Protein AF-A0A3A0CRH3-F1 (afdb_monomer_lite)

Secondary structure (DSSP, 8-state):
--SSSHHHHHHHHHHHHHHHHHHHHHHHHHHHHHHHHHHHHHHHHHHHHTTS-HHHHHHHHHHTT-HHHHHHHHTS-TT-HHHHHHHTTTS-HHHHHHHHHHHT-HHHHHHHHH-HHHHHHHHHHHHHHHHHHHHHHHHHHHHHHHHHHHHHHHHHHHHHH-HHHHHHHHHHHHHHHHHHHHHHHHTTS-SS---TTSPPPHHHHHHHHHTTTTSHHHHHHHHHHHHHS---HHHHHHHHHHHHHHTTTS-SS--S-HHHHHHHHHHHHHHHHHHHHH-SSTT----HHHHHHHTTTT-HHHHHHHHHHHHHHHHHHHHHHTS--------------------------------------------------------------------------------------------------------------------

Radius of gyration: 33.75 Å; chains: 1; bounding box: 95×107×78 Å

Sequence (439 aa):
MVKNFLLPAVIGLAVSARLCAQESTFLQNQLEYQASEADRSAGDLLVALLRQPKEARDAAMIVAQHPELFVRLRFADSGATPVVASIASEYPEDVRDAAVTLSRHSEALRLMSDNLIGAGLLGRVYAENKATVLVAMDRMSQQVIETAAATSNAWRTRLARTAAAGSQLPAAKQAFTSQVGPDGVRIMTPTQGGGAADLPSGPLVYFVLRNADQYPQLAAEIVDQWEHERNPDDFRRAVDVWYASGRDVLPWEFGDDPGERARLLAEYALFEKAVAQAAPEPGIGVDRLGFLLDHATAYPSLIDVRYEKQTAIANSQKTVISGAPYTSGGGGSSRSSGARSSGRSTGTRTRSSTSRTSRSATTGELGGRDSRNSRNSESDQGGFGGSSGFGGSGGFGGASGFGGGSGFGSGSSGFGSSGSSGSSRGTSRINSSNSSTNR

pLDDT: mean 74.11, std 25.05, range [28.22, 98.38]

Structure (mmCIF, N/CA/C/O backbone):
data_AF-A0A3A0CRH3-F1
#
_entry.id   AF-A0A3A0CRH3-F1
#
loop_
_atom_site.group_PDB
_atom_site.id
_atom_site.type_symbol
_atom_site.label_atom_id
_atom_site.label_alt_id
_atom_site.label_comp_id
_atom_site.label_asym_id
_atom_site.label_entity_id
_atom_site.label_seq_id
_atom_site.pdbx_PDB_ins_code
_atom_site.Cartn_x
_atom_site.Cartn_y
_atom_site.Cartn_z
_atom_site.occupancy
_atom_site.B_iso_or_equiv
_atom_site.auth_seq_id
_atom_site.auth_comp_id
_atom_site.auth_asym_id
_atom_site.auth_atom_id
_atom_site.pdbx_PDB_model_num
ATOM 1 N N . MET A 1 1 ? -15.115 -66.297 -38.910 1.00 44.59 1 MET A N 1
ATOM 2 C CA . MET A 1 1 ? -15.003 -65.760 -37.533 1.00 44.59 1 MET A CA 1
ATOM 3 C C . MET A 1 1 ? -14.304 -64.389 -37.543 1.00 44.59 1 MET A C 1
ATOM 5 O O . MET A 1 1 ? -13.188 -64.283 -37.063 1.00 44.59 1 MET A O 1
ATOM 9 N N . VAL A 1 2 ? -14.904 -63.335 -38.123 1.00 47.78 2 VAL A N 1
ATOM 10 C CA . VAL A 1 2 ? -14.208 -62.033 -38.317 1.00 47.78 2 VAL A CA 1
ATOM 11 C C . VAL A 1 2 ? -15.169 -60.843 -38.129 1.00 47.78 2 VAL A C 1
ATOM 13 O O . VAL A 1 2 ? -15.495 -60.151 -39.086 1.00 47.78 2 VAL A O 1
ATOM 16 N N . LYS A 1 3 ? -15.704 -60.635 -36.913 1.00 49.28 3 LYS A N 1
ATOM 17 C CA . LYS A 1 3 ? -16.624 -59.503 -36.627 1.00 49.28 3 LYS A CA 1
ATOM 18 C C . LYS A 1 3 ? -16.386 -58.713 -35.327 1.00 49.28 3 LYS A C 1
ATOM 20 O O . LYS A 1 3 ? -16.970 -57.646 -35.191 1.00 49.28 3 LYS A O 1
ATOM 25 N N . ASN A 1 4 ? -15.500 -59.145 -34.422 1.00 51.19 4 ASN A N 1
ATOM 26 C CA . ASN A 1 4 ? -15.366 -58.514 -33.092 1.00 51.19 4 ASN A CA 1
ATOM 27 C C . ASN A 1 4 ? -14.155 -57.564 -32.929 1.00 51.19 4 ASN A C 1
ATOM 29 O O . ASN A 1 4 ? -14.019 -56.945 -31.880 1.00 51.19 4 ASN A O 1
ATOM 33 N N . PHE A 1 5 ? -13.291 -57.409 -33.940 1.00 50.62 5 PHE A N 1
ATOM 34 C CA . PHE A 1 5 ? -12.042 -56.631 -33.816 1.00 50.62 5 PHE A CA 1
ATOM 35 C C . PHE A 1 5 ? -12.161 -55.119 -34.085 1.00 50.62 5 PHE A C 1
ATOM 37 O O . PHE A 1 5 ? -11.237 -54.380 -33.763 1.00 50.62 5 PHE A O 1
ATOM 44 N N . LEU A 1 6 ? -13.276 -54.630 -34.643 1.00 52.31 6 LEU A N 1
ATOM 45 C CA . LEU A 1 6 ? -13.434 -53.201 -34.967 1.00 52.31 6 LEU A CA 1
ATOM 46 C C . LEU A 1 6 ? -13.850 -52.337 -33.765 1.00 52.31 6 LEU A C 1
ATOM 48 O O . LEU A 1 6 ? -13.456 -51.175 -33.684 1.00 52.31 6 LEU A O 1
ATOM 52 N N . LEU A 1 7 ? -14.616 -52.890 -32.818 1.00 53.81 7 LEU A N 1
ATOM 53 C CA . LEU A 1 7 ? -15.153 -52.122 -31.689 1.00 53.81 7 LEU A CA 1
ATOM 54 C C . LEU A 1 7 ? -14.058 -51.548 -30.757 1.00 53.81 7 LEU A C 1
ATOM 56 O O . LEU A 1 7 ? -14.145 -50.363 -30.433 1.00 53.81 7 LEU A O 1
ATOM 60 N N . PRO A 1 8 ? -13.001 -52.301 -30.371 1.00 56.50 8 PRO A N 1
ATOM 61 C CA . PRO A 1 8 ? -11.945 -51.772 -29.502 1.00 56.50 8 PRO A CA 1
ATOM 62 C C . PRO A 1 8 ? -11.159 -50.617 -30.138 1.00 56.50 8 PRO A C 1
ATOM 64 O O . PRO A 1 8 ? -10.812 -49.662 -29.449 1.00 56.50 8 PRO A O 1
ATOM 67 N N . ALA A 1 9 ? -10.916 -50.671 -31.453 1.00 53.50 9 ALA A N 1
ATOM 68 C CA . ALA A 1 9 ? -10.163 -49.643 -32.171 1.00 53.50 9 ALA A CA 1
ATOM 69 C C . ALA A 1 9 ? -10.909 -48.297 -32.213 1.00 53.50 9 ALA A C 1
ATOM 71 O O . ALA A 1 9 ? -10.312 -47.248 -31.976 1.00 53.50 9 ALA A O 1
ATOM 72 N N . VAL A 1 10 ? -12.227 -48.325 -32.449 1.00 56.12 10 VAL A N 1
ATOM 73 C CA . VAL A 1 10 ? -13.070 -47.116 -32.444 1.00 56.12 10 VAL A CA 1
ATOM 74 C C . VAL A 1 10 ? -13.164 -46.510 -31.039 1.00 56.12 10 VAL A C 1
ATOM 76 O O . VAL A 1 10 ? -13.078 -45.292 -30.895 1.00 56.12 10 VAL A O 1
ATOM 79 N N . ILE A 1 11 ? -13.277 -47.344 -29.997 1.00 58.38 11 ILE A N 1
ATOM 80 C CA . ILE A 1 11 ? -13.275 -46.880 -28.600 1.00 58.38 11 ILE A CA 1
ATOM 81 C C . ILE A 1 11 ? -11.923 -46.241 -28.244 1.00 58.38 11 ILE A C 1
ATOM 83 O O . ILE A 1 11 ? -11.908 -45.153 -27.673 1.00 58.38 11 ILE A O 1
ATOM 87 N N . GLY A 1 12 ? -10.802 -46.859 -28.631 1.00 47.53 12 GLY A N 1
ATOM 88 C CA . GLY A 1 12 ? -9.461 -46.307 -28.415 1.00 47.53 12 GLY A CA 1
ATOM 89 C C . GLY A 1 12 ? -9.288 -44.918 -29.034 1.00 47.53 12 GLY A C 1
ATOM 90 O O . GLY A 1 12 ? -8.940 -43.973 -28.330 1.00 47.53 12 GLY A O 1
ATOM 91 N N . LEU A 1 13 ? -9.627 -44.763 -30.320 1.00 46.12 13 LEU A N 1
ATOM 92 C CA . LEU A 1 13 ? -9.555 -43.472 -31.019 1.00 46.12 13 LEU A CA 1
ATOM 93 C C . LEU A 1 13 ? -10.449 -42.398 -30.373 1.00 46.12 13 LEU A C 1
ATOM 95 O O . LEU A 1 13 ? -10.027 -41.250 -30.236 1.00 46.12 13 LEU A O 1
ATOM 99 N N . ALA A 1 14 ? -11.657 -42.762 -29.931 1.00 47.34 14 ALA A N 1
ATOM 100 C CA . ALA A 1 14 ? -12.569 -41.840 -29.252 1.00 47.34 14 ALA A CA 1
ATOM 101 C C . ALA A 1 14 ? -12.064 -41.398 -27.863 1.00 47.34 14 ALA A C 1
ATOM 103 O O . ALA A 1 14 ? -12.336 -40.270 -27.446 1.00 47.34 14 ALA A O 1
ATOM 104 N N . VAL A 1 15 ? -11.321 -42.254 -27.152 1.00 54.44 15 VAL A N 1
ATOM 105 C CA . VAL A 1 15 ? -10.671 -41.906 -25.878 1.00 54.44 15 VAL A CA 1
ATOM 106 C C . VAL A 1 15 ? -9.453 -41.012 -26.116 1.00 54.44 15 VAL A C 1
ATOM 108 O O . VAL A 1 15 ? -9.359 -39.961 -25.485 1.00 54.44 15 VAL A O 1
ATOM 111 N N . SER A 1 16 ? -8.574 -41.346 -27.069 1.00 56.47 16 SER A N 1
ATOM 112 C CA . SER A 1 16 ? -7.418 -40.506 -27.420 1.00 56.47 16 SER A CA 1
ATOM 113 C C . SER A 1 16 ? -7.832 -39.097 -27.854 1.00 56.47 16 SER A C 1
ATOM 115 O O . SER A 1 16 ? -7.267 -38.121 -27.369 1.00 56.47 16 SER A O 1
ATOM 117 N N . ALA A 1 17 ? -8.870 -38.966 -28.688 1.00 57.62 17 ALA A N 1
ATOM 118 C CA . ALA A 1 17 ? -9.380 -37.660 -29.110 1.00 57.62 17 ALA A CA 1
ATOM 119 C C . ALA A 1 17 ? -9.905 -36.809 -27.934 1.00 57.62 17 ALA A C 1
ATOM 121 O O . ALA A 1 17 ? -9.738 -35.591 -27.934 1.00 57.62 17 ALA A O 1
ATOM 122 N N . ARG A 1 18 ? -10.511 -37.437 -26.914 1.00 59.03 18 ARG A N 1
ATOM 123 C CA . ARG A 1 18 ? -10.966 -36.742 -25.697 1.00 59.03 18 ARG A CA 1
ATOM 124 C C . ARG A 1 18 ? -9.812 -36.325 -24.789 1.00 59.03 18 ARG A C 1
ATOM 126 O O . ARG A 1 18 ? -9.877 -35.234 -24.233 1.00 59.03 18 ARG A O 1
ATOM 133 N N . LEU A 1 19 ? -8.772 -37.151 -24.668 1.00 62.62 19 LEU A N 1
ATOM 134 C CA . LEU A 1 19 ? -7.574 -36.818 -23.891 1.00 62.62 19 LEU A CA 1
ATOM 135 C C . LEU A 1 19 ? -6.843 -35.615 -24.497 1.00 62.62 19 LEU A C 1
ATOM 137 O O . LEU A 1 19 ? -6.661 -34.622 -23.801 1.00 62.62 19 LEU A O 1
ATOM 141 N N . CYS A 1 20 ? -6.556 -35.628 -25.803 1.00 63.56 20 CYS A N 1
ATOM 142 C CA . CYS A 1 20 ? -5.910 -34.490 -26.467 1.00 63.56 20 CYS A CA 1
ATOM 143 C C . CYS A 1 20 ? -6.758 -33.205 -26.401 1.00 63.56 20 CYS A C 1
ATOM 145 O O . CYS A 1 20 ? -6.212 -32.114 -26.247 1.00 63.56 20 CYS A O 1
ATOM 147 N N . ALA A 1 21 ? -8.092 -33.314 -26.468 1.00 69.69 21 ALA A N 1
ATOM 148 C CA . ALA A 1 21 ? -8.976 -32.169 -26.252 1.00 69.69 21 ALA A CA 1
ATOM 149 C C . ALA A 1 21 ? -8.838 -31.613 -24.821 1.00 69.69 21 ALA A C 1
ATOM 151 O O . ALA A 1 21 ? -8.611 -30.416 -24.651 1.00 69.69 21 ALA A O 1
ATOM 152 N N . GLN A 1 22 ? -8.901 -32.475 -23.801 1.00 75.50 22 GLN A N 1
ATOM 153 C CA . GLN A 1 22 ? -8.771 -32.085 -22.394 1.00 75.50 22 GLN A CA 1
ATOM 154 C C . GLN A 1 22 ? -7.396 -31.469 -22.076 1.00 75.50 22 GLN A C 1
ATOM 156 O O . GLN A 1 22 ? -7.331 -30.454 -21.383 1.00 75.50 22 GLN A O 1
ATOM 161 N N . GLU A 1 23 ? -6.314 -32.030 -22.619 1.00 79.31 23 GLU A N 1
ATOM 162 C CA . GLU A 1 23 ? -4.956 -31.477 -22.526 1.00 79.31 23 GLU A CA 1
ATOM 163 C C . GLU A 1 23 ? -4.863 -30.097 -23.194 1.00 79.31 23 GLU A C 1
ATOM 165 O O . GLU A 1 23 ? -4.316 -29.167 -22.602 1.00 79.31 23 GLU A O 1
ATOM 170 N N . SER A 1 24 ? -5.458 -29.922 -24.381 1.00 78.25 24 SER A N 1
ATOM 171 C CA . SER A 1 24 ? -5.456 -28.628 -25.080 1.00 78.25 24 SER A CA 1
ATOM 172 C C . SER A 1 24 ? -6.193 -27.532 -24.301 1.00 78.25 24 SER A C 1
ATOM 174 O O . SER A 1 24 ? -5.676 -26.425 -24.172 1.00 78.25 24 SER A O 1
ATOM 176 N N . THR A 1 25 ? -7.347 -27.845 -23.698 1.00 80.88 25 THR A N 1
ATOM 177 C CA . THR A 1 25 ? -8.090 -26.899 -22.850 1.00 80.88 25 THR A CA 1
ATOM 178 C C . THR A 1 25 ? -7.337 -26.586 -21.557 1.00 80.88 25 THR A C 1
ATOM 180 O O . THR A 1 25 ? -7.332 -25.442 -21.115 1.00 80.88 25 THR A O 1
ATOM 183 N N . PHE A 1 26 ? -6.660 -27.570 -20.956 1.00 84.88 26 PHE A N 1
ATOM 184 C CA . PHE A 1 26 ? -5.831 -27.342 -19.771 1.00 84.88 26 PHE A CA 1
ATOM 185 C C . PHE A 1 26 ? -4.656 -26.396 -20.068 1.00 84.88 26 PHE A C 1
ATOM 187 O O . PHE A 1 26 ? -4.458 -25.425 -19.339 1.00 84.88 26 PHE A O 1
ATOM 194 N N . LEU A 1 27 ? -3.927 -26.630 -21.165 1.00 81.50 27 LEU A N 1
ATOM 195 C CA . LEU A 1 27 ? -2.822 -25.768 -21.593 1.00 81.50 27 LEU A CA 1
ATOM 196 C C . LEU A 1 27 ? -3.301 -24.361 -21.976 1.00 81.50 27 LEU A C 1
ATOM 198 O O . LEU A 1 27 ? -2.661 -23.384 -21.594 1.00 81.50 27 LEU A O 1
ATOM 202 N N . GLN A 1 28 ? -4.442 -24.234 -22.663 1.00 79.06 28 GLN A N 1
ATOM 203 C CA . GLN A 1 28 ? -5.036 -22.928 -22.962 1.00 79.06 28 GLN A CA 1
ATOM 204 C C . GLN A 1 28 ? -5.394 -22.169 -21.675 1.00 79.06 28 GLN A C 1
ATOM 206 O O . GLN A 1 28 ? -4.985 -21.022 -21.520 1.00 79.06 28 GLN A O 1
ATOM 211 N N . ASN A 1 29 ? -6.060 -22.817 -20.713 1.00 84.56 29 ASN A N 1
ATOM 212 C CA . ASN A 1 29 ? -6.394 -22.200 -19.426 1.00 84.56 29 ASN A CA 1
ATOM 213 C C . ASN A 1 29 ? -5.139 -21.768 -18.640 1.00 84.56 29 ASN A C 1
ATOM 215 O O . ASN A 1 29 ? -5.159 -20.731 -17.979 1.00 84.56 29 ASN A O 1
ATOM 219 N N . GLN A 1 30 ? -4.039 -22.530 -18.713 1.00 84.62 30 GLN A N 1
ATOM 220 C CA . GLN A 1 30 ? -2.760 -22.133 -18.109 1.00 84.62 30 GLN A CA 1
ATOM 221 C C . GLN A 1 30 ? -2.131 -20.919 -18.806 1.00 84.62 30 GLN A C 1
ATOM 223 O O . GLN A 1 30 ? -1.634 -20.027 -18.121 1.00 84.62 30 GLN A O 1
ATOM 228 N N . LEU A 1 31 ? -2.175 -20.853 -20.141 1.00 79.12 31 LEU A N 1
ATOM 229 C CA . LEU A 1 31 ? -1.664 -19.714 -20.911 1.00 79.12 31 LEU A CA 1
ATOM 230 C C . LEU A 1 31 ? -2.494 -18.443 -20.679 1.00 79.12 31 LEU A C 1
ATOM 232 O O . LEU A 1 31 ? -1.922 -17.374 -20.483 1.00 79.12 31 LEU A O 1
ATOM 236 N N . GLU A 1 32 ? -3.824 -18.550 -20.638 1.00 83.81 32 GLU A N 1
ATOM 237 C CA . GLU A 1 32 ? -4.722 -17.430 -20.319 1.00 83.81 32 GLU A CA 1
ATOM 238 C C . GLU A 1 32 ? -4.520 -16.935 -18.878 1.00 83.81 32 GLU A C 1
ATOM 240 O O . GLU A 1 32 ? -4.451 -15.725 -18.644 1.00 83.81 32 GLU A O 1
ATOM 245 N N . TYR A 1 33 ? -4.334 -17.849 -17.917 1.00 85.94 33 TYR A N 1
ATOM 246 C CA . TYR A 1 33 ? -3.970 -17.491 -16.545 1.00 85.94 33 TYR A CA 1
ATOM 247 C C . TYR A 1 33 ? -2.634 -16.730 -16.500 1.00 85.94 33 TYR A C 1
ATOM 249 O O . TYR A 1 33 ? -2.597 -15.617 -15.972 1.00 85.94 33 TYR A O 1
ATOM 257 N N . GLN A 1 34 ? -1.572 -17.280 -17.104 1.00 81.75 34 GLN A N 1
ATOM 258 C CA . GLN A 1 34 ? -0.234 -16.670 -17.132 1.00 81.75 34 GLN A CA 1
ATOM 259 C C . GLN A 1 34 ? -0.218 -15.310 -17.839 1.00 81.75 34 GLN A C 1
ATOM 261 O O . GLN A 1 34 ? 0.450 -14.394 -17.365 1.00 81.75 34 GLN A O 1
ATOM 266 N N . ALA A 1 35 ? -0.978 -15.140 -18.925 1.00 81.62 35 ALA A N 1
ATOM 267 C CA . ALA A 1 35 ? -1.151 -13.841 -19.571 1.00 81.62 35 ALA A CA 1
ATOM 268 C C . ALA A 1 35 ? -1.819 -12.832 -18.620 1.00 81.62 35 ALA A C 1
ATOM 270 O O . ALA A 1 35 ? -1.304 -11.734 -18.424 1.00 81.62 35 ALA A O 1
ATOM 271 N N . SER A 1 36 ? -2.900 -13.231 -17.938 1.00 84.38 36 SER A N 1
ATOM 272 C CA . SER A 1 36 ? -3.593 -12.356 -16.981 1.00 84.38 36 SER A CA 1
ATOM 273 C C . SER A 1 36 ? -2.756 -12.003 -15.740 1.00 84.38 36 SER A C 1
ATOM 275 O O . SER A 1 36 ? -2.990 -10.970 -15.114 1.00 84.38 36 SER A O 1
ATOM 277 N N . GLU A 1 37 ? -1.791 -12.849 -15.371 1.00 82.75 37 GLU A N 1
ATOM 278 C CA . GLU A 1 37 ? -0.824 -12.609 -14.295 1.00 82.75 37 GLU A CA 1
ATOM 279 C C . GLU A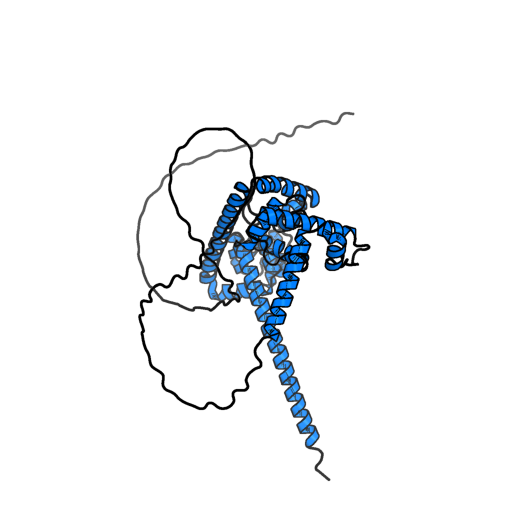 1 37 ? 0.317 -11.688 -14.762 1.00 82.75 37 GLU A C 1
ATOM 281 O O . GLU A 1 37 ? 0.686 -10.754 -14.048 1.00 82.75 37 GLU A O 1
ATOM 286 N N . ALA A 1 38 ? 0.804 -11.875 -15.995 1.00 83.25 38 ALA A N 1
ATOM 287 C CA . ALA A 1 38 ? 1.777 -10.997 -16.641 1.00 83.25 38 ALA A CA 1
ATOM 288 C C . ALA A 1 38 ? 1.249 -9.562 -16.807 1.00 83.25 38 ALA A C 1
ATOM 290 O O . ALA A 1 38 ? 1.956 -8.616 -16.459 1.00 83.25 38 ALA A O 1
ATOM 291 N N . ASP A 1 39 ? 0.003 -9.398 -17.263 1.00 82.56 39 ASP A N 1
ATOM 292 C CA . ASP A 1 39 ? -0.646 -8.090 -17.424 1.00 82.56 39 ASP A CA 1
ATOM 293 C C . ASP A 1 39 ? -0.786 -7.351 -16.082 1.00 82.56 39 ASP A C 1
ATOM 295 O O . ASP A 1 39 ? -0.519 -6.149 -15.998 1.00 82.56 39 ASP A O 1
ATOM 299 N N . ARG A 1 40 ? -1.146 -8.066 -15.003 1.00 84.69 40 ARG A N 1
ATOM 300 C CA . ARG A 1 40 ? -1.200 -7.496 -13.643 1.00 84.69 40 ARG A CA 1
ATOM 301 C C . ARG A 1 40 ? 0.186 -7.093 -13.149 1.00 84.69 40 ARG A C 1
ATOM 303 O O . ARG A 1 40 ? 0.355 -5.961 -12.711 1.00 84.69 40 ARG A O 1
ATOM 310 N N . SER A 1 41 ? 1.180 -7.975 -13.277 1.00 86.44 41 SER A N 1
ATOM 311 C CA . SER A 1 41 ? 2.564 -7.685 -12.877 1.00 86.44 41 SER A CA 1
ATOM 312 C C . SER A 1 41 ? 3.145 -6.494 -13.650 1.00 86.44 41 SER A C 1
ATOM 314 O O . SER A 1 41 ? 3.811 -5.652 -13.054 1.00 86.44 41 SER A O 1
ATOM 316 N N . ALA A 1 42 ? 2.849 -6.362 -14.948 1.00 89.88 42 ALA A N 1
ATOM 317 C CA . ALA A 1 42 ? 3.234 -5.200 -15.748 1.00 89.88 42 ALA A CA 1
ATOM 318 C C . ALA A 1 42 ? 2.526 -3.912 -15.294 1.00 89.88 42 ALA A C 1
ATOM 320 O O . ALA A 1 42 ? 3.166 -2.862 -15.226 1.00 89.88 42 ALA A O 1
ATOM 321 N N . GLY A 1 43 ? 1.234 -3.984 -14.956 1.00 88.06 43 GLY A N 1
ATOM 322 C CA . GLY A 1 43 ? 0.465 -2.857 -14.422 1.00 88.06 43 GLY A CA 1
ATOM 323 C C . GLY A 1 43 ? 0.987 -2.364 -13.070 1.00 88.06 43 GLY A C 1
ATOM 324 O O . GLY A 1 43 ? 1.280 -1.176 -12.922 1.00 88.06 43 GLY A O 1
ATOM 325 N N . ASP A 1 44 ? 1.172 -3.273 -12.112 1.00 85.81 44 ASP A N 1
ATOM 326 C CA . ASP A 1 44 ? 1.697 -2.968 -10.775 1.00 85.81 44 ASP A CA 1
ATOM 327 C C . ASP A 1 44 ? 3.133 -2.419 -10.847 1.00 85.81 44 ASP A C 1
ATOM 329 O O . ASP A 1 44 ? 3.463 -1.419 -10.199 1.00 85.81 44 ASP A O 1
ATOM 333 N N . LEU A 1 45 ? 3.983 -3.024 -11.687 1.00 92.81 45 LEU A N 1
ATOM 334 C CA . LEU A 1 45 ? 5.345 -2.554 -11.939 1.00 92.81 45 LEU A CA 1
ATOM 335 C C . LEU A 1 45 ? 5.357 -1.156 -12.567 1.00 92.81 45 LEU A C 1
ATOM 337 O O . LEU A 1 45 ? 6.129 -0.303 -12.129 1.00 92.81 45 LEU A O 1
ATOM 341 N N . LEU A 1 46 ? 4.491 -0.891 -13.549 1.00 93.56 46 LEU A N 1
ATOM 342 C CA . LEU A 1 46 ? 4.358 0.432 -14.154 1.00 93.56 46 LEU A CA 1
ATOM 343 C C . LEU A 1 46 ? 3.955 1.474 -13.102 1.00 93.56 46 LEU A C 1
ATOM 345 O O . LEU A 1 46 ? 4.618 2.502 -12.993 1.00 93.56 46 LEU A O 1
ATOM 349 N N . VAL A 1 47 ? 2.935 1.205 -12.279 1.00 89.00 47 VAL A N 1
ATOM 350 C CA . VAL A 1 47 ? 2.506 2.116 -11.198 1.00 89.00 47 VAL A CA 1
ATOM 351 C C . VAL A 1 47 ? 3.643 2.399 -10.208 1.00 89.00 47 VAL A C 1
ATOM 353 O O . VAL A 1 47 ? 3.827 3.550 -9.803 1.00 89.00 47 VAL A O 1
ATOM 356 N N . ALA A 1 48 ? 4.454 1.393 -9.867 1.00 90.00 48 ALA A N 1
ATOM 357 C CA . ALA A 1 48 ? 5.626 1.576 -9.016 1.00 90.00 48 ALA A CA 1
ATOM 358 C C . ALA A 1 48 ? 6.731 2.414 -9.696 1.00 90.00 48 ALA A C 1
ATOM 360 O O . ALA A 1 48 ? 7.278 3.331 -9.076 1.00 90.00 48 ALA A O 1
ATOM 361 N N . LEU A 1 49 ? 7.024 2.166 -10.980 1.00 93.38 49 LEU A N 1
ATOM 362 C CA . LEU A 1 49 ? 7.991 2.944 -11.765 1.00 93.38 49 LEU A CA 1
ATOM 363 C C . LEU A 1 49 ? 7.576 4.412 -11.919 1.00 93.38 49 LEU A C 1
ATOM 365 O O . LEU A 1 49 ? 8.433 5.288 -11.861 1.00 93.38 49 LEU A O 1
ATOM 369 N N . LEU A 1 50 ? 6.284 4.721 -12.064 1.00 93.31 50 LEU A N 1
ATOM 370 C CA . LEU A 1 50 ? 5.799 6.102 -12.213 1.00 93.31 50 LEU A CA 1
ATOM 371 C C . LEU A 1 50 ? 6.129 7.011 -11.013 1.00 93.31 50 LEU A C 1
ATOM 373 O O . LEU A 1 50 ? 6.105 8.235 -11.164 1.00 93.31 50 LEU A O 1
ATOM 377 N N . ARG A 1 51 ? 6.469 6.436 -9.849 1.00 90.50 51 ARG A N 1
ATOM 378 C CA . ARG A 1 51 ? 6.936 7.164 -8.655 1.00 90.50 51 ARG A CA 1
ATOM 379 C C . ARG A 1 51 ? 8.447 7.429 -8.636 1.00 90.50 51 ARG A C 1
ATOM 381 O O . ARG A 1 51 ? 8.882 8.267 -7.852 1.00 90.50 51 ARG A O 1
ATOM 388 N N . GLN A 1 52 ? 9.228 6.739 -9.468 1.00 93.38 52 GLN A N 1
ATOM 389 C CA . GLN A 1 52 ? 10.689 6.855 -9.529 1.00 93.38 52 GLN A CA 1
ATOM 390 C C . GLN A 1 52 ? 11.139 8.102 -10.323 1.00 93.38 52 GLN A C 1
ATOM 392 O O . GLN A 1 52 ? 10.388 8.577 -11.188 1.00 93.38 52 GLN A O 1
ATOM 397 N N . PRO A 1 53 ? 12.368 8.620 -10.086 1.00 94.25 53 PRO A N 1
ATOM 398 C CA . PRO A 1 53 ? 12.974 9.686 -10.892 1.00 94.25 53 PRO A CA 1
ATOM 399 C C . PRO A 1 53 ? 12.968 9.355 -12.386 1.00 94.25 53 PRO A C 1
ATOM 401 O O . PRO A 1 53 ? 13.059 8.183 -12.759 1.00 94.25 53 PRO A O 1
ATOM 404 N N . LYS A 1 54 ? 12.874 10.366 -13.257 1.00 96.06 54 LYS A N 1
ATOM 405 C CA . LYS A 1 54 ? 12.728 10.134 -14.702 1.00 96.06 54 LYS A CA 1
ATOM 406 C C . LYS A 1 54 ? 13.901 9.337 -15.275 1.00 96.06 54 LYS A C 1
ATOM 408 O O . LYS A 1 54 ? 13.695 8.406 -16.041 1.00 96.06 54 LYS A O 1
ATOM 413 N N . GLU A 1 55 ? 15.110 9.649 -14.835 1.00 97.00 55 GLU A N 1
ATOM 414 C CA . GLU A 1 55 ? 16.354 8.989 -15.223 1.00 97.00 55 GLU A CA 1
ATOM 415 C C . GLU A 1 55 ? 16.307 7.489 -14.889 1.00 97.00 55 GLU A C 1
ATOM 417 O O . GLU A 1 55 ? 16.733 6.655 -15.685 1.00 97.00 55 GLU A O 1
ATOM 422 N N . ALA A 1 56 ? 15.718 7.141 -13.740 1.00 96.38 56 ALA A N 1
ATOM 423 C CA . ALA A 1 56 ? 15.511 5.764 -13.307 1.00 96.38 56 ALA A CA 1
ATOM 424 C C . ALA A 1 56 ? 14.430 5.050 -14.133 1.00 96.38 56 ALA A C 1
ATOM 426 O O . ALA A 1 56 ? 14.606 3.879 -14.468 1.00 96.38 56 ALA A O 1
ATOM 427 N N . ARG A 1 57 ? 13.333 5.740 -14.486 1.00 96.12 57 ARG A N 1
ATOM 428 C CA . ARG A 1 57 ? 12.266 5.197 -15.348 1.00 96.12 57 ARG A CA 1
ATOM 429 C C . ARG A 1 57 ? 12.773 4.913 -16.753 1.00 96.12 57 ARG A C 1
ATOM 431 O O . ARG A 1 57 ? 12.629 3.796 -17.239 1.00 96.12 57 ARG A O 1
ATOM 438 N N . ASP A 1 58 ? 13.381 5.909 -17.387 1.00 97.19 58 ASP A N 1
ATOM 439 C CA . ASP A 1 58 ? 13.847 5.825 -18.768 1.00 97.19 58 ASP A CA 1
ATOM 440 C C . ASP A 1 58 ? 14.930 4.737 -18.892 1.00 97.19 58 ASP A C 1
ATOM 442 O O . ASP A 1 58 ? 14.878 3.915 -19.808 1.00 97.19 58 ASP A O 1
ATOM 446 N N . ALA A 1 59 ? 15.838 4.648 -17.911 1.00 97.31 59 ALA A N 1
ATOM 447 C CA . ALA A 1 59 ? 16.808 3.561 -17.806 1.00 97.31 59 ALA A CA 1
ATOM 448 C C . ALA A 1 59 ? 16.149 2.187 -17.579 1.00 97.31 59 ALA A C 1
ATOM 450 O O . ALA A 1 59 ? 16.508 1.222 -18.255 1.00 97.31 59 ALA A O 1
ATOM 451 N N . ALA A 1 60 ? 15.166 2.083 -16.675 1.00 96.69 60 ALA A N 1
ATOM 452 C CA . ALA A 1 60 ? 14.436 0.836 -16.440 1.00 96.69 60 ALA A CA 1
ATOM 453 C C . ALA A 1 60 ? 13.755 0.326 -17.719 1.00 96.69 60 ALA A C 1
ATOM 455 O O . ALA A 1 60 ? 13.854 -0.861 -18.011 1.00 96.69 60 ALA A O 1
ATOM 456 N N . MET A 1 61 ? 13.142 1.207 -18.516 1.00 96.88 61 MET A N 1
ATOM 457 C CA . MET A 1 61 ? 12.492 0.833 -19.779 1.00 96.88 61 MET A CA 1
ATOM 458 C C . MET A 1 61 ? 13.481 0.418 -20.880 1.00 96.88 61 MET A C 1
ATOM 460 O O . MET A 1 61 ? 13.153 -0.444 -21.693 1.00 96.88 61 MET A O 1
ATOM 464 N N . ILE A 1 62 ? 14.702 0.965 -20.900 1.00 97.31 62 ILE A N 1
ATOM 465 C CA . ILE A 1 62 ? 15.759 0.497 -21.814 1.00 97.31 62 ILE A CA 1
ATOM 466 C C . ILE A 1 62 ? 16.227 -0.909 -21.412 1.00 97.31 62 ILE A C 1
ATOM 468 O O . ILE A 1 62 ? 16.256 -1.804 -22.259 1.00 97.31 62 ILE A O 1
ATOM 472 N N . VAL A 1 63 ? 16.534 -1.130 -20.126 1.00 96.75 63 VAL A N 1
ATOM 473 C CA . VAL A 1 63 ? 16.958 -2.447 -19.607 1.00 96.75 63 VAL A CA 1
ATOM 474 C C . VAL A 1 63 ? 15.810 -3.471 -19.657 1.00 96.75 63 VAL A C 1
ATOM 476 O O . VAL A 1 63 ? 16.067 -4.663 -19.772 1.00 96.75 63 VAL A O 1
ATOM 479 N N . ALA A 1 64 ? 14.544 -3.035 -19.676 1.00 96.50 64 ALA A N 1
ATOM 480 C CA . ALA A 1 64 ? 13.366 -3.904 -19.793 1.00 96.50 64 ALA A CA 1
ATOM 481 C C . ALA A 1 64 ? 13.367 -4.794 -21.047 1.00 96.50 64 ALA A C 1
ATOM 483 O O . ALA A 1 64 ? 12.783 -5.876 -21.040 1.00 96.50 64 ALA A O 1
ATOM 484 N N . GLN A 1 65 ? 14.053 -4.361 -22.107 1.00 96.62 65 GLN A N 1
ATOM 485 C CA . GLN A 1 65 ? 14.243 -5.122 -23.347 1.00 96.62 65 GLN A CA 1
ATOM 486 C C . GLN A 1 65 ? 15.205 -6.320 -23.177 1.00 96.62 65 GLN A C 1
ATOM 488 O O . GLN A 1 65 ? 15.248 -7.192 -24.041 1.00 96.62 65 GLN A O 1
ATOM 493 N N . HIS A 1 66 ? 15.947 -6.365 -22.064 1.00 96.56 66 HIS A N 1
ATOM 494 C CA . HIS A 1 66 ? 17.007 -7.320 -21.733 1.00 96.56 66 HIS A CA 1
ATOM 495 C C . HIS A 1 66 ? 16.751 -7.966 -20.356 1.00 96.56 66 HIS A C 1
ATOM 497 O O . HIS A 1 66 ? 17.464 -7.681 -19.388 1.00 96.56 66 HIS A O 1
ATOM 503 N N . PRO A 1 67 ? 15.708 -8.806 -20.201 1.00 91.31 67 PRO A N 1
ATOM 504 C CA . PRO A 1 67 ? 15.315 -9.357 -18.900 1.00 91.31 67 PRO A CA 1
ATOM 505 C C . PRO A 1 67 ? 16.425 -10.174 -18.211 1.00 91.31 67 PRO A C 1
ATOM 507 O O . PRO A 1 67 ? 16.526 -10.175 -16.982 1.00 91.31 67 PRO A O 1
ATOM 510 N N . GLU A 1 68 ? 17.304 -10.813 -18.984 1.00 92.25 68 GLU A N 1
ATOM 511 C CA . GLU A 1 68 ? 18.513 -11.495 -18.514 1.00 92.25 68 GLU A CA 1
ATOM 512 C C . GLU A 1 68 ? 19.495 -10.561 -17.784 1.00 92.25 68 GLU A C 1
ATOM 514 O O . GLU A 1 68 ? 20.184 -10.984 -16.848 1.00 92.25 68 GLU A O 1
ATOM 519 N N . LEU A 1 69 ? 19.528 -9.278 -18.157 1.00 93.62 69 LEU A N 1
ATOM 520 C CA . LEU A 1 69 ? 20.406 -8.282 -17.555 1.00 93.62 69 LEU A CA 1
ATOM 521 C C . LEU A 1 69 ? 19.933 -7.907 -16.143 1.00 93.62 69 LEU A C 1
ATOM 523 O O . LEU A 1 69 ? 20.777 -7.783 -15.259 1.00 93.62 69 LEU A O 1
ATOM 527 N N . PHE A 1 70 ? 18.622 -7.843 -15.860 1.00 88.50 70 PHE A N 1
ATOM 528 C CA . PHE A 1 70 ? 18.135 -7.643 -14.480 1.00 88.50 70 PHE A CA 1
ATOM 529 C C . PHE A 1 70 ? 18.590 -8.749 -13.533 1.00 88.50 70 PHE A C 1
ATOM 531 O O . PHE A 1 70 ? 18.962 -8.460 -12.398 1.00 88.50 70 PHE A O 1
ATOM 538 N N . VAL A 1 71 ? 18.575 -10.007 -13.988 1.00 87.00 71 VAL A N 1
ATOM 539 C CA . VAL A 1 71 ? 19.002 -11.147 -13.164 1.00 87.00 71 VAL A CA 1
ATOM 540 C C . VAL A 1 71 ? 20.477 -11.000 -12.797 1.00 87.00 71 VAL A C 1
ATOM 542 O O . VAL A 1 71 ? 20.827 -11.151 -11.631 1.00 87.00 71 VAL A O 1
ATOM 545 N N . ARG A 1 72 ? 21.337 -10.623 -13.754 1.00 91.88 72 ARG A N 1
ATOM 546 C CA . ARG A 1 72 ? 22.757 -10.343 -13.482 1.00 91.88 72 ARG A CA 1
ATOM 547 C C . ARG A 1 72 ? 22.943 -9.123 -12.566 1.00 91.88 72 ARG A C 1
ATOM 549 O O . ARG A 1 72 ? 23.714 -9.193 -11.614 1.00 91.88 72 ARG A O 1
ATOM 556 N N . LEU A 1 73 ? 22.225 -8.025 -12.821 1.00 90.31 73 LEU A N 1
ATOM 557 C CA . LEU A 1 73 ? 22.318 -6.782 -12.045 1.00 90.31 73 LEU A CA 1
ATOM 558 C C . LEU A 1 73 ? 21.815 -6.933 -10.600 1.00 90.31 73 LEU A C 1
ATOM 560 O O . LEU A 1 73 ? 22.376 -6.301 -9.712 1.00 90.31 73 LEU A O 1
ATOM 564 N N . ARG A 1 74 ? 20.821 -7.794 -10.335 1.00 86.00 74 ARG A N 1
ATOM 565 C CA . ARG A 1 74 ? 20.324 -8.106 -8.977 1.00 86.00 74 ARG A CA 1
ATOM 566 C C . ARG A 1 74 ? 21.410 -8.697 -8.067 1.00 86.00 74 ARG A C 1
ATOM 568 O O . ARG A 1 74 ? 21.335 -8.527 -6.854 1.00 86.00 74 ARG A O 1
ATOM 575 N N . PHE A 1 75 ? 22.396 -9.389 -8.641 1.00 84.44 75 PHE A N 1
ATOM 576 C CA . PHE A 1 75 ? 23.527 -9.977 -7.913 1.00 84.44 75 PHE A CA 1
ATOM 577 C C . PHE A 1 75 ? 24.809 -9.129 -7.977 1.00 84.44 75 PHE A C 1
ATOM 579 O O . PHE A 1 75 ? 25.818 -9.510 -7.385 1.00 84.44 75 PHE A O 1
ATOM 586 N N . ALA A 1 76 ? 24.788 -7.983 -8.664 1.00 85.31 76 ALA A N 1
ATOM 587 C CA . ALA A 1 76 ? 25.851 -6.993 -8.550 1.00 85.31 76 ALA A CA 1
ATOM 588 C C . ALA A 1 76 ? 25.707 -6.249 -7.214 1.00 85.31 76 ALA A C 1
ATOM 590 O O . ALA A 1 76 ? 24.617 -5.793 -6.872 1.00 85.31 76 ALA A O 1
ATOM 591 N N . ASP A 1 77 ? 26.806 -6.102 -6.469 1.00 69.88 77 ASP A N 1
ATOM 592 C CA . ASP A 1 77 ? 26.805 -5.344 -5.214 1.00 69.88 77 ASP A CA 1
ATOM 593 C C . ASP A 1 77 ? 26.328 -3.900 -5.462 1.00 69.88 77 ASP A C 1
ATOM 595 O O . ASP A 1 77 ? 26.825 -3.210 -6.363 1.00 69.88 77 ASP A O 1
ATOM 599 N N . SER A 1 78 ? 25.318 -3.459 -4.706 1.00 63.88 78 SER A N 1
ATOM 600 C CA . SER A 1 78 ? 24.480 -2.300 -5.033 1.00 63.88 78 SER A CA 1
ATOM 601 C C . SER A 1 78 ? 25.194 -0.977 -4.734 1.00 63.88 78 SER A C 1
ATOM 603 O O . SER A 1 78 ? 24.937 -0.308 -3.733 1.00 63.88 78 SER A O 1
ATOM 605 N N . GLY A 1 79 ? 26.121 -0.628 -5.623 1.00 62.19 79 GLY A N 1
ATOM 606 C CA . GLY A 1 79 ? 27.034 0.513 -5.533 1.00 62.19 79 GLY A CA 1
ATOM 607 C C . GLY A 1 79 ? 28.337 0.291 -6.315 1.00 62.19 79 GLY A C 1
ATOM 608 O O . GLY A 1 79 ? 28.982 1.255 -6.736 1.00 62.19 79 GLY A O 1
ATOM 609 N N . ALA A 1 80 ? 28.698 -0.968 -6.591 1.00 79.56 80 ALA A N 1
ATOM 610 C CA . ALA A 1 80 ? 29.899 -1.363 -7.320 1.00 79.56 80 ALA A CA 1
ATOM 611 C C . ALA A 1 80 ? 29.781 -1.092 -8.836 1.00 79.56 80 ALA A C 1
ATOM 613 O O . ALA A 1 80 ? 29.725 -2.004 -9.661 1.00 79.56 80 ALA A O 1
ATOM 614 N N . THR A 1 81 ? 29.793 0.190 -9.217 1.00 81.00 81 THR A N 1
ATOM 615 C CA . THR A 1 81 ? 29.699 0.657 -10.617 1.00 81.00 81 THR A CA 1
ATOM 616 C C . THR A 1 81 ? 30.636 -0.090 -11.594 1.00 81.00 81 THR A C 1
ATOM 618 O O . THR A 1 81 ? 30.174 -0.415 -12.688 1.00 81.00 81 THR A O 1
ATOM 621 N N . PRO A 1 82 ? 31.898 -0.444 -11.253 1.00 87.31 82 PRO A N 1
ATOM 622 C CA . PRO A 1 82 ? 32.755 -1.236 -12.146 1.00 87.31 82 PRO A CA 1
ATOM 623 C C . PRO A 1 82 ? 32.232 -2.654 -12.432 1.00 87.31 82 PRO A C 1
ATOM 625 O O . PRO A 1 82 ? 32.413 -3.157 -13.539 1.00 87.31 82 PRO A O 1
ATOM 628 N N . VAL A 1 83 ? 31.558 -3.291 -11.467 1.00 89.12 83 VAL A N 1
ATOM 629 C CA . VAL A 1 83 ? 30.953 -4.626 -11.632 1.00 89.12 83 VAL A CA 1
ATOM 630 C C . VAL A 1 83 ? 29.753 -4.538 -12.573 1.00 89.12 83 VAL A C 1
ATOM 632 O O . VAL A 1 83 ? 29.645 -5.328 -13.506 1.00 89.12 83 VAL A O 1
ATOM 635 N N . VAL A 1 84 ? 28.906 -3.521 -12.397 1.00 90.56 84 VAL A N 1
ATOM 636 C CA . VAL A 1 84 ? 27.770 -3.228 -13.290 1.00 90.56 84 VAL A CA 1
ATOM 637 C C . VAL A 1 84 ? 28.239 -2.948 -14.721 1.00 90.56 84 VAL A C 1
ATOM 639 O O . VAL A 1 84 ? 27.715 -3.537 -15.664 1.00 90.56 84 VAL A O 1
ATOM 642 N N . ALA A 1 85 ? 29.265 -2.109 -14.890 1.00 89.94 85 ALA A N 1
ATOM 643 C CA . ALA A 1 85 ? 29.840 -1.803 -16.200 1.00 89.94 85 ALA A CA 1
ATOM 644 C C . ALA A 1 85 ? 30.469 -3.037 -16.876 1.00 89.94 85 ALA A C 1
ATOM 646 O O . ALA A 1 85 ? 30.375 -3.180 -18.092 1.00 89.94 85 ALA A O 1
ATOM 647 N N . SER A 1 86 ? 31.066 -3.951 -16.100 1.00 92.50 86 SER A N 1
ATOM 648 C CA . SER A 1 86 ? 31.572 -5.233 -16.605 1.00 92.50 86 SER A CA 1
ATOM 649 C C . SER A 1 86 ? 30.433 -6.163 -17.042 1.00 92.50 86 SER A C 1
ATOM 651 O O . SER A 1 86 ? 30.455 -6.657 -18.168 1.00 92.50 86 SER A O 1
ATOM 653 N N . ILE A 1 87 ? 29.394 -6.329 -16.215 1.00 93.00 87 ILE A N 1
ATOM 654 C CA . ILE A 1 87 ? 28.198 -7.139 -16.517 1.00 93.00 87 ILE A CA 1
ATOM 655 C C . ILE A 1 87 ? 27.481 -6.660 -17.788 1.00 93.00 87 ILE A C 1
ATOM 657 O O . ILE A 1 87 ? 26.997 -7.485 -18.566 1.00 93.00 87 ILE A O 1
ATOM 661 N N . ALA A 1 88 ? 27.423 -5.343 -17.999 1.00 93.69 88 ALA A N 1
ATOM 662 C CA . ALA A 1 88 ? 26.778 -4.716 -19.148 1.00 93.69 88 ALA A CA 1
ATOM 663 C C . ALA A 1 88 ? 27.724 -4.470 -20.346 1.00 93.69 88 ALA A C 1
ATOM 665 O O . ALA A 1 88 ? 27.313 -3.869 -21.335 1.00 93.69 88 ALA A O 1
ATOM 666 N N . SER A 1 89 ? 28.981 -4.932 -20.296 1.00 95.69 89 SER A N 1
ATOM 667 C CA . SER A 1 89 ? 29.959 -4.716 -21.381 1.00 95.69 89 SER A CA 1
ATOM 668 C C . SER A 1 89 ? 29.645 -5.483 -22.673 1.00 95.69 89 SER A C 1
ATOM 670 O O . SER A 1 89 ? 30.089 -5.073 -23.742 1.00 95.69 89 SER A O 1
ATOM 672 N N . GLU A 1 90 ? 28.844 -6.550 -22.585 1.00 95.94 90 GLU A N 1
ATOM 673 C CA . GLU A 1 90 ? 28.367 -7.359 -23.720 1.00 95.94 90 GLU A CA 1
ATOM 674 C C . GLU A 1 90 ? 27.229 -6.686 -24.522 1.00 95.94 90 GLU A C 1
ATOM 676 O O . GLU A 1 90 ? 26.844 -7.187 -25.577 1.00 95.94 90 GLU A O 1
ATOM 681 N N . TYR A 1 91 ? 26.675 -5.572 -24.027 1.00 96.75 91 TYR A N 1
ATOM 682 C CA . TYR A 1 91 ? 25.446 -4.946 -24.531 1.00 96.75 91 TYR A CA 1
ATOM 683 C C . TYR A 1 91 ? 25.733 -3.630 -25.285 1.00 96.75 91 TYR A C 1
ATOM 685 O O . TYR A 1 91 ? 26.806 -3.036 -25.114 1.00 96.75 91 TYR A O 1
ATOM 693 N N . PRO A 1 92 ? 24.777 -3.135 -26.101 1.00 97.50 92 PRO A N 1
ATOM 694 C CA . PRO A 1 92 ? 24.843 -1.804 -26.701 1.00 97.50 92 PRO A CA 1
ATOM 695 C C . PRO A 1 92 ? 25.084 -0.681 -25.680 1.00 97.50 92 PRO A C 1
ATOM 697 O O . PRO A 1 92 ? 24.760 -0.798 -24.498 1.00 97.50 92 PRO A O 1
ATOM 700 N N . GLU A 1 93 ? 25.650 0.429 -26.152 1.00 96.56 93 GLU A N 1
ATOM 701 C CA . GLU A 1 93 ? 26.068 1.557 -25.311 1.00 96.56 93 GLU A CA 1
ATOM 702 C C . GLU A 1 93 ? 24.915 2.188 -24.516 1.00 96.56 93 GLU A C 1
ATOM 704 O O . GLU A 1 93 ? 25.073 2.446 -23.325 1.00 96.56 93 GLU A O 1
ATOM 709 N N . ASP A 1 94 ? 23.734 2.340 -25.118 1.00 96.69 94 ASP A N 1
ATOM 710 C CA . ASP A 1 94 ? 22.549 2.871 -24.437 1.00 96.69 94 ASP A CA 1
ATOM 711 C C . ASP A 1 94 ? 22.007 1.915 -23.362 1.00 96.69 94 ASP A C 1
ATOM 713 O O . ASP A 1 94 ? 21.605 2.359 -22.286 1.00 96.69 94 ASP A O 1
ATOM 717 N N . VAL A 1 95 ? 22.062 0.601 -23.601 1.00 97.25 95 VAL A N 1
ATOM 718 C CA . VAL A 1 95 ? 21.711 -0.433 -22.611 1.00 97.25 95 VAL A CA 1
ATOM 719 C C . VAL A 1 95 ? 22.708 -0.452 -21.449 1.00 97.25 95 VAL A C 1
ATOM 721 O O . VAL A 1 95 ? 22.308 -0.582 -20.290 1.00 97.25 95 VAL A O 1
ATOM 724 N N . ARG A 1 96 ? 24.002 -0.272 -21.731 1.00 96.06 96 ARG A N 1
ATOM 725 C CA . ARG A 1 96 ? 25.068 -0.191 -20.724 1.00 96.06 96 ARG A CA 1
ATOM 726 C C . ARG A 1 96 ? 24.940 1.054 -19.847 1.00 96.06 96 ARG A C 1
ATOM 728 O O . ARG A 1 96 ? 25.011 0.944 -18.621 1.00 96.06 96 ARG A O 1
ATOM 735 N N . ASP A 1 97 ? 24.696 2.212 -20.446 1.00 96.19 97 ASP A N 1
ATOM 736 C CA . ASP A 1 97 ? 24.519 3.471 -19.719 1.00 96.19 97 ASP A CA 1
ATOM 737 C C . ASP A 1 97 ? 23.207 3.477 -18.916 1.00 96.19 97 ASP A C 1
ATOM 739 O O . ASP A 1 97 ? 23.171 3.957 -17.776 1.00 96.19 97 ASP A O 1
ATOM 743 N N . ALA A 1 98 ? 22.149 2.851 -19.444 1.00 96.69 98 ALA A N 1
ATOM 744 C CA . ALA A 1 98 ? 20.922 2.582 -18.703 1.00 96.69 98 ALA A CA 1
ATOM 745 C C . ALA A 1 98 ? 21.159 1.633 -17.514 1.00 96.69 98 ALA A C 1
ATOM 747 O O . ALA A 1 98 ? 20.706 1.928 -16.412 1.00 96.69 98 ALA A O 1
ATOM 748 N N . ALA A 1 99 ? 21.923 0.547 -17.673 1.00 95.69 99 ALA A N 1
ATOM 749 C CA . ALA A 1 99 ? 22.259 -0.366 -16.576 1.00 95.69 99 ALA A CA 1
ATOM 750 C C . ALA A 1 99 ? 23.064 0.326 -15.457 1.00 95.69 99 ALA A C 1
ATOM 752 O O . ALA A 1 99 ? 22.749 0.175 -14.272 1.00 95.69 99 ALA A O 1
ATOM 753 N N . VAL A 1 100 ? 24.059 1.144 -15.819 1.00 94.00 100 VAL A N 1
ATOM 754 C CA . VAL A 1 100 ? 24.833 1.960 -14.868 1.00 94.00 100 VAL A CA 1
ATOM 755 C C . VAL A 1 100 ? 23.939 2.982 -14.163 1.00 94.00 100 VAL A C 1
ATOM 757 O O . VAL A 1 100 ? 24.044 3.139 -12.946 1.00 94.00 100 VAL A O 1
ATOM 760 N N . THR A 1 101 ? 23.018 3.627 -14.881 1.00 94.81 101 THR A N 1
ATOM 761 C CA . THR A 1 101 ? 22.043 4.562 -14.297 1.00 94.81 101 THR A CA 1
ATOM 762 C C . THR A 1 101 ? 21.113 3.840 -13.323 1.00 94.81 101 THR A C 1
ATOM 764 O O . THR A 1 101 ? 21.026 4.223 -12.158 1.00 94.81 101 THR A O 1
ATOM 767 N N . LEU A 1 102 ? 20.497 2.735 -13.746 1.00 93.81 102 LEU A N 1
ATOM 768 C CA . LEU A 1 102 ? 19.564 1.947 -12.943 1.00 93.81 102 LEU A CA 1
ATOM 769 C C . LEU A 1 102 ? 20.215 1.372 -11.673 1.00 93.81 102 LEU A C 1
ATOM 771 O O . LEU A 1 102 ? 19.573 1.345 -10.628 1.00 93.81 102 LEU A O 1
ATOM 775 N N . SER A 1 103 ? 21.502 1.006 -11.703 1.00 93.12 103 SER A N 1
ATOM 776 C CA . SER A 1 103 ? 22.219 0.554 -10.496 1.00 93.12 103 SER A CA 1
ATOM 777 C C . SER A 1 103 ? 22.361 1.618 -9.397 1.00 93.12 103 SER A C 1
ATOM 779 O O . SER A 1 103 ? 22.537 1.272 -8.230 1.00 93.12 103 SER A O 1
ATOM 781 N N . ARG A 1 104 ? 22.243 2.910 -9.742 1.00 92.31 104 ARG A N 1
ATOM 782 C CA . ARG A 1 104 ? 22.209 4.027 -8.777 1.00 92.31 104 ARG A CA 1
ATOM 783 C C . ARG A 1 104 ? 20.818 4.210 -8.160 1.00 92.31 104 ARG A C 1
ATOM 785 O O . ARG A 1 104 ? 20.686 4.872 -7.136 1.00 92.31 104 ARG A O 1
ATOM 792 N N . HIS A 1 105 ? 19.797 3.597 -8.758 1.00 92.38 105 HIS A N 1
ATOM 793 C CA . HIS A 1 105 ? 18.405 3.604 -8.321 1.00 92.38 105 HIS A CA 1
ATOM 794 C C . HIS A 1 105 ? 17.996 2.188 -7.894 1.00 92.38 105 HIS A C 1
ATOM 796 O O . HIS A 1 105 ? 17.174 1.530 -8.531 1.00 92.38 105 HIS A O 1
ATOM 802 N N . SER A 1 106 ? 18.598 1.707 -6.803 1.00 89.75 106 SER A N 1
ATOM 803 C CA . SER A 1 106 ? 18.455 0.324 -6.326 1.00 89.75 106 SER A CA 1
ATOM 804 C C . SER A 1 106 ? 17.007 -0.102 -6.051 1.00 89.75 106 SER A C 1
ATOM 806 O O . SER A 1 106 ? 16.690 -1.277 -6.220 1.00 89.75 106 SER A O 1
ATOM 808 N N . GLU A 1 107 ? 16.105 0.823 -5.704 1.00 88.81 107 GLU A N 1
ATOM 809 C CA . GLU A 1 107 ? 14.670 0.526 -5.610 1.00 88.81 107 GLU A CA 1
ATOM 810 C C . GLU A 1 107 ? 14.053 0.209 -6.979 1.00 88.81 107 GLU A C 1
ATOM 812 O O . GLU A 1 107 ? 13.388 -0.816 -7.112 1.00 88.81 107 GLU A O 1
ATOM 817 N N . ALA A 1 108 ? 14.306 1.028 -8.006 1.00 92.81 108 ALA A N 1
ATOM 818 C CA . ALA A 1 108 ? 13.840 0.765 -9.367 1.00 92.81 108 ALA A CA 1
ATOM 819 C C . ALA A 1 108 ? 14.413 -0.557 -9.905 1.00 92.81 108 ALA A C 1
ATOM 821 O O . ALA A 1 108 ? 13.665 -1.377 -10.435 1.00 92.81 108 ALA A O 1
ATOM 822 N N . LEU A 1 109 ? 15.710 -0.821 -9.689 1.00 93.12 109 LEU A N 1
ATOM 823 C CA . LEU A 1 109 ? 16.325 -2.107 -10.035 1.00 93.12 109 LEU A CA 1
ATOM 824 C C . LEU A 1 109 ? 15.636 -3.280 -9.318 1.00 93.12 109 LEU A C 1
ATOM 826 O O . LEU A 1 109 ? 15.305 -4.282 -9.955 1.00 93.12 109 LEU A O 1
ATOM 830 N N . ARG A 1 110 ? 15.378 -3.147 -8.009 1.00 90.88 110 ARG A N 1
ATOM 831 C CA . ARG A 1 110 ? 14.683 -4.169 -7.219 1.00 90.88 110 ARG A CA 1
ATOM 832 C C . ARG A 1 110 ? 13.280 -4.426 -7.767 1.00 90.88 110 ARG A C 1
ATOM 834 O O . ARG A 1 110 ? 12.958 -5.584 -8.013 1.00 90.88 110 ARG A O 1
ATOM 841 N N . LEU A 1 111 ? 12.493 -3.373 -8.011 1.00 92.00 111 LEU A N 1
ATOM 842 C CA . LEU A 1 111 ? 11.133 -3.451 -8.558 1.00 92.00 111 LEU A CA 1
ATOM 843 C C . LEU A 1 111 ? 11.088 -4.239 -9.875 1.00 92.00 111 LEU A C 1
ATOM 845 O O . LEU A 1 111 ? 10.279 -5.160 -9.985 1.00 92.00 111 LEU A O 1
ATOM 849 N N . MET A 1 112 ? 11.989 -3.944 -10.824 1.00 94.06 112 MET A N 1
ATOM 850 C CA . MET A 1 112 ? 12.111 -4.712 -12.074 1.00 94.06 112 MET A CA 1
ATOM 851 C C . MET A 1 112 ? 12.489 -6.176 -11.802 1.00 94.06 112 MET A C 1
ATOM 853 O O . MET A 1 112 ? 11.899 -7.091 -12.371 1.00 94.06 112 MET A O 1
ATOM 857 N N . SER A 1 113 ? 13.448 -6.410 -10.900 1.00 91.88 113 SER A N 1
ATOM 858 C CA . SER A 1 113 ? 13.965 -7.752 -10.596 1.00 91.88 113 SER A CA 1
ATOM 859 C C . SER A 1 113 ? 13.007 -8.641 -9.790 1.00 91.88 113 SER A C 1
ATOM 861 O O . SER A 1 113 ? 13.162 -9.860 -9.808 1.00 91.88 113 SER A O 1
ATOM 863 N N . ASP A 1 114 ? 12.047 -8.047 -9.076 1.00 90.62 114 ASP A N 1
ATOM 864 C CA . ASP A 1 114 ? 10.965 -8.742 -8.367 1.00 90.62 114 ASP A CA 1
ATOM 865 C C . ASP A 1 114 ? 9.744 -8.981 -9.289 1.00 90.62 114 ASP A C 1
ATOM 867 O O . ASP A 1 114 ? 8.860 -9.756 -8.940 1.00 90.62 114 ASP A O 1
ATOM 871 N N . ASN A 1 115 ? 9.703 -8.362 -10.481 1.00 93.56 115 ASN A N 1
ATOM 872 C CA . ASN A 1 115 ? 8.593 -8.421 -11.446 1.00 93.56 115 ASN A CA 1
ATOM 873 C C . ASN A 1 115 ? 9.074 -8.751 -12.875 1.00 93.56 115 ASN A C 1
ATOM 875 O O . ASN A 1 115 ? 8.626 -8.141 -13.845 1.00 93.56 115 ASN A O 1
ATOM 879 N N . LEU A 1 116 ? 9.992 -9.714 -13.029 1.00 93.19 116 LEU A N 1
ATOM 880 C CA . LEU A 1 116 ? 10.666 -10.010 -14.310 1.00 93.19 116 LEU A CA 1
ATOM 881 C C . LEU A 1 116 ? 9.713 -10.255 -15.499 1.00 93.19 116 LEU A C 1
ATOM 883 O O . LEU A 1 116 ? 10.034 -9.880 -16.626 1.00 93.19 116 LEU A O 1
ATOM 887 N N . ILE A 1 117 ? 8.540 -10.854 -15.259 1.00 91.94 117 ILE A N 1
ATOM 888 C CA . ILE A 1 117 ? 7.526 -11.104 -16.297 1.00 91.94 117 ILE A CA 1
ATOM 889 C C . ILE A 1 117 ? 6.912 -9.778 -16.774 1.00 91.94 117 ILE A C 1
ATOM 891 O O . ILE A 1 117 ? 6.920 -9.492 -17.973 1.00 91.94 117 ILE A O 1
ATOM 895 N N . GLY A 1 118 ? 6.447 -8.940 -15.841 1.00 92.44 118 GLY A N 1
ATOM 896 C CA . GLY A 1 118 ? 5.938 -7.604 -16.149 1.00 92.44 118 GLY A CA 1
ATOM 897 C C . GLY A 1 118 ? 6.999 -6.707 -16.793 1.00 92.44 118 GLY A C 1
ATOM 898 O O . GLY A 1 118 ? 6.707 -5.990 -17.748 1.00 92.44 118 GLY A O 1
ATOM 899 N N . ALA A 1 119 ? 8.251 -6.808 -16.339 1.00 94.44 119 ALA A N 1
ATOM 900 C CA . ALA A 1 119 ? 9.390 -6.092 -16.904 1.00 94.44 119 ALA A CA 1
ATOM 901 C C . ALA A 1 119 ? 9.625 -6.453 -18.381 1.00 94.44 119 ALA A C 1
ATOM 903 O O . ALA A 1 119 ? 9.708 -5.556 -19.216 1.00 94.44 119 ALA A O 1
ATOM 904 N N . GLY A 1 120 ? 9.666 -7.744 -18.728 1.00 93.19 120 GLY A N 1
ATOM 905 C CA . GLY A 1 120 ? 9.836 -8.185 -20.118 1.00 93.19 120 GLY A CA 1
ATOM 906 C C . GLY A 1 120 ? 8.674 -7.780 -21.038 1.00 93.19 120 GLY A C 1
ATOM 907 O O . GLY A 1 120 ? 8.892 -7.459 -22.209 1.00 93.19 120 GLY A O 1
ATOM 908 N N . LEU A 1 121 ? 7.443 -7.735 -20.513 1.00 93.50 121 LEU A N 1
ATOM 909 C CA . LEU A 1 121 ? 6.275 -7.240 -21.250 1.00 93.50 121 LEU A CA 1
ATOM 910 C C . LEU A 1 121 ? 6.370 -5.725 -21.509 1.00 93.50 121 LEU A C 1
ATOM 912 O O . LEU A 1 121 ? 6.228 -5.292 -22.655 1.00 93.50 121 LEU A O 1
ATOM 916 N N . LEU A 1 122 ? 6.696 -4.929 -20.482 1.00 93.44 122 LEU A N 1
ATOM 917 C CA . LEU A 1 122 ? 6.949 -3.488 -20.615 1.00 93.44 122 LEU A CA 1
ATOM 918 C C . LEU A 1 122 ? 8.092 -3.192 -21.601 1.00 93.44 122 LEU A C 1
ATOM 920 O O . LEU A 1 122 ? 7.979 -2.270 -22.410 1.00 93.44 122 LEU A O 1
ATOM 924 N N . GLY A 1 123 ? 9.157 -3.999 -21.586 1.00 95.19 123 GLY A N 1
ATOM 925 C CA . GLY A 1 123 ? 10.282 -3.896 -22.515 1.00 95.19 123 GLY A CA 1
ATOM 926 C C . GLY A 1 123 ? 9.891 -4.109 -23.974 1.00 95.19 123 GLY A C 1
ATOM 927 O O . GLY A 1 123 ? 10.297 -3.328 -24.832 1.00 95.19 123 GLY A O 1
ATOM 928 N N . ARG A 1 124 ? 9.045 -5.106 -24.266 1.00 95.38 124 ARG A N 1
ATOM 929 C CA . ARG A 1 124 ? 8.525 -5.331 -25.625 1.00 95.38 124 ARG A CA 1
ATOM 930 C C . ARG A 1 124 ? 7.676 -4.154 -26.109 1.00 95.38 124 ARG A C 1
ATOM 932 O O . ARG A 1 124 ? 7.924 -3.627 -27.191 1.00 95.38 124 ARG A O 1
ATOM 939 N N . VAL A 1 125 ? 6.726 -3.699 -25.289 1.00 94.31 125 VAL A N 1
ATOM 940 C CA . VAL A 1 125 ? 5.859 -2.554 -25.625 1.00 94.31 125 VAL A CA 1
ATOM 941 C C . VAL A 1 125 ? 6.691 -1.283 -25.850 1.00 94.31 125 VAL A C 1
ATOM 943 O O . VAL A 1 125 ? 6.398 -0.504 -26.757 1.00 94.31 125 VAL A O 1
ATOM 946 N N . TYR A 1 126 ? 7.766 -1.092 -25.081 1.00 95.62 126 TYR A N 1
ATOM 947 C CA . TYR A 1 126 ? 8.721 0.002 -25.265 1.00 95.62 126 TYR A CA 1
ATOM 948 C C . TYR A 1 126 ? 9.552 -0.122 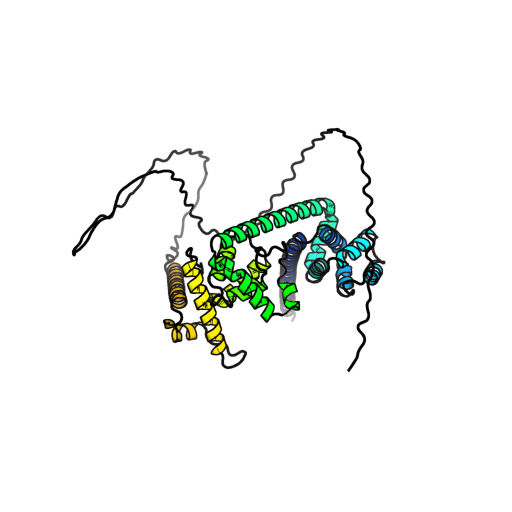-26.547 1.00 95.62 126 TYR A C 1
ATOM 950 O O . TYR A 1 126 ? 9.693 0.872 -27.254 1.00 95.62 126 TYR A O 1
ATOM 958 N N . ALA A 1 127 ? 10.053 -1.311 -26.893 1.00 96.12 127 ALA A N 1
ATOM 959 C CA . ALA A 1 127 ? 10.783 -1.530 -28.144 1.00 96.12 127 ALA A CA 1
ATOM 960 C C . ALA A 1 127 ? 9.920 -1.189 -29.376 1.00 96.12 127 ALA A C 1
ATOM 962 O O . ALA A 1 127 ? 10.394 -0.554 -30.317 1.00 96.12 127 ALA A O 1
ATOM 963 N N . GLU A 1 128 ? 8.635 -1.551 -29.341 1.00 96.25 128 GLU A N 1
ATOM 964 C CA . GLU A 1 128 ? 7.675 -1.277 -30.416 1.00 96.25 128 GLU A CA 1
ATOM 965 C C . GLU A 1 128 ? 7.210 0.195 -30.459 1.00 96.25 128 GLU A C 1
ATOM 967 O O . GLU A 1 128 ? 6.970 0.733 -31.539 1.00 96.25 128 GLU A O 1
ATOM 972 N N . ASN A 1 129 ? 7.068 0.864 -29.304 1.00 96.38 129 ASN A N 1
ATOM 973 C CA . ASN A 1 129 ? 6.366 2.154 -29.185 1.00 96.38 129 ASN A CA 1
ATOM 974 C C . ASN A 1 129 ? 7.131 3.241 -28.390 1.00 96.38 129 ASN A C 1
ATOM 976 O O . ASN A 1 129 ? 6.508 4.157 -27.848 1.00 96.38 129 ASN A O 1
ATOM 980 N N . LYS A 1 130 ? 8.470 3.173 -28.322 1.00 95.81 130 LYS A N 1
ATOM 981 C CA . LYS A 1 130 ? 9.378 3.987 -27.473 1.00 95.81 130 LYS A CA 1
ATOM 982 C C . LYS A 1 130 ? 8.934 5.434 -27.215 1.00 95.81 130 LYS A C 1
ATOM 984 O O . LYS A 1 130 ? 8.779 5.831 -26.063 1.00 95.81 130 LYS A O 1
ATOM 989 N N . ALA A 1 131 ? 8.700 6.221 -28.268 1.00 95.38 131 ALA A N 1
ATOM 990 C CA . ALA A 1 131 ? 8.307 7.629 -28.135 1.00 95.38 131 ALA A CA 1
ATOM 991 C C . ALA A 1 131 ? 6.930 7.809 -27.463 1.00 95.38 131 ALA A C 1
ATOM 993 O O . ALA A 1 131 ? 6.777 8.646 -26.573 1.00 95.38 131 ALA A O 1
ATOM 994 N N . THR A 1 132 ? 5.943 6.996 -27.848 1.00 93.44 132 THR A N 1
ATOM 995 C CA . THR A 1 132 ? 4.590 6.999 -27.273 1.00 93.44 132 THR A CA 1
ATOM 996 C C . THR A 1 132 ? 4.613 6.586 -25.803 1.00 93.44 132 THR A C 1
ATOM 998 O O . THR A 1 132 ? 3.958 7.221 -24.978 1.00 93.44 132 THR A O 1
ATOM 1001 N N . VAL A 1 133 ? 5.395 5.554 -25.465 1.00 92.44 133 VAL A N 1
ATOM 1002 C CA . VAL A 1 133 ? 5.514 5.033 -24.094 1.00 92.44 133 VAL A CA 1
ATOM 1003 C C . VAL A 1 133 ? 6.150 6.066 -23.165 1.00 92.44 133 VAL A C 1
ATOM 1005 O O . VAL A 1 133 ? 5.597 6.324 -22.101 1.00 92.44 133 VAL A O 1
ATOM 1008 N N . LEU A 1 134 ? 7.238 6.730 -23.575 1.00 92.38 134 LEU A N 1
ATOM 1009 C CA . LEU A 1 134 ? 7.875 7.783 -22.770 1.00 92.38 134 LEU A CA 1
ATOM 1010 C C . LEU A 1 134 ? 6.926 8.963 -22.498 1.00 92.38 134 LEU A C 1
ATOM 1012 O O . LEU A 1 134 ? 6.786 9.388 -21.352 1.00 92.38 134 LEU A O 1
ATOM 1016 N N . VAL A 1 135 ? 6.216 9.455 -23.520 1.00 93.62 135 VAL A N 1
ATOM 1017 C CA . VAL A 1 135 ? 5.245 10.557 -23.362 1.00 93.62 135 VAL A CA 1
ATOM 1018 C C . VAL A 1 135 ? 4.065 10.152 -22.469 1.00 93.62 135 VAL A C 1
ATOM 1020 O O . VAL A 1 135 ? 3.596 10.958 -21.661 1.00 93.62 135 VAL A O 1
ATOM 1023 N N . ALA A 1 136 ? 3.594 8.905 -22.570 1.00 91.38 136 ALA A N 1
ATOM 1024 C CA . ALA A 1 136 ? 2.559 8.377 -21.687 1.00 91.38 136 ALA A CA 1
ATOM 1025 C C . ALA A 1 136 ? 3.053 8.262 -20.233 1.00 91.38 136 ALA A C 1
ATOM 1027 O O . ALA A 1 136 ? 2.368 8.729 -19.324 1.00 91.38 136 ALA A O 1
ATOM 1028 N N . MET A 1 137 ? 4.250 7.710 -20.012 1.00 92.44 137 MET A N 1
ATOM 1029 C CA . MET A 1 137 ? 4.841 7.547 -18.680 1.00 92.44 137 MET A CA 1
ATOM 1030 C C . MET A 1 137 ? 5.130 8.883 -17.995 1.00 92.44 137 MET A C 1
ATOM 1032 O O . MET A 1 137 ? 4.821 9.026 -16.816 1.00 92.44 137 MET A O 1
ATOM 1036 N N . ASP A 1 138 ? 5.655 9.883 -18.705 1.00 93.44 138 ASP A N 1
ATOM 1037 C CA . ASP A 1 138 ? 5.859 11.218 -18.129 1.00 93.44 138 ASP A CA 1
ATOM 1038 C C . ASP A 1 138 ? 4.531 11.869 -17.728 1.00 93.44 138 ASP A C 1
ATOM 1040 O O . ASP A 1 138 ? 4.409 12.385 -16.615 1.00 93.44 138 ASP A O 1
ATOM 1044 N N . ARG A 1 139 ? 3.502 11.782 -18.583 1.00 92.75 139 ARG A N 1
ATOM 1045 C CA . ARG A 1 139 ? 2.160 12.289 -18.262 1.00 92.75 139 ARG A CA 1
ATOM 1046 C C . ARG A 1 139 ? 1.557 11.578 -17.050 1.00 92.75 139 ARG A C 1
ATOM 1048 O O . ARG A 1 139 ? 1.006 12.240 -16.174 1.00 92.75 139 ARG A O 1
ATOM 1055 N N . MET A 1 140 ? 1.649 10.251 -16.990 1.00 90.19 140 MET A N 1
ATOM 1056 C CA . MET A 1 140 ? 1.125 9.470 -15.868 1.00 90.19 140 MET A CA 1
ATOM 1057 C C . MET A 1 140 ? 1.920 9.728 -14.580 1.00 90.19 140 MET A C 1
ATOM 1059 O O . MET A 1 140 ? 1.321 9.816 -13.514 1.00 90.19 140 MET A O 1
ATOM 1063 N N . SER A 1 141 ? 3.241 9.913 -14.660 1.00 89.31 141 SER A N 1
ATOM 1064 C CA . SER A 1 141 ? 4.088 10.234 -13.505 1.00 89.31 141 SER A CA 1
ATOM 1065 C C . SER A 1 141 ? 3.743 11.611 -12.942 1.00 89.31 141 SER A C 1
ATOM 1067 O O . SER A 1 141 ? 3.518 11.737 -11.741 1.00 89.31 141 SER A O 1
ATOM 1069 N N . GLN A 1 142 ? 3.575 12.615 -13.810 1.00 89.56 142 GLN A N 1
ATOM 1070 C CA . GLN A 1 142 ? 3.095 13.940 -13.417 1.00 89.56 142 GLN A CA 1
ATOM 1071 C C . GLN A 1 142 ? 1.722 13.858 -12.727 1.00 89.56 142 GLN A C 1
ATOM 1073 O O . GLN A 1 142 ? 1.549 14.420 -11.651 1.00 89.56 142 GLN A O 1
ATOM 1078 N N . GLN A 1 143 ? 0.776 13.085 -13.273 1.00 87.44 143 GLN A N 1
ATOM 1079 C CA . GLN A 1 143 ? -0.539 12.874 -12.650 1.00 87.44 143 GLN A CA 1
ATOM 1080 C C . GLN A 1 143 ? -0.460 12.145 -11.296 1.00 87.44 143 GLN A C 1
ATOM 1082 O O . GLN A 1 143 ? -1.235 12.459 -10.390 1.00 87.44 143 GLN A O 1
ATOM 1087 N N . VAL A 1 144 ? 0.468 11.197 -11.124 1.00 85.56 144 VAL A N 1
ATOM 1088 C CA . VAL A 1 144 ? 0.720 10.522 -9.838 1.00 85.56 144 VAL A CA 1
ATOM 1089 C C . VAL A 1 144 ? 1.289 11.506 -8.812 1.00 85.56 144 VAL A C 1
ATOM 1091 O O . VAL A 1 144 ? 0.801 11.532 -7.685 1.00 85.56 144 VAL A O 1
ATOM 1094 N N . ILE A 1 145 ? 2.250 12.349 -9.203 1.00 85.31 145 ILE A N 1
ATOM 1095 C CA . ILE A 1 145 ? 2.849 13.386 -8.345 1.00 85.31 145 ILE A CA 1
ATOM 1096 C C . ILE A 1 145 ? 1.802 14.437 -7.942 1.00 85.31 145 ILE A C 1
ATOM 1098 O O . ILE A 1 145 ? 1.685 14.771 -6.764 1.00 85.31 145 ILE A O 1
ATOM 1102 N N . GLU A 1 146 ? 0.997 14.924 -8.890 1.00 87.56 146 GLU A N 1
ATOM 1103 C CA . GLU A 1 146 ? -0.097 15.872 -8.636 1.00 87.56 146 GLU A CA 1
ATOM 1104 C C . GLU A 1 146 ? -1.158 15.282 -7.699 1.00 87.56 146 GLU A C 1
ATOM 1106 O O . GLU A 1 146 ? -1.589 15.952 -6.759 1.00 87.56 146 GLU A O 1
ATOM 1111 N N . THR A 1 147 ? -1.535 14.014 -7.904 1.00 84.75 147 THR A N 1
ATOM 1112 C CA . THR A 1 147 ? -2.479 13.311 -7.022 1.00 84.75 147 THR A CA 1
ATOM 1113 C C . THR A 1 147 ? -1.893 13.155 -5.620 1.00 84.75 147 THR A C 1
ATOM 1115 O O . THR A 1 147 ? -2.531 13.561 -4.656 1.00 84.75 147 THR A O 1
ATOM 1118 N N . ALA A 1 148 ? -0.664 12.649 -5.481 1.00 84.56 148 ALA A N 1
ATOM 1119 C CA . ALA A 1 148 ? -0.019 12.456 -4.181 1.00 84.56 148 ALA A CA 1
ATOM 1120 C C . ALA A 1 148 ? 0.172 13.776 -3.412 1.00 84.56 148 ALA A C 1
ATOM 1122 O O . ALA A 1 148 ? -0.025 13.820 -2.193 1.00 84.56 148 ALA A O 1
ATOM 1123 N N . ALA A 1 149 ? 0.491 14.869 -4.115 1.00 86.62 149 ALA A N 1
ATOM 1124 C CA . ALA A 1 149 ? 0.551 16.207 -3.540 1.00 86.62 149 ALA A CA 1
ATOM 1125 C C . ALA A 1 149 ? -0.833 16.690 -3.071 1.00 86.62 149 ALA A C 1
ATOM 1127 O O . ALA A 1 149 ? -0.951 17.197 -1.955 1.00 86.62 149 ALA A O 1
ATOM 1128 N N . ALA A 1 150 ? -1.886 16.496 -3.874 1.00 88.00 150 ALA A N 1
ATOM 1129 C CA . ALA A 1 150 ? -3.258 16.839 -3.501 1.00 88.00 150 ALA A CA 1
ATOM 1130 C C . ALA A 1 150 ? -3.738 16.044 -2.274 1.00 88.00 150 ALA A C 1
ATOM 1132 O O . ALA A 1 150 ? -4.213 16.645 -1.310 1.00 88.00 150 ALA A O 1
ATOM 1133 N N . THR A 1 151 ? -3.536 14.725 -2.252 1.00 88.38 151 THR A N 1
ATOM 1134 C CA . THR A 1 151 ? -3.920 13.860 -1.127 1.00 88.38 151 THR A CA 1
ATOM 1135 C C . THR A 1 151 ? -3.135 14.203 0.144 1.00 88.38 151 THR A C 1
ATOM 1137 O O . THR A 1 151 ? -3.717 14.287 1.223 1.00 88.38 151 THR A O 1
ATOM 1140 N N . SER A 1 152 ? -1.836 14.507 0.034 1.00 88.56 152 SER A N 1
ATOM 1141 C CA . SER A 1 152 ? -1.022 14.957 1.178 1.00 88.56 152 SER A CA 1
ATOM 1142 C C . SER A 1 152 ? -1.424 16.352 1.679 1.00 88.56 152 SER A C 1
ATOM 1144 O O . SER A 1 152 ? -1.359 16.623 2.879 1.00 88.56 152 SER A O 1
ATOM 1146 N N . ASN A 1 153 ? -1.891 17.238 0.792 1.00 90.00 153 ASN A N 1
ATOM 1147 C CA . ASN A 1 153 ? -2.482 18.521 1.179 1.00 90.00 153 ASN A CA 1
ATOM 1148 C C . ASN A 1 153 ? -3.808 18.320 1.931 1.00 90.00 153 ASN A C 1
ATOM 1150 O O . ASN A 1 153 ? -3.976 18.899 3.002 1.00 90.00 153 ASN A O 1
ATOM 1154 N N . ALA A 1 154 ? -4.705 17.464 1.428 1.00 89.19 154 ALA A N 1
ATOM 1155 C CA . ALA A 1 154 ? -5.974 17.135 2.081 1.00 89.19 154 ALA A CA 1
ATOM 1156 C C . ALA A 1 154 ? -5.760 16.520 3.476 1.00 89.19 154 ALA A C 1
ATOM 1158 O O . ALA A 1 154 ? -6.352 16.983 4.452 1.00 89.19 154 ALA A O 1
ATOM 1159 N N . TRP A 1 155 ? -4.837 15.558 3.590 1.00 92.62 155 TRP A N 1
ATOM 1160 C CA . TRP A 1 155 ? -4.388 14.962 4.852 1.00 92.62 155 TRP A CA 1
ATOM 1161 C C . TRP A 1 155 ? -3.900 16.017 5.858 1.00 92.62 155 TRP A C 1
ATOM 1163 O O . TRP A 1 155 ? -4.397 16.079 6.985 1.00 92.62 155 TRP A O 1
ATOM 1173 N N . ARG A 1 156 ? -3.003 16.924 5.441 1.00 91.31 156 ARG A N 1
ATOM 1174 C CA . ARG A 1 156 ? -2.527 18.031 6.292 1.00 91.31 156 ARG A CA 1
ATOM 1175 C C . ARG A 1 156 ? -3.655 18.974 6.724 1.00 91.31 156 ARG A C 1
ATOM 1177 O O . ARG A 1 156 ? -3.673 19.407 7.874 1.00 91.31 156 ARG A O 1
ATOM 1184 N N . THR A 1 157 ? -4.624 19.254 5.852 1.00 92.38 157 THR A N 1
ATOM 1185 C CA . THR A 1 157 ? -5.815 20.063 6.173 1.00 92.38 157 THR A CA 1
ATOM 1186 C C . THR A 1 157 ? -6.803 19.340 7.102 1.00 92.38 157 THR A C 1
ATOM 1188 O O . THR A 1 157 ? -7.533 19.997 7.847 1.00 92.38 157 THR A O 1
ATOM 1191 N N . ARG A 1 158 ? -6.836 18.003 7.103 1.00 90.19 158 ARG A N 1
ATOM 1192 C CA . ARG A 1 158 ? -7.591 17.184 8.068 1.00 90.19 158 ARG A CA 1
ATOM 1193 C C . ARG A 1 158 ? -6.948 17.235 9.458 1.00 90.19 158 ARG A C 1
ATOM 1195 O O . ARG A 1 158 ? -7.558 17.771 10.382 1.00 90.19 158 ARG A O 1
ATOM 1202 N N . LEU A 1 159 ? -5.665 16.875 9.571 1.00 93.44 159 LEU A N 1
ATOM 1203 C CA . LEU A 1 159 ? -4.915 16.924 10.837 1.00 93.44 159 LEU A CA 1
ATOM 1204 C C . LEU A 1 159 ? -4.869 18.320 11.484 1.00 93.44 159 LEU A C 1
ATOM 1206 O O . LEU A 1 159 ? -4.844 18.428 12.708 1.00 93.44 159 LEU A O 1
ATOM 1210 N N . ALA A 1 160 ? -4.869 19.392 10.683 1.00 93.00 160 ALA A N 1
ATOM 1211 C CA . ALA A 1 160 ? -4.922 20.766 11.186 1.00 93.00 160 ALA A CA 1
ATOM 1212 C C . ALA A 1 160 ? -6.292 21.161 11.775 1.00 93.00 160 ALA A C 1
ATOM 1214 O O . ALA A 1 160 ? -6.350 22.056 12.618 1.00 93.00 160 ALA A O 1
ATOM 1215 N N . ARG A 1 161 ? -7.388 20.509 11.356 1.00 95.38 161 ARG A N 1
ATOM 1216 C CA . ARG A 1 161 ? -8.719 20.662 11.971 1.00 95.38 161 ARG A CA 1
ATOM 1217 C C . ARG A 1 161 ? -8.834 19.798 13.228 1.00 95.38 161 ARG A C 1
ATOM 1219 O O . ARG A 1 161 ? -9.260 20.285 14.273 1.00 95.38 161 ARG A O 1
ATOM 1226 N N . THR A 1 162 ? -8.389 18.548 13.152 1.00 96.00 162 THR A N 1
ATOM 1227 C CA . THR A 1 162 ? -8.470 17.578 14.252 1.00 96.00 162 THR A CA 1
ATOM 1228 C C . THR A 1 162 ? -7.216 17.646 15.124 1.00 96.00 162 THR A C 1
ATOM 1230 O O . THR A 1 162 ? -6.354 16.768 15.099 1.00 96.00 162 THR A O 1
ATOM 1233 N N . ALA A 1 163 ? -7.111 18.706 15.932 1.00 94.50 163 ALA A N 1
ATOM 1234 C CA . ALA A 1 163 ? -5.922 19.012 16.739 1.00 94.50 163 ALA A CA 1
ATOM 1235 C C . ALA A 1 163 ? -5.433 17.852 17.639 1.00 94.50 163 ALA A C 1
ATOM 1237 O O . ALA A 1 163 ? -4.234 17.733 17.892 1.00 94.50 163 ALA A O 1
ATOM 1238 N N . ALA A 1 164 ? -6.336 16.971 18.086 1.00 96.38 164 ALA A N 1
ATOM 1239 C CA . ALA A 1 164 ? -5.998 15.769 18.852 1.00 96.38 164 ALA A CA 1
ATOM 1240 C C . ALA A 1 164 ? -5.321 14.667 18.008 1.00 96.38 164 ALA A C 1
ATOM 1242 O O . ALA A 1 164 ? -4.439 13.973 18.506 1.00 96.38 164 ALA A O 1
ATOM 1243 N N . ALA A 1 165 ? -5.671 14.524 16.727 1.00 96.12 165 ALA A N 1
ATOM 1244 C CA . ALA A 1 165 ? -4.945 13.655 15.798 1.00 96.12 165 ALA A CA 1
ATOM 1245 C C . ALA A 1 165 ? -3.589 14.273 15.414 1.00 96.12 165 ALA A C 1
ATOM 1247 O O . ALA A 1 165 ? -2.567 13.584 15.382 1.00 96.12 165 ALA A O 1
ATOM 1248 N N . GLY A 1 166 ? -3.562 15.596 15.207 1.00 94.62 166 GLY A N 1
ATOM 1249 C CA . GLY A 1 166 ? -2.340 16.358 14.940 1.00 94.62 166 GLY A CA 1
ATOM 1250 C C . GLY A 1 166 ? -1.282 16.240 16.048 1.00 94.62 166 GLY A C 1
ATOM 1251 O O . GLY A 1 166 ? -0.096 16.134 15.741 1.00 94.62 166 GLY A O 1
ATOM 1252 N N . SER A 1 167 ? -1.687 16.188 17.323 1.00 95.69 167 SER A N 1
ATOM 1253 C CA . SER A 1 167 ? -0.770 15.957 18.454 1.00 95.69 167 SER A CA 1
ATOM 1254 C C . SER A 1 167 ? -0.400 14.482 18.665 1.00 95.69 167 SER A C 1
ATOM 1256 O O . SER A 1 167 ? 0.686 14.194 19.169 1.00 95.69 167 SER A O 1
ATOM 1258 N N . GLN A 1 168 ? -1.245 13.540 18.232 1.00 97.12 168 GLN A N 1
ATOM 1259 C CA . GLN A 1 168 ? -0.953 12.102 18.274 1.00 97.12 168 GLN A CA 1
ATOM 1260 C C . GLN A 1 168 ? 0.089 11.670 17.226 1.00 97.12 168 GLN A C 1
ATOM 1262 O O . GLN A 1 168 ? 0.891 10.782 17.515 1.00 97.12 168 GLN A O 1
ATOM 1267 N N . LEU A 1 169 ? 0.147 12.299 16.042 1.00 95.12 169 LEU A N 1
ATOM 1268 C CA . LEU A 1 169 ? 1.070 11.885 14.969 1.00 95.12 169 LEU A CA 1
ATOM 1269 C C . LEU A 1 169 ? 2.567 11.942 15.356 1.00 95.12 169 LEU A C 1
ATOM 1271 O O . LEU A 1 169 ? 3.263 10.956 15.095 1.00 95.12 169 LEU A O 1
ATOM 1275 N N . PRO A 1 170 ? 3.101 13.005 15.995 1.00 94.38 170 PRO A N 1
ATOM 1276 C CA . PRO A 1 170 ? 4.484 13.011 16.478 1.00 94.38 170 PRO A CA 1
ATOM 1277 C C . PRO A 1 170 ? 4.759 11.921 17.522 1.00 94.38 170 PRO A C 1
ATOM 1279 O O . PRO A 1 170 ? 5.789 11.251 17.448 1.00 94.38 170 PRO A O 1
ATOM 1282 N N . ALA A 1 171 ? 3.824 11.696 18.453 1.00 95.69 171 ALA A N 1
ATOM 1283 C CA . ALA A 1 171 ? 3.956 10.678 19.495 1.00 95.69 171 ALA A CA 1
ATOM 1284 C C . ALA A 1 171 ? 3.960 9.252 18.914 1.00 95.69 171 ALA A C 1
ATOM 1286 O O . ALA A 1 171 ? 4.786 8.431 19.309 1.00 95.69 171 ALA A O 1
ATOM 1287 N N . ALA A 1 172 ? 3.102 8.973 17.927 1.00 95.62 172 ALA A N 1
ATOM 1288 C CA . ALA A 1 172 ? 3.090 7.703 17.204 1.00 95.62 172 ALA A CA 1
ATOM 1289 C C . ALA A 1 172 ? 4.375 7.489 16.386 1.00 95.62 172 ALA A C 1
ATOM 1291 O O . ALA A 1 172 ? 4.955 6.404 16.428 1.00 95.62 172 ALA A O 1
ATOM 1292 N N . LYS A 1 173 ? 4.873 8.528 15.693 1.00 93.06 173 LYS A N 1
ATOM 1293 C CA . LYS A 1 173 ? 6.162 8.478 14.976 1.00 93.06 173 LYS A CA 1
ATOM 1294 C C . LYS A 1 173 ? 7.326 8.166 15.925 1.00 93.06 173 LYS A C 1
ATOM 1296 O O . LYS A 1 173 ? 8.174 7.339 15.589 1.00 93.06 173 LYS A O 1
ATOM 1301 N N . GLN A 1 174 ? 7.348 8.776 17.112 1.00 93.56 174 GLN A N 1
ATOM 1302 C CA . GLN A 1 174 ? 8.359 8.508 18.138 1.00 93.56 174 GLN A CA 1
ATOM 1303 C C . GLN A 1 174 ? 8.264 7.070 18.671 1.00 93.56 174 GLN A C 1
ATOM 1305 O O . GLN A 1 174 ? 9.269 6.364 18.672 1.00 93.56 174 GLN A O 1
ATOM 1310 N N . ALA A 1 175 ? 7.074 6.612 19.068 1.00 94.94 175 ALA A N 1
ATOM 1311 C CA . ALA A 1 175 ? 6.881 5.270 19.617 1.00 94.94 175 ALA A CA 1
ATOM 1312 C C . ALA A 1 175 ? 7.230 4.160 18.608 1.00 94.94 175 ALA A C 1
ATOM 1314 O O . ALA A 1 175 ? 7.943 3.220 18.957 1.00 94.94 175 ALA A O 1
ATOM 1315 N N . PHE A 1 176 ? 6.823 4.307 17.341 1.00 93.62 176 PHE A N 1
ATOM 1316 C CA . PHE A 1 176 ? 7.218 3.393 16.265 1.00 93.62 176 PHE A CA 1
ATOM 1317 C C . PHE A 1 176 ? 8.742 3.369 16.067 1.00 93.62 176 PHE A C 1
ATOM 1319 O O . PHE A 1 176 ? 9.341 2.296 16.002 1.00 93.62 176 PHE A O 1
ATOM 1326 N N . THR A 1 177 ? 9.388 4.542 16.040 1.00 90.94 177 THR A N 1
ATOM 1327 C CA . THR A 1 177 ? 10.856 4.656 15.935 1.00 90.94 177 THR A CA 1
ATOM 1328 C C . THR A 1 177 ? 11.557 3.916 17.077 1.00 90.94 177 THR A C 1
ATOM 1330 O O . THR A 1 177 ? 12.522 3.188 16.847 1.00 90.94 177 THR A O 1
ATOM 1333 N N . SER A 1 178 ? 11.054 4.052 18.308 1.00 93.44 178 SER A N 1
ATOM 1334 C CA . SER A 1 178 ? 11.576 3.338 19.476 1.00 93.44 178 SER A CA 1
ATOM 1335 C C . SER A 1 178 ? 11.328 1.825 19.438 1.00 93.44 178 SER A C 1
ATOM 1337 O O . SER A 1 178 ? 12.110 1.090 20.033 1.00 93.44 178 SER A O 1
ATOM 1339 N N . GLN A 1 179 ? 10.283 1.348 18.751 1.00 93.12 179 GLN A N 1
ATOM 1340 C CA . GLN A 1 179 ? 9.975 -0.083 18.649 1.00 93.12 179 GLN A CA 1
ATOM 1341 C C . GLN A 1 179 ? 10.779 -0.799 17.552 1.00 93.12 179 GLN A C 1
ATOM 1343 O O . GLN A 1 179 ? 11.245 -1.913 17.776 1.00 93.12 179 GLN A O 1
ATOM 1348 N N . VAL A 1 180 ? 10.928 -0.191 16.368 1.00 89.81 180 VAL A N 1
ATOM 1349 C CA . VAL A 1 180 ? 11.572 -0.835 15.199 1.00 89.81 180 VAL A CA 1
ATOM 1350 C C . VAL A 1 180 ? 13.061 -0.464 15.069 1.00 89.81 180 VAL A C 1
ATOM 1352 O O . VAL A 1 180 ? 13.801 -1.085 14.307 1.00 89.81 180 VAL A O 1
ATOM 1355 N N . GLY A 1 181 ? 13.537 0.517 15.841 1.00 85.62 181 GLY A N 1
ATOM 1356 C CA . GLY A 1 181 ? 14.943 0.918 15.871 1.00 85.62 181 GLY A CA 1
ATOM 1357 C C . GLY A 1 181 ? 15.401 1.693 14.624 1.00 85.62 181 GLY A C 1
ATOM 1358 O O . GLY A 1 181 ? 14.596 2.012 13.745 1.00 85.62 181 GLY A O 1
ATOM 1359 N N . PRO A 1 182 ? 16.705 2.026 14.528 1.00 75.94 182 PRO A N 1
ATOM 1360 C CA . PRO A 1 182 ? 17.229 2.927 13.498 1.00 75.94 182 PRO A CA 1
ATOM 1361 C C . PRO A 1 182 ? 17.083 2.385 12.069 1.00 75.94 182 PRO A C 1
ATOM 1363 O O . PRO A 1 182 ? 16.865 3.166 11.144 1.00 75.94 182 PRO A O 1
ATOM 1366 N N . ASP A 1 183 ? 17.141 1.068 11.869 1.00 68.62 183 ASP A N 1
ATOM 1367 C CA . ASP A 1 183 ? 16.914 0.465 10.550 1.00 68.62 183 ASP A CA 1
ATOM 1368 C C . ASP A 1 183 ? 15.431 0.498 10.149 1.00 68.62 183 ASP A C 1
ATOM 1370 O O . ASP A 1 183 ? 15.111 0.725 8.981 1.00 68.62 183 ASP A O 1
ATOM 1374 N N . GLY A 1 184 ? 14.518 0.411 11.126 1.00 66.06 184 GLY A N 1
ATOM 1375 C CA . GLY A 1 184 ? 13.083 0.628 10.934 1.00 66.06 184 GLY A CA 1
ATOM 1376 C C . GLY A 1 184 ? 12.728 2.029 10.427 1.00 66.06 184 GLY A C 1
ATOM 1377 O O . GLY A 1 184 ? 11.785 2.179 9.650 1.00 66.06 184 GLY A O 1
ATOM 1378 N N . VAL A 1 185 ? 13.520 3.050 10.781 1.00 65.75 185 VAL A N 1
ATOM 1379 C CA . VAL A 1 185 ? 13.325 4.434 10.305 1.00 65.75 185 VAL A CA 1
ATOM 1380 C C . VAL A 1 185 ? 13.459 4.535 8.784 1.00 65.75 185 VAL A C 1
ATOM 1382 O O . VAL A 1 185 ? 12.755 5.329 8.163 1.00 65.75 185 VAL A O 1
ATOM 1385 N N . ARG A 1 186 ? 14.270 3.684 8.138 1.00 64.31 186 ARG A N 1
ATOM 1386 C CA . ARG A 1 186 ? 14.375 3.662 6.666 1.00 64.31 186 ARG A CA 1
ATOM 1387 C C . ARG A 1 186 ? 13.034 3.319 6.004 1.00 64.31 186 ARG A C 1
ATOM 1389 O O . ARG A 1 186 ? 12.725 3.864 4.947 1.00 64.31 186 ARG A O 1
ATOM 1396 N N . ILE A 1 187 ? 12.217 2.498 6.669 1.00 64.25 187 ILE A N 1
ATOM 1397 C CA . ILE A 1 187 ? 10.865 2.083 6.253 1.00 64.25 187 ILE A CA 1
ATOM 1398 C C . ILE A 1 187 ? 9.781 3.124 6.635 1.00 64.25 187 ILE A C 1
ATOM 1400 O O . ILE A 1 187 ? 8.620 3.006 6.239 1.00 64.25 187 ILE A O 1
ATOM 1404 N N . MET A 1 188 ? 10.138 4.170 7.393 1.00 57.97 188 MET A N 1
ATOM 1405 C CA . MET A 1 188 ? 9.255 5.314 7.671 1.00 57.97 188 MET A CA 1
ATOM 1406 C C . MET A 1 188 ? 9.308 6.400 6.597 1.00 57.97 188 MET A C 1
ATOM 1408 O O . MET A 1 188 ? 8.428 7.258 6.579 1.00 57.97 188 MET A O 1
ATOM 1412 N N . THR A 1 189 ? 10.342 6.406 5.749 1.00 58.19 189 THR A N 1
ATOM 1413 C CA . THR A 1 189 ? 10.520 7.413 4.696 1.00 58.19 189 THR A CA 1
ATOM 1414 C C . THR A 1 189 ? 9.295 7.403 3.776 1.00 58.19 189 THR A C 1
ATOM 1416 O O . THR A 1 189 ? 9.065 6.381 3.125 1.00 58.19 189 THR A O 1
ATOM 1419 N N . PRO A 1 190 ? 8.494 8.483 3.694 1.00 57.44 190 PRO A N 1
ATOM 1420 C CA . PRO A 1 190 ? 7.378 8.518 2.760 1.00 57.44 190 PRO A CA 1
ATOM 1421 C C . PRO A 1 190 ? 7.931 8.430 1.337 1.00 57.44 190 PRO A C 1
ATOM 1423 O O . PRO A 1 190 ? 8.879 9.139 0.995 1.00 57.44 190 PRO A O 1
ATOM 1426 N N . THR A 1 191 ? 7.348 7.572 0.497 1.00 54.00 191 THR A N 1
ATOM 1427 C CA . THR A 1 191 ? 7.841 7.335 -0.874 1.00 54.00 191 THR A CA 1
ATOM 1428 C C . THR A 1 191 ? 7.832 8.612 -1.726 1.00 54.00 191 THR A C 1
ATOM 1430 O O . THR A 1 191 ? 8.564 8.705 -2.707 1.00 54.00 191 THR A O 1
ATOM 1433 N N . GLN A 1 192 ? 7.033 9.617 -1.345 1.00 52.38 192 GLN A N 1
ATOM 1434 C CA . GLN A 1 192 ? 7.072 10.973 -1.890 1.00 52.38 192 GLN A CA 1
ATOM 1435 C C . GLN A 1 192 ? 6.856 11.998 -0.762 1.00 52.38 192 GLN A C 1
ATOM 1437 O O . GLN A 1 192 ? 5.867 11.916 -0.041 1.00 52.38 192 GLN A O 1
ATOM 1442 N N . GLY A 1 193 ? 7.759 12.980 -0.643 1.00 51.97 193 GLY A N 1
ATOM 1443 C CA . GLY A 1 193 ? 7.665 14.081 0.328 1.00 51.97 193 GLY A CA 1
ATOM 1444 C C . GLY A 1 193 ? 8.273 13.771 1.703 1.00 51.97 193 GLY A C 1
ATOM 1445 O O . GLY A 1 193 ? 7.780 12.944 2.457 1.00 51.97 193 GLY A O 1
ATOM 1446 N N . GLY A 1 194 ? 9.349 14.478 2.067 1.00 48.62 194 GLY A N 1
ATOM 1447 C CA . GLY A 1 194 ? 9.991 14.360 3.386 1.00 48.62 194 GLY A CA 1
ATOM 1448 C C . GLY A 1 194 ? 9.342 15.205 4.493 1.00 48.62 194 GLY A C 1
ATOM 1449 O O . GLY A 1 194 ? 10.009 15.525 5.477 1.00 48.62 194 GLY A O 1
ATOM 1450 N N . GLY A 1 195 ? 8.096 15.659 4.326 1.00 58.47 195 GLY A N 1
ATOM 1451 C CA . GLY A 1 195 ? 7.448 16.591 5.245 1.00 58.47 195 GLY A CA 1
ATOM 1452 C C . GLY A 1 195 ? 6.976 15.930 6.540 1.00 58.47 195 GLY A C 1
ATOM 1453 O O . GLY A 1 195 ? 6.399 14.843 6.552 1.00 58.47 195 GLY A O 1
ATOM 1454 N N . ALA A 1 196 ? 7.146 16.631 7.664 1.00 57.06 196 ALA A N 1
ATOM 1455 C CA . ALA A 1 196 ? 6.788 16.121 8.993 1.00 57.06 196 ALA A CA 1
ATOM 1456 C C . ALA A 1 196 ? 5.303 15.715 9.137 1.00 57.06 196 ALA A C 1
ATOM 1458 O O . ALA A 1 196 ? 4.986 14.860 9.969 1.00 57.06 196 ALA A O 1
ATOM 1459 N N . ALA A 1 197 ? 4.419 16.284 8.311 1.00 61.88 197 ALA A N 1
ATOM 1460 C CA . ALA A 1 197 ? 2.978 16.031 8.298 1.00 61.88 197 ALA A CA 1
ATOM 1461 C C . ALA A 1 197 ? 2.447 15.480 6.955 1.00 61.88 197 ALA A C 1
ATOM 1463 O O . ALA A 1 197 ? 1.238 15.479 6.750 1.00 61.88 197 ALA A O 1
ATOM 1464 N N . ASP A 1 198 ? 3.309 15.002 6.050 1.00 84.12 198 ASP A N 1
ATOM 1465 C CA . ASP A 1 198 ? 2.849 14.213 4.895 1.00 84.12 198 ASP A CA 1
ATOM 1466 C C . ASP A 1 198 ? 2.272 12.850 5.352 1.00 84.12 198 ASP A C 1
ATOM 1468 O O . ASP A 1 198 ? 2.317 12.508 6.544 1.00 84.12 198 ASP A O 1
ATOM 1472 N N . LEU A 1 199 ? 1.670 12.100 4.420 1.00 89.12 199 LEU A N 1
ATOM 1473 C CA . LEU A 1 199 ? 0.981 10.836 4.715 1.00 89.12 199 LEU A CA 1
ATOM 1474 C C . LEU A 1 199 ? 1.897 9.843 5.466 1.00 89.12 199 LEU A C 1
ATOM 1476 O O . LEU A 1 199 ? 3.068 9.692 5.106 1.00 89.12 199 LEU A O 1
ATOM 1480 N N . PRO A 1 200 ? 1.396 9.154 6.509 1.00 91.38 200 PRO A N 1
ATOM 1481 C CA . PRO A 1 200 ? 2.155 8.107 7.186 1.00 91.38 200 PRO A CA 1
ATOM 1482 C C . PRO A 1 200 ? 2.389 6.919 6.240 1.00 91.38 200 PRO A C 1
ATOM 1484 O O . PRO A 1 200 ? 1.467 6.496 5.547 1.00 91.38 200 PRO A O 1
ATOM 1487 N N . SER A 1 201 ? 3.601 6.352 6.234 1.00 90.06 201 SER A N 1
ATOM 1488 C CA . SER A 1 201 ? 3.888 5.142 5.451 1.00 90.06 201 SER A CA 1
ATOM 1489 C C . SER A 1 201 ? 3.114 3.933 5.987 1.00 90.06 201 SER A C 1
ATOM 1491 O O . SER A 1 201 ? 2.769 3.879 7.173 1.00 90.06 201 SER A O 1
ATOM 1493 N N . GLY A 1 202 ? 2.873 2.932 5.136 1.00 91.50 202 GLY A N 1
ATOM 1494 C CA . GLY A 1 202 ? 2.121 1.719 5.486 1.00 91.50 202 GLY A CA 1
ATOM 1495 C C . GLY A 1 202 ? 2.486 1.065 6.841 1.00 91.50 202 GLY A C 1
ATOM 1496 O O . GLY A 1 202 ? 1.583 0.748 7.618 1.00 91.50 202 GLY A O 1
ATOM 1497 N N . PRO A 1 203 ? 3.773 0.902 7.210 1.00 92.56 203 PRO A N 1
ATO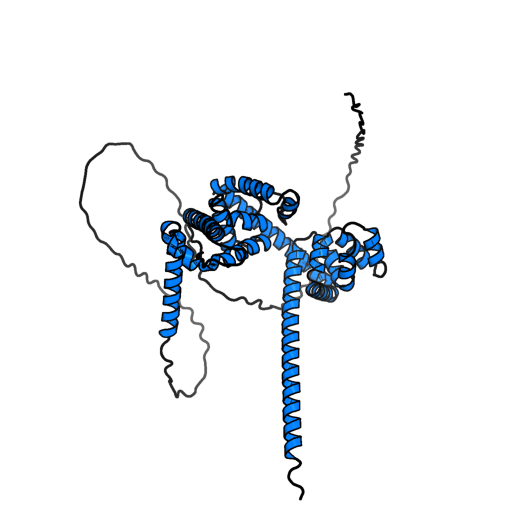M 1498 C CA . PRO A 1 203 ? 4.157 0.381 8.527 1.00 92.56 203 PRO A CA 1
ATOM 1499 C C . PRO A 1 203 ? 3.700 1.251 9.710 1.00 92.56 203 PRO A C 1
ATOM 1501 O O . PRO A 1 203 ? 3.265 0.718 10.732 1.00 92.56 203 PRO A O 1
ATOM 1504 N N . LEU A 1 204 ? 3.754 2.581 9.572 1.00 94.00 204 LEU A N 1
ATOM 1505 C CA . LEU A 1 204 ? 3.285 3.518 10.596 1.00 94.00 204 LEU A CA 1
ATOM 1506 C C . LEU A 1 204 ? 1.751 3.527 10.679 1.00 94.00 204 LEU A C 1
ATOM 1508 O O . LEU A 1 204 ? 1.209 3.560 11.781 1.00 94.00 204 LEU A O 1
ATOM 1512 N N . VAL A 1 205 ? 1.058 3.431 9.539 1.00 96.19 205 VAL A N 1
ATOM 1513 C CA . VAL A 1 205 ? -0.402 3.230 9.470 1.00 96.19 205 VAL A CA 1
ATOM 1514 C C . VAL A 1 205 ? -0.812 1.988 10.261 1.00 96.19 205 VAL A C 1
ATOM 1516 O O . VAL A 1 205 ? -1.642 2.073 11.165 1.00 96.19 205 VAL A O 1
ATOM 1519 N N . TYR A 1 206 ? -0.178 0.845 9.984 1.00 95.56 206 TYR A N 1
ATOM 1520 C CA . TYR A 1 206 ? -0.474 -0.417 10.661 1.00 95.56 206 TYR A CA 1
ATOM 1521 C C . TYR A 1 206 ? -0.178 -0.360 12.171 1.00 95.56 206 TYR A C 1
ATOM 1523 O O . TYR A 1 206 ? -0.951 -0.879 12.978 1.00 95.56 206 TYR A O 1
ATOM 1531 N N . PHE A 1 207 ? 0.904 0.316 12.576 1.00 96.25 207 PHE A N 1
ATOM 1532 C CA . PHE A 1 207 ? 1.229 0.546 13.986 1.00 96.25 207 PHE A CA 1
ATOM 1533 C C . PHE A 1 207 ? 0.193 1.416 14.708 1.00 96.25 207 PHE A C 1
ATOM 1535 O O . PHE A 1 207 ? -0.201 1.070 15.823 1.00 96.25 207 PHE A O 1
ATOM 1542 N N . VAL A 1 208 ? -0.259 2.514 14.091 1.00 97.56 208 VAL A N 1
ATOM 1543 C CA . VAL A 1 208 ? -1.292 3.390 14.667 1.00 97.56 208 VAL A CA 1
ATOM 1544 C C . VAL A 1 208 ? -2.605 2.628 14.819 1.00 97.56 208 VAL A C 1
ATOM 1546 O O . VAL A 1 208 ? -3.195 2.657 15.892 1.00 97.56 208 VAL A O 1
ATOM 1549 N N . LEU A 1 209 ? -3.024 1.880 13.796 1.00 98.12 209 LEU A N 1
ATOM 1550 C CA . LEU A 1 209 ? -4.266 1.104 13.827 1.00 98.12 209 LEU A CA 1
ATOM 1551 C C . LEU A 1 209 ? -4.225 -0.082 14.815 1.00 98.12 209 LEU A C 1
ATOM 1553 O O . LEU A 1 209 ? -5.259 -0.450 15.370 1.00 98.12 209 LEU A O 1
ATOM 1557 N N . ARG A 1 210 ? -3.043 -0.652 15.104 1.00 97.31 210 ARG A N 1
ATOM 1558 C CA . ARG A 1 210 ? -2.840 -1.618 16.209 1.00 97.31 210 ARG A CA 1
ATOM 1559 C C . ARG A 1 210 ? -2.729 -0.981 17.599 1.00 97.31 210 ARG A C 1
ATOM 1561 O O . ARG A 1 210 ? -2.800 -1.699 18.596 1.00 97.31 210 ARG A O 1
ATOM 1568 N N . ASN A 1 211 ? -2.540 0.334 17.680 1.00 98.12 211 ASN A N 1
ATOM 1569 C CA . ASN A 1 211 ? -2.440 1.090 18.929 1.00 98.12 211 ASN A CA 1
ATOM 1570 C C . ASN A 1 211 ? -3.458 2.240 18.977 1.00 98.12 211 ASN A C 1
ATOM 1572 O O . ASN A 1 211 ? -3.183 3.312 19.518 1.00 98.12 211 ASN A O 1
ATOM 1576 N N . ALA A 1 212 ? -4.644 2.028 18.403 1.00 98.38 212 ALA A N 1
ATOM 1577 C CA . ALA A 1 212 ? -5.715 3.018 18.388 1.00 98.38 212 ALA A CA 1
ATOM 1578 C C . ALA A 1 212 ? -6.290 3.297 19.793 1.00 98.38 212 ALA A C 1
ATOM 1580 O O . ALA A 1 212 ? -6.950 4.306 19.989 1.00 98.38 212 ALA A O 1
ATOM 1581 N N . ASP A 1 213 ? -5.979 2.474 20.796 1.00 98.25 213 ASP A N 1
ATOM 1582 C CA . ASP A 1 213 ? -6.174 2.762 22.224 1.00 98.25 213 ASP A CA 1
ATOM 1583 C C . ASP A 1 213 ? -5.309 3.935 22.721 1.00 98.25 213 ASP A C 1
ATOM 1585 O O . ASP A 1 213 ? -5.704 4.660 23.631 1.00 98.25 213 ASP A O 1
ATOM 1589 N N . GLN A 1 214 ? -4.142 4.152 22.105 1.00 98.12 214 GLN A N 1
ATOM 1590 C CA . GLN A 1 214 ? -3.211 5.246 22.414 1.00 98.12 214 GLN A CA 1
ATOM 1591 C C . GLN A 1 214 ? -3.337 6.413 21.422 1.00 98.12 214 GLN A C 1
ATOM 1593 O O . GLN A 1 214 ? -3.116 7.570 21.785 1.00 98.12 214 GLN A O 1
ATOM 1598 N N . TYR A 1 215 ? -3.722 6.118 20.177 1.00 98.25 215 TYR A N 1
ATOM 1599 C CA . TYR A 1 215 ? -3.819 7.080 19.074 1.00 98.25 215 TYR A CA 1
ATOM 1600 C C . TYR A 1 215 ? -5.215 7.109 18.402 1.00 98.25 215 TYR A C 1
ATOM 1602 O O . TYR A 1 215 ? -5.294 7.052 17.173 1.00 98.25 215 TYR A O 1
ATOM 1610 N N . PRO A 1 216 ? -6.332 7.189 19.157 1.00 98.19 216 PRO A N 1
ATOM 1611 C CA . PRO A 1 216 ? -7.683 6.962 18.622 1.00 98.19 216 PRO A CA 1
ATOM 1612 C C . PRO A 1 216 ? -8.123 7.966 17.558 1.00 98.19 216 PRO A C 1
ATOM 1614 O O . PRO A 1 216 ? -8.794 7.605 16.595 1.00 98.19 216 PRO A O 1
ATOM 1617 N N . GLN A 1 217 ? -7.732 9.230 17.716 1.00 98.06 217 GLN A N 1
ATOM 1618 C CA . GLN A 1 217 ? -8.129 10.304 16.808 1.00 98.06 217 GLN A CA 1
ATOM 1619 C C . GLN A 1 217 ? -7.319 10.216 15.511 1.00 98.06 217 GLN A C 1
ATOM 1621 O O . GLN A 1 217 ? -7.869 10.338 14.423 1.00 98.06 217 GLN A O 1
ATOM 1626 N N . LEU A 1 218 ? -6.024 9.900 15.608 1.00 97.50 218 LEU A N 1
ATOM 1627 C CA . LEU A 1 218 ? -5.192 9.626 14.437 1.00 97.50 218 LEU A CA 1
ATOM 1628 C C . LEU A 1 218 ? -5.632 8.356 13.690 1.00 97.50 218 LEU A C 1
ATOM 1630 O O . LEU A 1 218 ? -5.590 8.333 12.464 1.00 97.50 218 LEU A O 1
ATOM 1634 N N . ALA A 1 219 ? -6.082 7.321 14.403 1.00 98.00 219 ALA A N 1
ATOM 1635 C CA . ALA A 1 219 ? -6.650 6.121 13.797 1.00 98.00 219 ALA A CA 1
ATOM 1636 C C . ALA A 1 219 ? -7.952 6.429 13.030 1.00 98.00 219 ALA A C 1
ATOM 1638 O O . ALA A 1 219 ? -8.106 5.980 11.895 1.00 98.00 219 ALA A O 1
ATOM 1639 N N . ALA A 1 220 ? -8.850 7.243 13.599 1.00 97.38 220 ALA A N 1
ATOM 1640 C CA . ALA A 1 220 ? -10.084 7.669 12.932 1.00 97.38 220 ALA A CA 1
ATOM 1641 C C . ALA A 1 220 ? -9.822 8.500 11.664 1.00 97.38 220 ALA A C 1
ATOM 1643 O O . ALA A 1 220 ? -10.482 8.281 10.649 1.00 97.38 220 ALA A O 1
ATOM 1644 N N . GLU A 1 221 ? -8.827 9.393 11.695 1.00 96.75 221 GLU A N 1
ATOM 1645 C CA . GLU A 1 221 ? -8.365 10.160 10.527 1.00 96.75 221 GLU A CA 1
ATOM 1646 C C . GLU A 1 221 ? -7.724 9.261 9.453 1.00 96.75 221 GLU A C 1
ATOM 1648 O O . GLU A 1 221 ? -7.931 9.485 8.264 1.00 96.75 221 GLU A O 1
ATOM 1653 N N . ILE A 1 222 ? -6.971 8.221 9.838 1.00 96.94 222 ILE A N 1
ATOM 1654 C CA . ILE A 1 222 ? -6.406 7.232 8.898 1.00 96.94 222 ILE A CA 1
ATOM 1655 C C . ILE A 1 222 ? -7.513 6.443 8.186 1.00 96.94 222 ILE A C 1
ATOM 1657 O O . ILE A 1 222 ? -7.415 6.210 6.981 1.00 96.94 222 ILE A O 1
ATOM 1661 N N . VAL A 1 223 ? -8.566 6.052 8.908 1.00 96.88 223 VAL A N 1
ATOM 1662 C CA . VAL A 1 223 ? -9.735 5.390 8.309 1.00 96.88 223 VAL A CA 1
ATOM 1663 C C . VAL A 1 223 ? -10.525 6.369 7.431 1.00 96.88 223 VAL A C 1
ATOM 1665 O O . VAL A 1 223 ? -10.868 6.005 6.312 1.00 96.88 223 VAL A O 1
ATOM 1668 N N . ASP A 1 224 ? -10.690 7.632 7.845 1.00 95.25 224 ASP A N 1
ATOM 1669 C CA . ASP A 1 224 ? -11.329 8.676 7.020 1.00 95.25 224 ASP A CA 1
ATOM 1670 C C . ASP A 1 224 ? -10.634 8.854 5.669 1.00 95.25 224 ASP A C 1
ATOM 1672 O O . ASP A 1 224 ? -11.254 8.880 4.604 1.00 95.25 224 ASP A O 1
ATOM 1676 N N . GLN A 1 225 ? -9.308 8.947 5.745 1.00 94.31 225 GLN A N 1
ATOM 1677 C CA . GLN A 1 225 ? -8.395 9.046 4.626 1.00 94.31 225 GLN A CA 1
ATOM 1678 C C . GLN A 1 225 ? -8.503 7.803 3.726 1.00 94.31 225 GLN A C 1
ATOM 1680 O O . GLN A 1 225 ? -8.506 7.957 2.509 1.00 94.31 225 GLN A O 1
ATOM 1685 N N . TRP A 1 226 ? -8.641 6.593 4.279 1.00 95.00 226 TRP A N 1
ATOM 1686 C CA . TRP A 1 226 ? -8.829 5.347 3.518 1.00 95.00 226 TRP A CA 1
ATOM 1687 C C . TRP A 1 226 ? -10.187 5.254 2.803 1.00 95.00 226 TRP A C 1
ATOM 1689 O O . TRP A 1 226 ? -10.212 4.877 1.630 1.00 95.00 226 TRP A O 1
ATOM 1699 N N . GLU A 1 227 ? -11.284 5.626 3.471 1.00 93.25 227 GLU A N 1
ATOM 1700 C CA . GLU A 1 227 ? -12.648 5.564 2.921 1.00 93.25 227 GLU A CA 1
ATOM 1701 C C . GLU A 1 227 ? -12.865 6.581 1.784 1.00 93.25 227 GLU A C 1
ATOM 1703 O O . GLU A 1 227 ? -13.464 6.244 0.761 1.00 93.25 227 GLU A O 1
ATOM 1708 N N . HIS A 1 228 ? -12.346 7.809 1.924 1.00 88.44 228 HIS A N 1
ATOM 1709 C CA . HIS A 1 228 ? -12.735 8.935 1.061 1.00 88.44 228 HIS A CA 1
ATOM 1710 C C . HIS A 1 228 ? -11.739 9.318 -0.047 1.00 88.44 228 HIS A C 1
ATOM 1712 O O . HIS A 1 228 ? -12.137 9.973 -1.011 1.00 88.44 228 HIS A O 1
ATOM 1718 N N . GLU A 1 229 ? -10.455 8.955 0.057 1.00 86.69 229 GLU A N 1
ATOM 1719 C CA . GLU A 1 229 ? -9.400 9.516 -0.807 1.00 86.69 229 GLU A CA 1
ATOM 1720 C C . GLU A 1 229 ? -8.700 8.512 -1.732 1.00 86.69 229 GLU A C 1
ATOM 1722 O O . GLU A 1 229 ? -8.634 7.299 -1.507 1.00 86.69 229 GLU A O 1
ATOM 1727 N N . ARG A 1 230 ? -8.053 9.055 -2.771 1.00 82.88 230 ARG A N 1
ATOM 1728 C CA . ARG A 1 230 ? -7.096 8.306 -3.598 1.00 82.88 230 ARG A CA 1
ATOM 1729 C C . ARG A 1 230 ? -5.749 8.186 -2.890 1.00 82.88 230 ARG A C 1
ATOM 1731 O O . ARG A 1 230 ? -4.871 9.027 -3.042 1.00 82.88 230 ARG A O 1
ATOM 1738 N N . ASN A 1 231 ? -5.613 7.122 -2.110 1.00 84.50 231 ASN A N 1
ATOM 1739 C CA . ASN A 1 231 ? -4.416 6.820 -1.331 1.00 84.50 231 ASN A CA 1
ATOM 1740 C C . ASN A 1 231 ? -3.271 6.212 -2.160 1.00 84.50 231 ASN A C 1
ATOM 1742 O O . ASN A 1 231 ? -3.540 5.470 -3.107 1.00 84.50 231 ASN A O 1
ATOM 1746 N N . PRO A 1 232 ? -2.003 6.436 -1.759 1.00 82.31 232 PRO A N 1
ATOM 1747 C CA . PRO A 1 232 ? -0.875 5.590 -2.144 1.00 82.31 232 PRO A CA 1
ATOM 1748 C C . PRO A 1 232 ? -1.107 4.118 -1.767 1.00 82.31 232 PRO A C 1
ATOM 1750 O O . PRO A 1 232 ? -1.768 3.817 -0.769 1.00 82.31 232 PRO A O 1
ATOM 1753 N N . ASP A 1 233 ? -0.543 3.191 -2.546 1.00 81.38 233 ASP A N 1
ATOM 1754 C CA . ASP A 1 233 ? -0.841 1.759 -2.391 1.00 81.38 233 ASP A CA 1
ATOM 1755 C C . ASP A 1 233 ? -0.297 1.163 -1.088 1.00 81.38 233 ASP A C 1
ATOM 1757 O O . ASP A 1 233 ? -0.847 0.179 -0.609 1.00 81.38 233 ASP A O 1
ATOM 1761 N N . ASP A 1 234 ? 0.770 1.722 -0.507 1.00 84.06 234 ASP A N 1
ATOM 1762 C CA . ASP A 1 234 ? 1.347 1.245 0.755 1.00 84.06 234 ASP A CA 1
ATOM 1763 C C . ASP A 1 234 ? 0.476 1.643 1.957 1.00 84.06 234 ASP A C 1
ATOM 1765 O O . ASP A 1 234 ? 0.170 0.790 2.793 1.00 84.06 234 ASP A O 1
ATOM 1769 N N . PHE A 1 235 ? 0.000 2.896 1.988 1.00 91.31 235 PHE A N 1
ATOM 1770 C CA . PHE A 1 235 ? -1.016 3.366 2.930 1.00 91.31 235 PHE A CA 1
ATOM 1771 C C . PHE A 1 235 ? -2.271 2.501 2.797 1.00 91.31 235 PHE A C 1
ATOM 1773 O O . PHE A 1 235 ? -2.728 1.909 3.775 1.00 91.31 235 PHE A O 1
ATOM 1780 N N . ARG A 1 236 ? -2.801 2.372 1.570 1.00 92.00 236 ARG A N 1
ATOM 1781 C CA . ARG A 1 236 ? -4.040 1.630 1.316 1.00 92.00 236 ARG A CA 1
ATOM 1782 C C . ARG A 1 236 ? -3.911 0.167 1.739 1.00 92.00 236 ARG A C 1
ATOM 1784 O O . ARG A 1 236 ? -4.745 -0.313 2.496 1.00 92.00 236 ARG A O 1
ATOM 1791 N N . ARG A 1 237 ? -2.840 -0.517 1.323 1.00 89.56 237 ARG A N 1
ATOM 1792 C CA . ARG A 1 237 ? -2.570 -1.924 1.658 1.00 89.56 237 ARG A CA 1
ATOM 1793 C C . ARG A 1 237 ? -2.430 -2.146 3.162 1.00 89.56 237 ARG A C 1
ATOM 1795 O O . ARG A 1 237 ? -2.859 -3.187 3.647 1.00 89.56 237 ARG A O 1
ATOM 1802 N N . ALA A 1 238 ? -1.860 -1.196 3.905 1.00 93.81 238 ALA A N 1
ATOM 1803 C CA . ALA A 1 238 ? -1.763 -1.302 5.358 1.00 93.81 238 ALA A CA 1
ATOM 1804 C C . ALA A 1 238 ? -3.139 -1.265 6.042 1.00 93.81 238 ALA A C 1
ATOM 1806 O O . ALA A 1 238 ? -3.383 -2.082 6.934 1.00 93.81 238 ALA A O 1
ATOM 1807 N N . VAL A 1 239 ? -4.047 -0.384 5.598 1.00 96.31 239 VAL A N 1
ATOM 1808 C CA . VAL A 1 239 ? -5.433 -0.363 6.098 1.00 96.31 239 VAL A CA 1
ATOM 1809 C C . VAL A 1 239 ? -6.217 -1.580 5.601 1.00 96.31 239 VAL A C 1
ATOM 1811 O O . VAL A 1 239 ? -6.846 -2.243 6.417 1.00 96.31 239 VAL A O 1
ATOM 1814 N N . ASP A 1 240 ? -6.114 -1.950 4.319 1.00 95.19 240 ASP A N 1
ATOM 1815 C CA . ASP A 1 240 ? -6.792 -3.120 3.738 1.00 95.19 240 ASP A CA 1
ATOM 1816 C C . ASP A 1 240 ? -6.414 -4.422 4.486 1.00 95.19 240 ASP A C 1
ATOM 1818 O O . ASP A 1 240 ? -7.287 -5.228 4.807 1.00 95.19 240 ASP A O 1
ATOM 1822 N N . VAL A 1 241 ? -5.129 -4.623 4.822 1.00 94.50 241 VAL A N 1
ATOM 1823 C CA . VAL A 1 241 ? -4.642 -5.796 5.581 1.00 94.50 241 VAL A CA 1
ATOM 1824 C C . VAL A 1 241 ? -5.091 -5.762 7.045 1.00 94.50 241 VAL A C 1
ATOM 1826 O O . VAL A 1 241 ? -5.508 -6.791 7.581 1.00 94.50 241 VAL A O 1
ATOM 1829 N N . TRP A 1 242 ? -5.035 -4.598 7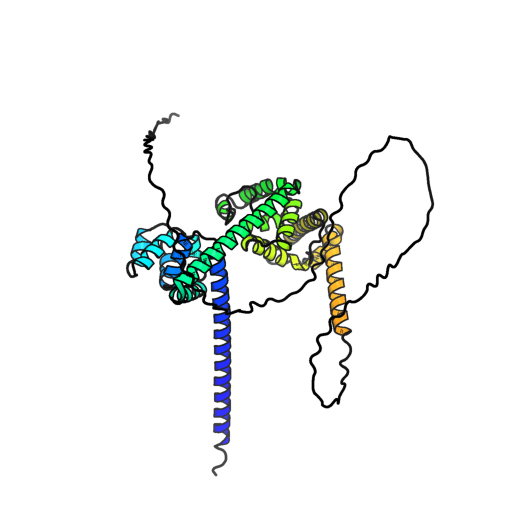.702 1.00 97.06 242 TRP A N 1
ATOM 1830 C CA . TRP A 1 242 ? -5.556 -4.433 9.063 1.00 97.06 242 TRP A CA 1
ATOM 1831 C C . TRP A 1 242 ? -7.066 -4.715 9.115 1.00 97.06 242 TRP A C 1
ATOM 1833 O O . TRP A 1 242 ? -7.510 -5.539 9.916 1.00 97.06 242 TRP A O 1
ATOM 1843 N N . TYR A 1 243 ? -7.840 -4.127 8.203 1.00 97.06 243 TYR A N 1
ATOM 1844 C CA . TYR A 1 243 ? -9.288 -4.286 8.130 1.00 97.06 243 TYR A CA 1
ATOM 1845 C C . TYR A 1 243 ? -9.680 -5.730 7.800 1.00 97.06 243 TYR A C 1
ATOM 1847 O O . TYR A 1 243 ? -10.543 -6.301 8.464 1.00 97.06 243 TYR A O 1
ATOM 1855 N N . ALA A 1 244 ? -8.994 -6.373 6.847 1.00 95.31 244 ALA A N 1
ATOM 1856 C CA . ALA A 1 244 ? -9.195 -7.789 6.545 1.00 95.31 244 ALA A CA 1
ATOM 1857 C C . ALA A 1 244 ? -8.967 -8.687 7.774 1.00 95.31 244 ALA A C 1
ATOM 1859 O O . ALA A 1 244 ? -9.718 -9.643 7.967 1.00 95.31 244 ALA A O 1
ATOM 1860 N N . SER A 1 245 ? -7.993 -8.355 8.634 1.00 94.62 245 SER A N 1
ATOM 1861 C CA . SER A 1 245 ? -7.757 -9.079 9.892 1.00 94.62 245 SER A CA 1
ATOM 1862 C C . SER A 1 245 ? -8.833 -8.841 10.962 1.00 94.62 245 SER A C 1
ATOM 1864 O O . SER A 1 245 ? -9.043 -9.708 11.804 1.00 94.62 245 SER A O 1
ATOM 1866 N N . GLY A 1 246 ? -9.559 -7.719 10.923 1.00 95.12 246 GLY A N 1
ATOM 1867 C CA . GLY A 1 246 ? -10.647 -7.394 11.860 1.00 95.12 246 GLY A CA 1
ATOM 1868 C C . GLY A 1 246 ? -12.064 -7.565 11.308 1.00 95.12 246 GLY A C 1
ATOM 1869 O O . GLY A 1 246 ? -13.022 -7.177 11.969 1.00 95.12 246 GLY A O 1
ATOM 1870 N N . ARG A 1 247 ? -12.235 -8.097 10.090 1.00 95.00 247 ARG A N 1
ATOM 1871 C CA . ARG A 1 247 ? -13.508 -8.068 9.338 1.00 95.00 247 ARG A CA 1
ATOM 1872 C C . ARG A 1 247 ? -14.669 -8.830 10.003 1.00 95.00 247 ARG A C 1
ATOM 1874 O O . ARG A 1 247 ? -15.839 -8.586 9.697 1.00 95.00 247 ARG A O 1
ATOM 1881 N N . ASP A 1 248 ? -14.370 -9.742 10.916 1.00 92.56 248 ASP A N 1
ATOM 1882 C CA . ASP A 1 248 ? -15.330 -10.427 11.784 1.00 92.56 248 ASP A CA 1
ATOM 1883 C C . ASP A 1 248 ? -15.980 -9.475 12.806 1.00 92.56 248 ASP A C 1
ATOM 1885 O O . ASP A 1 248 ? -17.206 -9.493 12.941 1.00 92.56 248 ASP A O 1
ATOM 1889 N N . VAL A 1 249 ? -15.217 -8.565 13.423 1.00 95.12 249 VAL A N 1
ATOM 1890 C CA . VAL A 1 249 ? -15.693 -7.667 14.502 1.00 95.12 249 VAL A CA 1
ATOM 1891 C C . VAL A 1 249 ? -15.822 -6.180 14.122 1.00 95.12 249 VAL A C 1
ATOM 1893 O O . VAL A 1 249 ? -16.669 -5.499 14.684 1.00 95.12 249 VAL A O 1
ATOM 1896 N N . LEU A 1 250 ? -15.082 -5.676 13.127 1.00 96.25 250 LEU A N 1
ATOM 1897 C CA . LEU A 1 250 ? -15.157 -4.290 12.618 1.00 96.25 250 LEU A CA 1
ATOM 1898 C C . LEU A 1 250 ? -16.330 -4.088 11.637 1.00 96.25 250 LEU A C 1
ATOM 1900 O O . LEU A 1 250 ? -16.618 -5.019 10.883 1.00 96.25 250 LEU A O 1
ATOM 1904 N N . PRO A 1 251 ? -16.997 -2.920 11.583 1.00 94.56 251 PRO A N 1
ATOM 1905 C CA . PRO A 1 251 ? -18.173 -2.701 10.734 1.00 94.56 251 PRO A CA 1
ATOM 1906 C C . PRO A 1 251 ? -17.832 -2.716 9.240 1.00 94.56 251 PRO A C 1
ATOM 1908 O O . PRO A 1 251 ? -16.667 -2.783 8.852 1.00 94.56 251 PRO A O 1
ATOM 1911 N N . TRP A 1 252 ? -18.851 -2.686 8.380 1.00 90.75 252 TRP A N 1
ATOM 1912 C CA . TRP A 1 252 ? -18.647 -2.568 6.928 1.00 90.75 252 TRP A CA 1
ATOM 1913 C C . TRP A 1 252 ? -18.364 -1.132 6.474 1.00 90.75 252 TRP A C 1
ATOM 1915 O O . TRP A 1 252 ? -17.653 -0.948 5.492 1.00 90.75 252 TRP A O 1
ATOM 1925 N N . GLU A 1 253 ? -18.879 -0.151 7.211 1.00 92.19 253 GLU A N 1
ATOM 1926 C CA . GLU A 1 253 ? -18.701 1.290 7.017 1.00 92.19 253 GLU A CA 1
ATOM 1927 C C . GLU A 1 253 ? -18.454 1.891 8.410 1.00 92.19 253 GLU A C 1
ATOM 1929 O O . GLU A 1 253 ? -19.108 1.476 9.369 1.00 92.19 253 GLU A O 1
ATOM 1934 N N . PHE A 1 254 ? -17.504 2.815 8.576 1.00 92.44 254 PHE A N 1
ATOM 1935 C CA . PHE A 1 254 ? -17.126 3.294 9.917 1.00 92.44 254 PHE A CA 1
ATOM 1936 C C . PHE A 1 254 ? -17.985 4.447 10.469 1.00 92.44 254 PHE A C 1
ATOM 1938 O O . PHE A 1 254 ? -17.742 4.894 11.592 1.00 92.44 254 PHE A O 1
ATOM 1945 N N . GLY A 1 255 ? -18.985 4.905 9.708 1.00 91.19 255 GLY A N 1
ATOM 1946 C CA . GLY A 1 255 ? -19.875 6.016 10.063 1.00 91.19 255 GLY A CA 1
ATOM 1947 C C . GLY A 1 255 ? -19.200 7.391 9.993 1.00 91.19 255 GLY A C 1
ATOM 1948 O O . GLY A 1 255 ? -17.980 7.502 10.098 1.00 91.19 255 GLY A O 1
ATOM 1949 N N . ASP A 1 256 ? -19.989 8.453 9.812 1.00 93.69 256 ASP A N 1
ATOM 1950 C CA . ASP A 1 256 ? -19.479 9.815 9.557 1.00 93.69 256 ASP A CA 1
ATOM 1951 C C . ASP A 1 256 ? -18.925 10.544 10.800 1.00 93.69 256 ASP A C 1
ATOM 1953 O O . ASP A 1 256 ? -18.223 11.546 10.655 1.00 93.69 256 ASP A O 1
ATOM 1957 N N . ASP A 1 257 ? -19.235 10.093 12.024 1.00 95.75 257 ASP A N 1
ATOM 1958 C CA . ASP A 1 257 ? -18.774 10.754 13.254 1.00 95.75 257 ASP A CA 1
ATOM 1959 C C . ASP A 1 257 ? -17.339 10.307 13.621 1.00 95.75 257 ASP A C 1
ATOM 1961 O O . ASP A 1 257 ? -17.132 9.154 14.025 1.00 95.75 257 ASP A O 1
ATOM 1965 N N . PRO A 1 258 ? -16.327 11.200 13.549 1.00 94.06 258 PRO A N 1
ATOM 1966 C CA . PRO A 1 258 ? -14.950 10.850 13.888 1.00 94.06 258 PRO A CA 1
ATOM 1967 C C . PRO A 1 258 ? -14.774 10.495 15.372 1.00 94.06 258 PRO A C 1
ATOM 1969 O O . PRO A 1 258 ? -13.850 9.760 15.712 1.00 94.06 258 PRO A O 1
ATOM 1972 N N . GLY A 1 259 ? -15.645 10.977 16.265 1.00 96.31 259 GLY A N 1
ATOM 1973 C CA . GLY A 1 259 ? -15.635 10.657 17.690 1.00 96.31 259 GLY A CA 1
ATOM 1974 C C . GLY A 1 259 ? -16.107 9.232 17.978 1.00 96.31 259 GLY A C 1
ATOM 1975 O O . GLY A 1 259 ? -15.464 8.520 18.754 1.00 96.31 259 GLY A O 1
ATOM 1976 N N . GLU A 1 260 ? -17.180 8.783 17.322 1.00 96.00 260 GLU A N 1
ATOM 1977 C CA . GLU A 1 260 ? -17.638 7.390 17.425 1.00 96.00 260 GLU A CA 1
ATOM 1978 C C . GLU A 1 260 ? -16.653 6.432 16.753 1.00 96.00 260 GLU A C 1
ATOM 1980 O O . GLU A 1 260 ? -16.269 5.424 17.354 1.00 96.00 260 GLU A O 1
ATOM 1985 N N . ARG A 1 261 ? -16.145 6.800 15.570 1.00 96.81 261 ARG A N 1
ATOM 1986 C CA . ARG A 1 261 ? -15.081 6.069 14.872 1.00 96.81 261 ARG A CA 1
ATOM 1987 C C . ARG A 1 261 ? -13.831 5.921 15.747 1.00 96.81 261 ARG A C 1
ATOM 1989 O O . ARG A 1 261 ? -13.300 4.822 15.885 1.00 96.81 261 ARG A O 1
ATOM 1996 N N . ALA A 1 262 ? -13.389 6.995 16.404 1.00 97.62 262 ALA A N 1
ATOM 1997 C CA . ALA A 1 262 ? -12.251 6.973 17.324 1.00 97.62 262 ALA A CA 1
ATOM 1998 C C . ALA A 1 262 ? -12.489 6.079 18.558 1.00 97.62 262 ALA A C 1
ATOM 2000 O O . ALA A 1 262 ? -11.574 5.362 18.969 1.00 97.62 262 ALA A O 1
ATOM 2001 N N . ARG A 1 263 ? -13.707 6.079 19.131 1.00 97.69 263 ARG A N 1
ATOM 2002 C CA . ARG A 1 263 ? -14.098 5.178 20.236 1.00 97.69 263 ARG A CA 1
ATOM 2003 C C . ARG A 1 263 ? -14.015 3.715 19.803 1.00 97.69 263 ARG A C 1
ATOM 2005 O O . ARG A 1 263 ? -13.360 2.917 20.468 1.00 97.69 263 ARG A O 1
ATOM 2012 N N . LEU A 1 264 ? -14.640 3.385 18.675 1.00 97.38 264 LEU A N 1
ATOM 2013 C CA . LEU A 1 264 ? -14.699 2.034 18.116 1.00 97.38 264 LEU A CA 1
ATOM 2014 C C . LEU A 1 264 ? -13.302 1.473 17.798 1.00 97.38 264 LEU A C 1
ATOM 2016 O O . LEU A 1 264 ? -13.014 0.315 18.096 1.00 97.38 264 LEU A O 1
ATOM 2020 N N . LEU A 1 265 ? -12.413 2.296 17.232 1.00 97.94 265 LEU A N 1
ATOM 2021 C CA . LEU A 1 265 ? -11.040 1.894 16.916 1.00 97.94 265 LEU A CA 1
ATOM 2022 C C . LEU A 1 265 ? -10.195 1.661 18.180 1.00 97.94 265 LEU A C 1
ATOM 2024 O O . LEU A 1 265 ? -9.448 0.683 18.231 1.00 97.94 265 LEU A O 1
ATOM 2028 N N . ALA A 1 266 ? -10.340 2.496 19.217 1.00 98.31 266 ALA A N 1
ATOM 2029 C CA . ALA A 1 266 ? -9.711 2.250 20.519 1.00 98.31 266 ALA A CA 1
ATOM 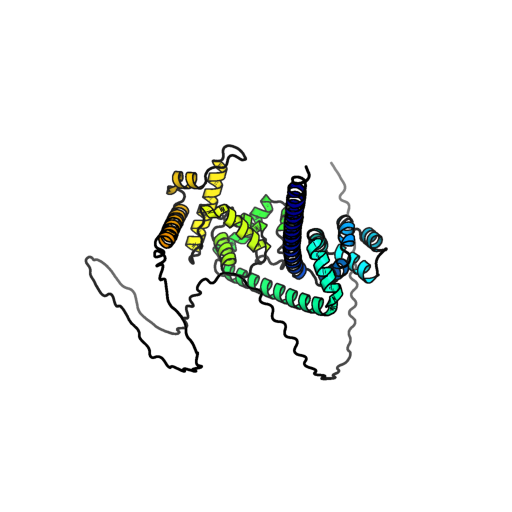2030 C C . ALA A 1 266 ? -10.191 0.942 21.155 1.00 98.31 266 ALA A C 1
ATOM 2032 O O . ALA A 1 266 ? -9.382 0.144 21.630 1.00 98.31 266 ALA A O 1
ATOM 2033 N N . GLU A 1 267 ? -11.502 0.709 21.131 1.00 98.19 267 GLU A N 1
ATOM 2034 C CA . GLU A 1 267 ? -12.132 -0.495 21.666 1.00 98.19 267 GLU A CA 1
ATOM 2035 C C . GLU A 1 267 ? -11.627 -1.759 20.944 1.00 98.19 267 GLU A C 1
ATOM 2037 O O . GLU A 1 267 ? -11.241 -2.728 21.599 1.00 98.19 267 GLU A O 1
ATOM 2042 N N . TYR A 1 268 ? -11.496 -1.713 19.612 1.00 98.06 268 TYR A N 1
ATOM 2043 C CA . TYR A 1 268 ? -10.884 -2.781 18.813 1.00 98.06 268 TYR A CA 1
ATOM 2044 C C . TYR A 1 268 ? -9.408 -3.035 19.155 1.00 98.06 268 TYR A C 1
ATOM 2046 O O . TYR A 1 268 ? -8.997 -4.188 19.284 1.00 98.06 268 TYR A O 1
ATOM 2054 N N . ALA A 1 269 ? -8.602 -1.989 19.356 1.00 97.94 269 ALA A N 1
ATOM 2055 C CA . ALA A 1 269 ? -7.202 -2.162 19.745 1.00 97.94 269 ALA A CA 1
ATOM 2056 C C . ALA A 1 269 ? -7.054 -2.796 21.143 1.00 97.94 269 ALA A C 1
ATOM 2058 O O . ALA A 1 269 ? -6.161 -3.621 21.349 1.00 97.94 269 ALA A O 1
ATOM 2059 N N . LEU A 1 270 ? -7.944 -2.472 22.091 1.00 98.06 270 LEU A N 1
ATOM 2060 C CA . LEU A 1 270 ? -7.999 -3.130 23.404 1.00 98.06 270 LEU A CA 1
ATOM 2061 C C . LEU A 1 270 ? -8.488 -4.584 23.309 1.00 98.06 270 LEU A C 1
ATOM 2063 O O . LEU A 1 270 ? -7.949 -5.451 23.998 1.00 98.06 270 LEU A O 1
ATOM 2067 N N . PHE A 1 271 ? -9.469 -4.861 22.448 1.00 97.75 271 PHE A N 1
ATOM 2068 C CA . PHE A 1 271 ? -9.963 -6.210 22.161 1.00 97.75 271 PHE A CA 1
ATOM 2069 C C . PHE A 1 271 ? -8.854 -7.112 21.602 1.00 97.75 271 PHE A C 1
ATOM 2071 O O . PHE A 1 271 ? -8.573 -8.162 22.176 1.00 97.75 271 PHE A O 1
ATOM 2078 N N . GLU A 1 272 ? -8.143 -6.676 20.558 1.00 97.00 272 GLU A N 1
ATOM 2079 C CA . GLU A 1 272 ? -7.034 -7.439 19.965 1.00 97.00 272 GLU A CA 1
ATOM 2080 C C . GLU A 1 272 ? -5.904 -7.709 20.971 1.00 97.00 272 GLU A C 1
ATOM 2082 O O . GLU A 1 272 ? -5.319 -8.794 20.983 1.00 97.00 272 GLU A O 1
ATOM 2087 N N . LYS A 1 273 ? -5.613 -6.743 21.853 1.00 96.62 273 LYS A N 1
ATOM 2088 C CA . LYS A 1 273 ? -4.617 -6.901 22.924 1.00 96.62 273 LYS A CA 1
ATOM 2089 C C . LYS A 1 273 ? -5.056 -7.931 23.971 1.00 96.62 273 LYS A C 1
ATOM 2091 O O . LYS A 1 273 ? -4.217 -8.712 24.412 1.00 96.62 273 LYS A O 1
ATOM 2096 N N . ALA A 1 274 ? -6.340 -7.983 24.326 1.00 96.88 274 ALA A N 1
ATOM 2097 C CA . ALA A 1 274 ? -6.877 -8.983 25.250 1.00 96.88 274 ALA A CA 1
ATOM 2098 C C . ALA A 1 274 ? -6.950 -10.387 24.622 1.00 96.88 274 ALA A C 1
ATOM 2100 O O . ALA A 1 274 ? -6.514 -11.354 25.243 1.00 96.88 274 ALA A O 1
ATOM 2101 N N . VAL A 1 275 ? -7.394 -10.500 23.365 1.00 95.62 275 VAL A N 1
ATOM 2102 C CA . VAL A 1 275 ? -7.376 -11.754 22.586 1.00 95.62 275 VAL A CA 1
ATOM 2103 C C . VAL A 1 275 ? -5.956 -12.326 22.505 1.00 95.62 275 VAL A C 1
ATOM 2105 O O . VAL A 1 275 ? -5.753 -13.515 22.744 1.00 95.62 275 VAL A O 1
ATOM 2108 N N . ALA A 1 276 ? -4.956 -11.481 22.231 1.00 93.69 276 ALA A N 1
ATOM 2109 C CA . ALA A 1 276 ? -3.554 -11.892 22.176 1.00 93.69 276 ALA A CA 1
ATOM 2110 C C . ALA A 1 276 ? -2.970 -12.307 23.543 1.00 93.69 276 ALA A C 1
ATOM 2112 O O . ALA A 1 276 ? -2.027 -13.092 23.577 1.00 93.69 276 ALA A O 1
ATOM 2113 N N . GLN A 1 277 ? -3.517 -11.806 24.657 1.00 94.62 277 GLN A N 1
ATOM 2114 C CA . GLN A 1 277 ? -3.145 -12.221 26.019 1.00 94.62 277 GLN A CA 1
ATOM 2115 C C . GLN A 1 277 ? -3.872 -13.496 26.475 1.00 94.62 277 GLN A C 1
ATOM 2117 O O . GLN A 1 277 ? -3.348 -14.228 27.310 1.00 94.62 277 GLN A O 1
ATOM 2122 N N . ALA A 1 278 ? -5.061 -13.771 25.931 1.00 95.12 278 ALA A N 1
ATOM 2123 C CA . ALA A 1 278 ? -5.851 -14.966 26.224 1.00 95.12 278 ALA A CA 1
ATOM 2124 C C . ALA A 1 278 ? -5.423 -16.206 25.413 1.00 95.12 278 ALA A C 1
ATOM 2126 O O . ALA A 1 278 ? -5.818 -17.322 25.752 1.00 95.12 278 ALA A O 1
ATOM 2127 N N . ALA A 1 279 ? -4.631 -16.033 24.350 1.00 92.19 279 ALA A N 1
ATOM 2128 C CA . ALA A 1 279 ? -4.093 -17.133 23.552 1.00 92.19 279 ALA A CA 1
ATOM 2129 C C . ALA A 1 279 ? -3.064 -17.950 24.368 1.00 92.19 279 ALA A C 1
ATOM 2131 O O . ALA A 1 279 ? -2.023 -17.404 24.737 1.00 92.19 279 ALA A O 1
ATOM 2132 N N . PRO A 1 280 ? -3.311 -19.246 24.653 1.00 80.38 280 PRO A N 1
ATOM 2133 C CA . PRO A 1 280 ? -2.489 -20.006 25.598 1.00 80.38 280 PRO A CA 1
ATOM 2134 C C . PRO A 1 280 ? -1.113 -20.391 25.036 1.00 80.38 280 PRO A C 1
ATOM 2136 O O . PRO A 1 280 ? -0.147 -20.455 25.791 1.00 80.38 280 PRO A O 1
ATOM 2139 N N . GLU A 1 281 ? -1.010 -20.624 23.723 1.00 84.94 281 GLU A N 1
ATOM 2140 C CA . GLU A 1 281 ? 0.246 -20.924 23.026 1.00 84.94 281 GLU A CA 1
ATOM 2141 C C . GLU A 1 281 ? 0.255 -20.320 21.607 1.00 84.94 281 GLU A C 1
ATOM 2143 O O . GLU A 1 281 ? -0.810 -20.172 20.993 1.00 84.94 281 GLU A O 1
ATOM 2148 N N . PRO A 1 282 ? 1.436 -20.008 21.030 1.00 78.19 282 PRO A N 1
ATOM 2149 C CA . PRO A 1 282 ? 1.547 -19.518 19.657 1.00 78.19 282 PRO A CA 1
ATOM 2150 C C . PRO A 1 282 ? 0.972 -20.512 18.634 1.00 78.19 282 PRO A C 1
ATOM 2152 O O . PRO A 1 282 ? 1.551 -21.562 18.372 1.00 78.19 282 PRO A O 1
ATOM 2155 N N . GLY A 1 283 ? -0.160 -20.153 18.024 1.00 76.94 283 GLY A N 1
ATOM 2156 C CA . GLY A 1 283 ? -0.853 -20.965 17.015 1.00 76.94 283 GLY A CA 1
ATOM 2157 C C . GLY A 1 283 ? -2.184 -21.563 17.481 1.00 76.94 283 GLY A C 1
ATOM 2158 O O . GLY A 1 283 ? -2.996 -21.932 16.634 1.00 76.94 283 GLY A O 1
ATOM 2159 N N . ILE A 1 284 ? -2.469 -21.583 18.789 1.00 82.19 284 ILE A N 1
ATOM 2160 C CA . ILE A 1 284 ? -3.817 -21.875 19.297 1.00 82.19 284 ILE A CA 1
ATOM 2161 C C . ILE A 1 284 ? -4.640 -20.586 19.206 1.00 82.19 284 ILE A C 1
ATOM 2163 O O . ILE A 1 284 ? -4.575 -19.716 20.074 1.00 82.19 284 ILE A O 1
ATOM 2167 N N . GLY A 1 285 ? -5.389 -20.446 18.112 1.00 85.44 285 GLY A N 1
ATOM 2168 C CA . GLY A 1 285 ? -6.273 -19.304 17.895 1.00 85.44 285 GLY A CA 1
ATOM 2169 C C . GLY A 1 285 ? -7.451 -19.303 18.870 1.00 85.44 285 GLY A C 1
ATOM 2170 O O . GLY A 1 285 ? -8.229 -20.254 18.907 1.00 85.44 285 GLY A O 1
ATOM 2171 N N . VAL A 1 286 ? -7.603 -18.214 19.623 1.00 92.94 286 VAL A N 1
ATOM 2172 C CA . VAL A 1 286 ? -8.833 -17.909 20.367 1.00 92.94 286 VAL A CA 1
ATOM 2173 C C . VAL A 1 286 ? -9.944 -17.604 19.358 1.00 92.94 286 VAL A C 1
ATOM 2175 O O . VAL A 1 286 ? -9.724 -16.832 18.422 1.00 92.94 286 VAL A O 1
ATOM 2178 N N . ASP A 1 287 ? -11.144 -18.160 19.547 1.00 94.44 287 ASP A N 1
ATOM 2179 C CA . ASP A 1 287 ? -12.314 -17.704 18.791 1.00 94.44 287 ASP A CA 1
ATOM 2180 C C . ASP A 1 287 ? -12.659 -16.270 19.212 1.00 94.44 287 ASP A C 1
ATOM 2182 O O . ASP A 1 287 ? -13.218 -16.031 20.283 1.00 94.44 287 ASP A O 1
ATOM 2186 N N . ARG A 1 288 ? -12.329 -15.311 18.346 1.00 94.44 288 ARG A N 1
ATOM 2187 C CA . ARG A 1 288 ? -12.591 -13.879 18.537 1.00 94.44 288 ARG A CA 1
ATOM 2188 C C . ARG A 1 288 ? -14.082 -13.579 18.672 1.00 94.44 288 ARG A C 1
ATOM 2190 O O . ARG A 1 288 ? -14.448 -12.676 19.419 1.00 94.44 288 ARG A O 1
ATOM 2197 N N . LEU A 1 289 ? -14.953 -14.352 18.020 1.00 94.06 289 LEU A N 1
ATOM 2198 C CA . LEU A 1 289 ? -16.399 -14.176 18.134 1.00 94.06 289 LEU A CA 1
ATOM 2199 C C . LEU A 1 289 ? -16.964 -14.792 19.420 1.00 94.06 289 LEU A C 1
ATOM 2201 O O . LEU A 1 289 ? -17.948 -14.260 19.931 1.00 94.06 289 LEU A O 1
ATOM 2205 N N . GLY A 1 290 ? -16.367 -15.851 19.961 1.00 94.62 290 GLY A N 1
ATOM 2206 C CA . GLY A 1 290 ? -16.649 -16.343 21.313 1.00 94.62 290 GLY A CA 1
ATOM 2207 C C . GLY A 1 290 ? -16.176 -15.344 22.370 1.00 94.62 290 GLY A C 1
ATOM 2208 O O . GLY A 1 290 ? -16.987 -14.796 23.113 1.00 94.62 290 GLY A O 1
ATOM 2209 N N . PHE A 1 291 ? -14.886 -14.996 22.336 1.00 96.50 291 PHE A N 1
ATOM 2210 C CA . PHE A 1 291 ? -14.251 -14.072 23.280 1.00 96.50 291 PHE A CA 1
ATOM 2211 C C . PHE A 1 291 ? -14.963 -12.713 23.360 1.00 96.50 291 PHE A C 1
ATOM 2213 O O . PHE A 1 291 ? -15.132 -12.179 24.455 1.00 96.50 291 PHE A O 1
ATOM 2220 N N . LEU A 1 292 ? -15.428 -12.171 22.225 1.00 96.81 292 LEU A N 1
ATOM 2221 C CA . LEU A 1 292 ? -16.205 -10.929 22.194 1.00 96.81 292 LEU A CA 1
ATOM 2222 C C . LEU A 1 292 ? -17.548 -11.043 22.939 1.00 96.81 292 LEU A C 1
ATOM 2224 O O . LEU A 1 292 ? -17.950 -10.082 23.584 1.00 96.81 292 LEU A O 1
ATOM 2228 N N . LEU A 1 293 ? -18.241 -12.189 22.872 1.00 95.31 293 LEU A N 1
ATOM 2229 C CA . LEU A 1 293 ? -19.491 -12.398 23.619 1.00 95.31 293 LEU A CA 1
ATOM 2230 C C . LEU A 1 293 ? -19.229 -12.529 25.120 1.00 95.31 293 LEU A C 1
ATOM 2232 O O . LEU A 1 293 ? -19.913 -11.885 25.913 1.00 95.31 293 LEU A O 1
ATOM 2236 N N . ASP A 1 294 ? -18.220 -13.314 25.498 1.00 97.50 294 ASP A N 1
ATOM 2237 C CA . ASP A 1 294 ? -17.854 -13.535 26.902 1.00 97.50 294 ASP A CA 1
ATOM 2238 C C . ASP A 1 294 ? -17.407 -12.230 27.593 1.00 97.50 294 ASP A C 1
ATOM 2240 O O . ASP A 1 294 ? -17.587 -12.063 28.799 1.00 97.50 294 ASP A O 1
ATOM 2244 N N . HIS A 1 295 ? -16.891 -11.270 26.815 1.00 97.62 295 HIS A N 1
ATOM 2245 C CA . HIS A 1 295 ? -16.444 -9.950 27.268 1.00 97.62 295 HIS A CA 1
ATOM 2246 C C . HIS A 1 295 ? -17.319 -8.797 26.738 1.00 97.62 295 HIS A C 1
ATOM 2248 O O . HIS A 1 295 ? -16.860 -7.657 26.660 1.00 97.62 295 HIS A O 1
ATOM 2254 N N . ALA A 1 296 ? -18.588 -9.056 26.398 1.00 96.88 296 ALA A N 1
ATOM 2255 C CA . ALA A 1 296 ? -19.481 -8.076 25.763 1.00 96.88 296 ALA A CA 1
ATOM 2256 C C . ALA A 1 296 ? -19.638 -6.750 26.539 1.00 96.88 296 ALA A C 1
ATOM 2258 O O . ALA A 1 296 ? -19.876 -5.702 25.945 1.00 96.88 296 ALA A O 1
ATOM 2259 N N . THR A 1 297 ? -19.479 -6.772 27.865 1.00 97.00 297 THR A N 1
ATOM 2260 C CA . THR A 1 297 ? -19.531 -5.581 28.732 1.00 97.00 297 THR A CA 1
ATOM 2261 C C . THR A 1 297 ? -18.266 -4.720 28.690 1.00 97.00 297 THR A C 1
ATOM 2263 O O . THR A 1 297 ? -18.325 -3.555 29.078 1.00 97.00 297 THR A O 1
ATOM 2266 N N . ALA A 1 298 ? -17.136 -5.264 28.230 1.00 97.19 298 ALA A N 1
ATOM 2267 C CA . ALA A 1 298 ? -15.889 -4.528 28.013 1.00 97.19 298 ALA A CA 1
ATOM 2268 C C . ALA A 1 298 ? -15.792 -3.934 26.595 1.00 97.19 298 ALA A C 1
ATOM 2270 O O . ALA A 1 298 ? -15.047 -2.977 26.390 1.00 97.19 298 ALA A O 1
ATOM 2271 N N . TYR A 1 299 ? -16.555 -4.482 25.641 1.00 97.44 299 TYR A N 1
ATOM 2272 C CA . TYR A 1 299 ? -16.500 -4.138 24.216 1.00 97.44 299 TYR A CA 1
ATOM 2273 C C . TYR A 1 299 ? -17.902 -3.860 23.621 1.00 97.44 299 TYR A C 1
ATOM 2275 O O . TYR A 1 299 ? -18.365 -4.600 22.744 1.00 97.44 299 TYR A O 1
ATOM 2283 N N . PRO A 1 300 ? -18.624 -2.833 24.116 1.00 97.00 300 PRO A N 1
ATOM 2284 C CA . PRO A 1 300 ? -20.003 -2.568 23.710 1.00 97.00 300 PRO A CA 1
ATOM 2285 C C . PRO A 1 300 ? -20.144 -2.138 22.239 1.00 97.00 300 PRO A C 1
ATOM 2287 O O . PRO A 1 300 ? -21.041 -2.625 21.554 1.00 97.00 300 PRO A O 1
ATOM 2290 N N . SER A 1 301 ? -19.253 -1.286 21.719 1.00 96.19 301 SER A N 1
ATOM 2291 C CA . SER A 1 301 ? -19.332 -0.798 20.332 1.00 96.19 301 SER A CA 1
ATOM 2292 C C . SER A 1 301 ? -19.132 -1.938 19.318 1.00 96.19 301 SER A C 1
ATOM 2294 O O . SER A 1 301 ? -19.816 -1.991 18.297 1.00 96.19 301 SER A O 1
ATOM 2296 N N . LEU A 1 302 ? -18.230 -2.886 19.602 1.00 95.88 302 LEU A N 1
ATOM 2297 C CA . LEU A 1 302 ? -18.006 -4.083 18.775 1.00 95.88 302 LEU A CA 1
ATOM 2298 C C . LEU A 1 302 ? -19.186 -5.069 18.826 1.00 95.88 302 LEU A C 1
ATOM 2300 O O . LEU A 1 302 ? -19.448 -5.784 17.853 1.00 95.88 302 LEU A O 1
ATOM 2304 N N . ILE A 1 303 ? -19.914 -5.115 19.944 1.00 95.31 303 ILE A N 1
ATOM 2305 C CA . ILE A 1 303 ? -21.124 -5.931 20.099 1.00 95.31 303 ILE A CA 1
ATOM 2306 C C . ILE A 1 303 ? -22.284 -5.374 19.264 1.00 95.31 303 ILE A C 1
ATOM 2308 O O . ILE A 1 303 ? -22.942 -6.148 18.564 1.00 95.31 303 ILE A O 1
ATOM 2312 N N . ASP A 1 304 ? -22.495 -4.057 19.259 1.00 90.06 304 ASP A N 1
ATOM 2313 C CA . ASP A 1 304 ? -23.533 -3.422 18.435 1.00 90.06 304 ASP A CA 1
ATOM 2314 C C . ASP A 1 304 ? -23.283 -3.666 16.935 1.00 90.06 304 ASP A C 1
ATOM 2316 O O . ASP A 1 304 ? -24.170 -4.137 16.215 1.00 90.06 304 ASP A O 1
ATOM 2320 N N . VAL A 1 305 ? -22.033 -3.489 16.487 1.00 88.69 305 VAL A N 1
ATOM 2321 C CA . VAL A 1 305 ? -21.580 -3.815 15.121 1.00 88.69 305 VAL A CA 1
ATOM 2322 C C . VAL A 1 305 ? -21.850 -5.281 14.753 1.00 88.69 305 VAL A C 1
ATOM 2324 O O . VAL A 1 305 ? -22.256 -5.592 13.629 1.00 88.69 305 VAL A O 1
ATOM 2327 N N . ARG A 1 306 ? -21.661 -6.221 15.688 1.00 90.38 306 ARG A N 1
ATOM 2328 C CA . ARG A 1 306 ? -21.977 -7.638 15.457 1.00 90.38 306 ARG A CA 1
ATOM 2329 C C . ARG A 1 306 ? -23.477 -7.853 15.233 1.00 90.38 306 ARG A C 1
ATOM 2331 O O . ARG A 1 306 ? -23.844 -8.597 14.319 1.00 90.38 306 ARG A O 1
ATOM 2338 N N . TYR A 1 307 ? -24.335 -7.234 16.046 1.00 90.06 307 TYR A N 1
ATOM 2339 C CA . TYR A 1 307 ? -25.789 -7.361 15.907 1.00 90.06 307 TYR A CA 1
ATOM 2340 C C . TYR A 1 307 ? -26.300 -6.761 14.593 1.00 90.06 307 TYR A C 1
ATOM 2342 O O . TYR A 1 307 ? -27.167 -7.361 13.947 1.00 90.06 307 TYR A O 1
ATOM 2350 N N . GLU A 1 308 ? -25.727 -5.642 14.147 1.00 89.12 308 GLU A N 1
ATOM 2351 C CA . GLU A 1 308 ? -26.011 -5.063 12.832 1.00 89.12 308 GLU A CA 1
ATOM 2352 C C . GLU A 1 308 ? -25.689 -6.058 11.704 1.00 89.12 308 GLU A C 1
ATOM 2354 O O . GLU A 1 308 ? -26.574 -6.410 10.913 1.00 89.12 308 GLU A O 1
ATOM 2359 N N . LYS A 1 309 ? -24.462 -6.605 11.677 1.00 89.69 309 LYS A N 1
ATOM 2360 C CA . LYS A 1 309 ? -24.053 -7.602 10.671 1.00 89.69 309 LYS A CA 1
ATOM 2361 C C . LYS A 1 309 ? -24.974 -8.817 10.647 1.00 89.69 309 LYS A C 1
ATOM 2363 O O . LYS A 1 309 ? -25.390 -9.254 9.574 1.00 89.69 309 LYS A O 1
ATOM 2368 N N . GLN A 1 310 ? -25.299 -9.375 11.816 1.00 89.81 310 GLN A N 1
ATOM 2369 C CA . GLN A 1 310 ? -26.192 -10.533 11.923 1.00 89.81 310 GLN A CA 1
ATOM 2370 C C . GLN A 1 310 ? -27.593 -10.216 11.377 1.00 89.81 310 GLN A C 1
ATOM 2372 O O . GLN A 1 310 ? -28.162 -11.018 10.632 1.00 89.81 310 GLN A O 1
ATOM 2377 N N . THR A 1 311 ? -28.114 -9.022 11.668 1.00 90.88 311 THR A N 1
ATOM 2378 C CA . THR A 1 311 ? -29.412 -8.542 11.174 1.00 90.88 311 THR A CA 1
ATOM 2379 C C . THR A 1 311 ? -29.414 -8.379 9.651 1.00 90.88 311 THR A C 1
ATOM 2381 O O . THR A 1 311 ? -30.336 -8.838 8.972 1.00 90.88 311 THR A O 1
ATOM 2384 N N . ALA A 1 312 ? -28.362 -7.792 9.078 1.00 87.31 312 ALA A N 1
ATOM 2385 C CA . ALA A 1 312 ? -28.215 -7.637 7.632 1.00 87.31 312 ALA A CA 1
ATOM 2386 C C . ALA A 1 312 ? -28.028 -8.982 6.896 1.00 87.31 312 ALA A C 1
ATOM 2388 O O . ALA A 1 312 ? -28.618 -9.196 5.831 1.00 87.31 312 ALA A O 1
ATOM 2389 N N . ILE A 1 313 ? -27.295 -9.938 7.482 1.00 87.06 313 ILE A N 1
ATOM 2390 C CA . ILE A 1 313 ? -27.185 -11.308 6.951 1.00 87.06 313 ILE A CA 1
ATOM 2391 C C . ILE A 1 313 ? -28.566 -11.986 6.941 1.00 87.06 313 ILE A C 1
ATOM 2393 O O . ILE A 1 313 ? -28.983 -12.496 5.901 1.00 87.06 313 ILE A O 1
ATOM 2397 N N . ALA A 1 314 ? -29.328 -11.919 8.036 1.00 90.44 314 ALA A N 1
ATOM 2398 C CA . ALA A 1 314 ? -30.686 -12.469 8.085 1.00 90.44 314 ALA A CA 1
ATOM 2399 C C . ALA A 1 314 ? -31.630 -11.817 7.050 1.00 90.44 314 ALA A C 1
ATOM 2401 O O . ALA A 1 314 ? -32.392 -12.511 6.370 1.00 90.44 314 ALA A O 1
ATOM 2402 N N . ASN A 1 315 ? -31.551 -10.494 6.871 1.00 89.31 315 ASN A N 1
ATOM 2403 C CA . ASN A 1 315 ? -32.360 -9.760 5.892 1.00 89.31 315 ASN A CA 1
ATOM 2404 C C . ASN A 1 315 ? -32.005 -10.115 4.434 1.00 89.31 315 ASN A C 1
ATOM 2406 O O . ASN A 1 315 ? -32.905 -10.291 3.606 1.00 89.31 315 ASN A O 1
ATOM 2410 N N . SER A 1 316 ? -30.719 -10.280 4.111 1.00 87.19 316 SER A N 1
ATOM 2411 C CA . SER A 1 316 ? -30.291 -10.706 2.768 1.00 87.19 316 SER A CA 1
ATOM 2412 C C . SER A 1 316 ? -30.736 -12.141 2.449 1.00 87.19 316 SER A C 1
ATOM 2414 O O . SER A 1 316 ? -31.321 -12.371 1.390 1.00 87.19 316 SER A O 1
ATOM 2416 N N . GLN A 1 317 ? -30.590 -13.084 3.389 1.00 89.25 317 GLN A N 1
ATOM 2417 C CA . GLN A 1 317 ? -31.094 -14.458 3.238 1.00 89.25 317 GLN A CA 1
ATOM 2418 C C . GLN A 1 317 ? -32.615 -14.498 3.032 1.00 89.25 317 GLN A C 1
ATOM 2420 O O . GLN A 1 317 ? -33.104 -15.170 2.120 1.00 89.25 317 GLN A O 1
ATOM 2425 N N . LYS A 1 318 ? -33.373 -13.728 3.825 1.00 86.44 318 LYS A N 1
ATOM 2426 C CA . LYS A 1 318 ? -34.831 -13.606 3.680 1.00 86.44 318 LYS A CA 1
ATOM 2427 C C . LYS A 1 318 ? -35.228 -13.111 2.287 1.00 86.44 318 LYS A C 1
ATOM 2429 O O . LYS A 1 318 ? -36.174 -13.639 1.709 1.00 86.44 318 LYS A O 1
ATOM 2434 N N . THR A 1 319 ? -34.480 -12.152 1.739 1.00 77.81 319 THR A N 1
ATOM 2435 C CA . THR A 1 319 ? -34.729 -11.575 0.408 1.00 77.81 319 THR A CA 1
ATOM 2436 C C . THR A 1 319 ? -34.570 -12.616 -0.705 1.00 77.81 319 THR A C 1
ATOM 2438 O O . THR A 1 319 ? -35.428 -12.691 -1.583 1.00 77.81 319 THR A O 1
ATOM 2441 N N . VAL A 1 320 ? -33.543 -13.476 -0.627 1.00 76.88 320 VAL A N 1
ATOM 2442 C CA . VAL A 1 320 ? -33.326 -14.588 -1.577 1.00 76.88 320 VAL A CA 1
ATOM 2443 C C . VAL A 1 320 ? -34.477 -15.600 -1.530 1.00 76.88 320 VAL A C 1
ATOM 2445 O O . VAL A 1 320 ? -34.959 -16.028 -2.576 1.00 76.88 320 VAL A O 1
ATOM 2448 N N . ILE A 1 321 ? -34.962 -15.946 -0.333 1.00 71.38 321 ILE A N 1
ATOM 2449 C CA . ILE A 1 321 ? -36.053 -16.922 -0.147 1.00 71.38 321 ILE A CA 1
ATOM 2450 C C . ILE A 1 321 ? -37.418 -16.341 -0.564 1.00 71.38 321 ILE A C 1
ATOM 2452 O O . ILE A 1 321 ? -38.276 -17.076 -1.046 1.00 71.38 321 ILE A O 1
ATOM 2456 N N . SER A 1 322 ? -37.621 -15.026 -0.430 1.00 62.22 322 SER A N 1
ATOM 2457 C CA . SER A 1 322 ? -38.825 -14.333 -0.917 1.00 62.22 322 SER A CA 1
ATOM 2458 C C . SER A 1 322 ? -38.811 -14.002 -2.415 1.00 62.22 322 SER A C 1
ATOM 2460 O O . SER A 1 322 ? -39.748 -13.366 -2.900 1.00 62.22 322 SER A O 1
ATOM 2462 N N . GLY A 1 323 ? -37.777 -14.418 -3.157 1.00 54.53 323 GLY A N 1
ATOM 2463 C CA . GLY A 1 323 ? -37.800 -14.382 -4.617 1.00 54.53 323 GLY A CA 1
ATOM 2464 C C . GLY A 1 323 ? -39.005 -15.175 -5.118 1.00 54.53 323 GLY A C 1
ATOM 2465 O O . GLY A 1 323 ? -39.090 -16.379 -4.882 1.00 54.53 323 GLY A O 1
ATOM 2466 N N . ALA A 1 324 ? -39.965 -14.487 -5.746 1.00 52.34 324 ALA A N 1
ATOM 2467 C CA . ALA A 1 324 ? -41.245 -15.084 -6.116 1.00 52.34 324 ALA A CA 1
ATOM 2468 C C . ALA A 1 324 ? -41.026 -16.379 -6.923 1.00 52.34 324 ALA A C 1
ATOM 2470 O O . ALA A 1 324 ? -40.165 -16.389 -7.809 1.00 52.34 324 ALA A O 1
ATOM 2471 N N . PRO A 1 325 ? -41.779 -17.464 -6.642 1.00 58.31 325 PRO A N 1
ATOM 2472 C CA . PRO A 1 325 ? -41.606 -18.720 -7.357 1.00 58.31 325 PRO A CA 1
ATOM 2473 C C . PRO A 1 325 ? -41.770 -18.448 -8.849 1.00 58.31 325 PRO A C 1
ATOM 2475 O O . PRO A 1 325 ? -42.785 -17.876 -9.249 1.00 58.31 325 PRO A O 1
ATOM 2478 N N . TYR A 1 326 ? -40.763 -18.826 -9.645 1.00 53.91 326 TYR A N 1
ATOM 2479 C CA . TYR A 1 326 ? -40.738 -18.592 -11.087 1.00 53.91 326 TYR A CA 1
ATOM 2480 C C . TYR A 1 326 ? -42.035 -19.109 -11.706 1.00 53.91 326 TYR A C 1
ATOM 2482 O O . TYR A 1 326 ? -42.219 -20.315 -11.884 1.00 53.91 326 TYR A O 1
ATOM 2490 N N . THR A 1 327 ? -42.946 -18.191 -12.023 1.00 53.41 327 THR A N 1
ATOM 2491 C CA . THR A 1 327 ? -44.194 -18.526 -12.687 1.00 53.41 327 THR A CA 1
ATOM 2492 C C . THR A 1 327 ? -43.833 -18.994 -14.084 1.00 53.41 327 THR A C 1
ATOM 2494 O O . THR A 1 327 ? -43.388 -18.218 -14.929 1.00 53.41 327 THR A O 1
ATOM 2497 N N . SER A 1 328 ? -43.994 -20.294 -14.321 1.00 50.19 328 SER A N 1
ATOM 2498 C CA . SER A 1 328 ? -43.761 -20.952 -15.603 1.00 50.19 328 SER A CA 1
ATOM 2499 C C . SER A 1 328 ? -44.857 -20.572 -16.605 1.00 50.19 328 SER A C 1
ATOM 2501 O O . SER A 1 328 ? -45.654 -21.398 -17.046 1.00 50.19 328 SER A O 1
ATOM 2503 N N . GLY A 1 329 ? -44.897 -19.284 -16.957 1.00 43.28 329 GLY A N 1
ATOM 2504 C CA . GLY A 1 329 ? -45.765 -18.695 -17.969 1.00 43.28 329 GLY A CA 1
ATOM 2505 C C . GLY A 1 329 ? -45.390 -19.201 -19.357 1.00 43.28 329 GLY A C 1
ATOM 2506 O O . GLY A 1 329 ? -44.679 -18.535 -20.105 1.00 43.28 329 GLY A O 1
ATOM 2507 N N . GLY A 1 330 ? -45.838 -20.411 -19.681 1.00 44.62 330 GLY A N 1
ATOM 2508 C CA . GLY A 1 330 ? -45.660 -21.001 -20.998 1.00 44.62 330 GLY A CA 1
ATOM 2509 C C . GLY A 1 330 ? -46.521 -20.310 -22.058 1.00 44.62 330 GLY A C 1
ATOM 2510 O O . GLY A 1 330 ? -47.662 -19.943 -21.797 1.00 44.62 330 GLY A O 1
ATOM 2511 N N . GLY A 1 331 ? -45.986 -20.213 -23.278 1.00 46.31 331 GLY A N 1
ATOM 2512 C CA . GLY A 1 331 ? -46.749 -19.884 -24.487 1.00 46.31 331 GLY A CA 1
ATOM 2513 C C . GLY A 1 331 ? -47.062 -18.397 -24.696 1.00 46.31 331 GLY A C 1
ATOM 2514 O O . GLY A 1 331 ? -48.083 -17.894 -24.244 1.00 46.31 331 GLY A O 1
ATOM 2515 N N . GLY A 1 332 ? -46.238 -17.715 -25.498 1.00 37.22 332 GLY A N 1
ATOM 2516 C CA . GLY A 1 332 ? -46.505 -16.353 -25.975 1.00 37.22 332 GLY A CA 1
ATOM 2517 C C . GLY A 1 332 ? -45.770 -16.071 -27.285 1.00 37.22 332 GLY A C 1
ATOM 2518 O O . GLY A 1 332 ? -44.590 -15.734 -27.278 1.00 37.22 332 GLY A O 1
ATOM 2519 N N . SER A 1 333 ? -46.438 -16.270 -28.423 1.00 43.28 333 SER A N 1
ATOM 2520 C CA . SER A 1 333 ? -45.795 -16.260 -29.744 1.00 43.28 333 SER A CA 1
ATOM 2521 C C . SER A 1 333 ? -45.863 -14.909 -30.469 1.00 43.28 333 SER A C 1
ATOM 2523 O O . SER A 1 333 ? -46.944 -14.364 -30.666 1.00 43.28 333 SER A O 1
ATOM 2525 N N . SER A 1 334 ? -44.718 -14.519 -31.045 1.00 48.12 334 SER A N 1
ATOM 2526 C CA . SER A 1 334 ? -44.587 -13.730 -32.287 1.00 48.12 334 SER A CA 1
ATOM 2527 C C . SER A 1 334 ? -44.915 -12.222 -32.286 1.00 48.12 334 SER A C 1
ATOM 2529 O O . SER A 1 334 ? -45.775 -11.737 -31.565 1.00 48.12 334 SER A O 1
ATOM 2531 N N . ARG A 1 335 ? -44.306 -11.542 -33.281 1.00 42.91 335 ARG A N 1
ATOM 2532 C CA . ARG A 1 335 ? -44.544 -10.159 -33.771 1.00 42.91 335 ARG A CA 1
ATOM 2533 C C . ARG A 1 335 ? -44.008 -9.015 -32.888 1.00 42.91 335 ARG A C 1
ATOM 2535 O O . ARG A 1 335 ? -43.905 -9.165 -31.683 1.00 42.91 335 ARG A O 1
ATOM 2542 N N . SER A 1 336 ? -43.702 -7.825 -33.421 1.00 39.16 336 SER A N 1
ATOM 2543 C CA . SER A 1 336 ? -43.138 -7.424 -34.737 1.00 39.16 336 SER A CA 1
ATOM 2544 C C . SER A 1 336 ? -42.746 -5.931 -34.684 1.00 39.16 336 SER A C 1
ATOM 2546 O O . SER A 1 336 ? -43.136 -5.236 -33.755 1.00 39.16 336 SER A O 1
ATOM 2548 N N . SER A 1 337 ? -42.057 -5.426 -35.722 1.00 40.78 337 SER A N 1
ATOM 2549 C CA . SER A 1 337 ? -42.130 -4.022 -36.202 1.00 40.78 337 SER A CA 1
ATOM 2550 C C . SER A 1 337 ? -42.065 -2.891 -35.152 1.00 40.78 337 SER A C 1
ATOM 2552 O O . SER A 1 337 ? -43.089 -2.468 -34.620 1.00 40.78 337 SER A O 1
ATOM 2554 N N . GLY A 1 338 ? -40.871 -2.333 -34.924 1.00 38.34 338 GLY A N 1
ATOM 2555 C CA . GLY A 1 338 ? -40.693 -1.147 -34.075 1.00 38.34 338 GLY A CA 1
ATOM 2556 C C . GLY A 1 338 ? -41.074 0.185 -34.743 1.00 38.34 338 GLY A C 1
ATOM 2557 O O . GLY A 1 338 ? -41.454 0.234 -35.912 1.00 38.34 338 GLY A O 1
ATOM 2558 N N . ALA A 1 339 ? -40.891 1.285 -34.007 1.00 38.78 339 ALA A N 1
ATOM 2559 C CA . ALA A 1 339 ? -40.959 2.655 -34.516 1.00 38.78 339 ALA A CA 1
ATOM 2560 C C . ALA A 1 339 ? -39.983 3.570 -33.751 1.00 38.78 339 ALA A C 1
ATOM 2562 O O . ALA A 1 339 ? -39.719 3.359 -32.569 1.00 38.78 339 ALA A O 1
ATOM 2563 N N . ARG A 1 340 ? -39.464 4.611 -34.415 1.00 46.88 340 ARG A N 1
ATOM 2564 C CA . ARG A 1 340 ? -38.753 5.721 -33.754 1.00 46.88 340 ARG A CA 1
ATOM 2565 C C . ARG A 1 340 ? -39.782 6.709 -33.196 1.00 46.88 340 ARG A C 1
ATOM 2567 O O . ARG A 1 340 ? -40.717 7.053 -33.911 1.00 46.88 340 ARG A O 1
ATOM 2574 N N . SER A 1 341 ? -39.571 7.235 -31.989 1.00 38.00 341 SER A N 1
ATOM 2575 C CA . SER A 1 341 ? -40.322 8.397 -31.491 1.00 38.00 341 SER A CA 1
ATOM 2576 C C . SER A 1 341 ? -39.471 9.253 -30.553 1.00 38.00 341 SER A C 1
ATOM 2578 O O . SER A 1 341 ? -39.022 8.792 -29.506 1.00 38.00 341 SER A O 1
ATOM 2580 N N . SER A 1 342 ? -39.234 10.507 -30.937 1.00 44.06 342 SER A N 1
ATOM 2581 C CA . SER A 1 342 ? -38.526 11.507 -30.135 1.00 44.06 342 SER A CA 1
ATOM 2582 C C . SER A 1 342 ? -39.521 12.306 -29.283 1.00 44.06 342 SER A C 1
ATOM 2584 O O . SER A 1 342 ? -40.064 13.314 -29.738 1.00 44.06 342 SER A O 1
ATOM 2586 N N . GLY A 1 343 ? -39.777 11.852 -28.053 1.00 35.78 343 GLY A N 1
ATOM 2587 C CA . GLY A 1 343 ? -40.738 12.467 -27.128 1.00 35.78 343 GLY A CA 1
ATOM 2588 C C . GLY A 1 343 ? -40.097 13.430 -26.123 1.00 35.78 343 GLY A C 1
ATOM 2589 O O . GLY A 1 343 ? -39.562 13.003 -25.106 1.00 35.78 343 GLY A O 1
ATOM 2590 N N . ARG A 1 344 ? -40.184 14.742 -26.373 1.00 41.41 344 ARG A N 1
ATOM 2591 C CA . ARG A 1 344 ? -39.737 15.801 -25.447 1.00 41.41 344 ARG A CA 1
ATOM 2592 C C . ARG A 1 344 ? -40.871 16.167 -24.479 1.00 41.41 344 ARG A C 1
ATOM 2594 O O . ARG A 1 344 ? -41.736 16.956 -24.844 1.00 41.41 344 ARG A O 1
ATOM 2601 N N . SER A 1 345 ? -40.866 15.635 -23.254 1.00 40.09 345 SER A N 1
ATOM 2602 C CA . SER A 1 345 ? -41.908 15.909 -22.247 1.00 40.09 345 SER A CA 1
ATOM 2603 C C . SER A 1 345 ? -41.404 16.731 -21.055 1.00 40.09 345 SER A C 1
ATOM 2605 O O . SER A 1 345 ? -40.662 16.235 -20.208 1.00 40.09 345 SER A O 1
ATOM 2607 N N . THR A 1 346 ? -41.871 17.973 -20.937 1.00 44.72 346 THR A N 1
ATOM 2608 C CA . THR A 1 346 ? -41.839 18.742 -19.683 1.00 44.72 346 THR A CA 1
ATOM 2609 C C . THR A 1 346 ? -42.848 18.157 -18.689 1.00 44.72 346 THR A C 1
ATOM 2611 O O . THR A 1 346 ? -44.048 18.205 -18.951 1.00 44.72 346 THR A O 1
ATOM 2614 N N . GLY A 1 347 ? -42.371 17.608 -17.566 1.00 33.12 347 GLY A N 1
ATOM 2615 C CA . GLY A 1 347 ? -43.196 16.973 -16.528 1.00 33.12 347 GLY A CA 1
ATOM 2616 C C . GLY A 1 347 ? -43.289 17.804 -15.244 1.00 33.12 347 GLY A C 1
ATOM 2617 O O . GLY A 1 347 ? -42.277 18.112 -14.619 1.00 33.12 347 GLY A O 1
ATOM 2618 N N . THR A 1 348 ? -44.509 18.178 -14.861 1.00 36.69 348 THR A N 1
ATOM 2619 C CA . THR A 1 348 ? -44.825 19.054 -13.719 1.00 36.69 348 THR A CA 1
ATOM 2620 C C . THR A 1 348 ? -44.488 18.430 -12.354 1.00 36.69 348 THR A C 1
ATOM 2622 O O . THR A 1 348 ? -44.534 17.217 -12.179 1.00 36.69 348 THR A O 1
ATOM 2625 N N . ARG A 1 349 ? -44.206 19.280 -11.353 1.00 34.16 349 ARG A N 1
ATOM 2626 C CA . ARG A 1 349 ? -44.008 18.902 -9.939 1.00 34.16 349 ARG A CA 1
ATOM 2627 C C . ARG A 1 349 ? -45.137 18.021 -9.382 1.00 34.16 349 ARG A C 1
ATOM 2629 O O . ARG A 1 349 ? -46.313 18.334 -9.556 1.00 34.16 349 ARG A O 1
ATOM 2636 N N . THR A 1 350 ? -44.779 17.108 -8.482 1.00 35.50 350 THR A N 1
ATOM 2637 C CA . THR A 1 350 ? -45.651 16.703 -7.365 1.00 35.50 350 THR A CA 1
ATOM 2638 C C . THR A 1 350 ? -44.805 16.608 -6.092 1.00 35.50 350 THR A C 1
ATOM 2640 O O . THR A 1 350 ? -43.849 15.843 -6.042 1.00 35.50 350 THR A O 1
ATOM 2643 N N . ARG A 1 351 ? -45.107 17.424 -5.072 1.00 33.53 351 ARG A N 1
ATOM 2644 C CA . ARG A 1 351 ? -44.479 17.352 -3.738 1.00 33.53 351 ARG A CA 1
ATOM 2645 C C . ARG A 1 351 ? -45.515 16.836 -2.743 1.00 33.53 351 ARG A C 1
ATOM 2647 O O . ARG A 1 351 ? -46.464 17.553 -2.444 1.00 33.53 351 ARG A O 1
ATOM 2654 N N . SER A 1 352 ? -45.317 15.634 -2.214 1.00 37.09 352 SER A N 1
ATOM 2655 C CA . SER A 1 352 ? -46.116 15.072 -1.120 1.00 37.09 352 SER A CA 1
ATOM 2656 C C . SER A 1 352 ? -45.419 15.321 0.220 1.00 37.09 352 SER A C 1
ATOM 2658 O O . SER A 1 352 ? -44.479 14.615 0.577 1.00 37.09 352 SER A O 1
ATOM 2660 N N . SER A 1 353 ? -45.855 16.343 0.957 1.00 34.34 353 SER A N 1
ATOM 2661 C CA . SER A 1 353 ? -45.342 16.660 2.295 1.00 34.34 353 SER A CA 1
ATOM 2662 C C . SER A 1 353 ? -46.207 16.017 3.382 1.00 34.34 353 SER A C 1
ATOM 2664 O O . SER A 1 353 ? -47.278 16.534 3.704 1.00 34.34 353 SER A O 1
ATOM 2666 N N . THR A 1 354 ? -45.742 14.918 3.973 1.00 38.78 354 THR A N 1
ATOM 2667 C CA . THR A 1 354 ? -46.411 14.275 5.114 1.00 38.78 354 THR A CA 1
ATOM 2668 C C . THR A 1 354 ? -46.002 14.966 6.415 1.00 38.78 354 THR A C 1
ATOM 2670 O O . THR A 1 354 ? -44.951 14.683 6.985 1.00 38.78 354 THR A O 1
ATOM 2673 N N . SER A 1 355 ? -46.820 15.903 6.893 1.00 33.94 355 SER A N 1
ATOM 2674 C CA . SER A 1 355 ? -46.654 16.497 8.222 1.00 33.94 355 SER A CA 1
ATOM 2675 C C . SER A 1 355 ? -47.071 15.510 9.319 1.00 33.94 355 SER A C 1
ATOM 2677 O O . SER A 1 355 ? -48.024 14.746 9.156 1.00 33.94 355 SER A O 1
ATOM 2679 N N . ARG A 1 356 ? -46.381 15.534 10.467 1.00 35.38 356 ARG A N 1
ATOM 2680 C CA . ARG A 1 356 ? -46.780 14.765 11.655 1.00 35.38 356 ARG A CA 1
ATOM 2681 C C . ARG A 1 356 ? -46.750 15.637 12.909 1.00 35.38 356 ARG A C 1
ATOM 2683 O O . ARG A 1 356 ? -45.763 15.709 13.630 1.00 35.38 356 ARG A O 1
ATOM 2690 N N . THR A 1 357 ? -47.859 16.331 13.138 1.00 33.50 357 THR A N 1
ATOM 2691 C CA . THR A 1 357 ? -48.074 17.214 14.291 1.00 33.50 357 THR A CA 1
ATOM 2692 C C . THR A 1 357 ? -48.739 16.454 15.439 1.00 33.50 357 THR A C 1
ATOM 2694 O O . THR A 1 357 ? -49.821 15.912 15.227 1.00 33.50 357 THR A O 1
ATOM 2697 N N . SER A 1 358 ? -48.143 16.466 16.640 1.00 31.56 358 SER A N 1
ATOM 2698 C CA . SER A 1 358 ? -48.768 16.450 17.994 1.00 31.56 358 SER A CA 1
ATOM 2699 C C . SER A 1 358 ? -47.699 16.072 19.038 1.00 31.56 358 SER A C 1
ATOM 2701 O O . SER A 1 358 ? -46.936 15.151 18.786 1.00 31.56 358 SER A O 1
ATOM 2703 N N . ARG A 1 359 ? -47.444 16.842 20.113 1.00 33.97 359 ARG A N 1
ATOM 2704 C CA . ARG A 1 359 ? -48.288 17.167 21.300 1.00 33.97 359 ARG A CA 1
ATOM 2705 C C . ARG A 1 359 ? -48.450 15.965 22.262 1.00 33.97 359 ARG A C 1
ATOM 2707 O O . ARG A 1 359 ? -48.734 14.880 21.782 1.00 33.97 359 ARG A O 1
ATOM 2714 N N . SER A 1 360 ? -48.356 16.109 23.597 1.00 35.50 360 SER A N 1
ATOM 2715 C CA . SER A 1 360 ? -48.123 17.314 24.434 1.00 35.50 360 SER A CA 1
ATOM 2716 C C . SER A 1 360 ? -47.874 16.993 25.929 1.00 35.50 360 SER A C 1
ATOM 2718 O O . SER A 1 360 ? -48.706 16.294 26.489 1.00 35.50 360 SER A O 1
ATOM 2720 N N . ALA A 1 361 ? -46.885 17.664 26.560 1.00 35.25 361 ALA A N 1
ATOM 2721 C CA . ALA A 1 361 ? -46.771 18.051 27.999 1.00 35.25 361 ALA A CA 1
ATOM 2722 C C . ALA A 1 361 ? -46.953 16.942 29.084 1.00 35.25 361 ALA A C 1
ATOM 2724 O O . ALA A 1 361 ? -47.122 15.786 28.726 1.00 35.25 361 ALA A O 1
ATOM 2725 N N . THR A 1 362 ? -46.848 17.121 30.417 1.00 35.28 362 THR A N 1
ATOM 2726 C CA . THR A 1 362 ? -46.603 18.198 31.440 1.00 35.28 362 THR A CA 1
ATOM 2727 C C . THR A 1 362 ? -45.901 17.503 32.643 1.00 35.28 362 THR A C 1
ATOM 2729 O O . THR A 1 362 ? -46.051 16.289 32.745 1.00 35.28 362 THR A O 1
ATOM 2732 N N . THR A 1 363 ? -45.182 18.076 33.625 1.00 33.00 363 THR A N 1
ATOM 2733 C CA . THR A 1 363 ? -44.729 19.425 34.095 1.00 33.00 363 THR A CA 1
ATOM 2734 C C . THR A 1 363 ? -43.445 19.184 34.949 1.00 33.00 363 THR A C 1
ATOM 2736 O O . THR A 1 363 ? -43.038 18.033 35.077 1.00 33.00 363 THR A O 1
ATOM 2739 N N . GLY A 1 364 ? -42.722 20.128 35.572 1.00 30.91 364 GLY A N 1
ATOM 2740 C CA . GLY A 1 364 ? -42.819 21.591 35.750 1.00 30.91 364 GLY A CA 1
ATOM 2741 C C . GLY A 1 364 ? -41.399 22.195 35.934 1.00 30.91 364 GLY A C 1
ATOM 2742 O O . GLY A 1 364 ? -40.424 21.454 35.896 1.00 30.91 364 GLY A O 1
ATOM 2743 N N . GLU A 1 365 ? -41.178 23.516 35.893 1.00 31.62 365 GLU A N 1
ATOM 2744 C CA . GLU A 1 365 ? -41.295 24.474 37.025 1.00 31.62 365 GLU A CA 1
ATOM 2745 C C . GLU A 1 365 ? -40.359 24.152 38.224 1.00 31.62 365 GLU A C 1
ATOM 2747 O O . GLU A 1 365 ? -40.394 23.039 38.730 1.00 31.62 365 GLU A O 1
ATOM 2752 N N . LEU A 1 366 ? -39.485 25.044 38.736 1.00 33.34 366 LEU A N 1
ATOM 2753 C CA . LEU A 1 366 ? -39.429 26.526 38.714 1.00 33.34 366 LEU A CA 1
ATOM 2754 C C . LEU A 1 366 ? -37.989 27.115 38.665 1.00 33.34 366 LEU A C 1
ATOM 2756 O O . LEU A 1 366 ? -37.082 26.584 39.298 1.00 33.34 366 LEU A O 1
ATOM 2760 N N . GLY A 1 367 ? -37.850 28.318 38.076 1.00 30.20 367 GLY A N 1
ATOM 2761 C CA . GLY A 1 367 ? -36.779 29.308 38.353 1.00 30.20 367 GLY A CA 1
ATOM 2762 C C . GLY A 1 367 ? -35.446 29.177 37.578 1.00 30.20 367 GLY A C 1
ATOM 2763 O O . GLY A 1 367 ? -34.985 28.078 37.314 1.00 30.20 367 GLY A O 1
ATOM 2764 N N . GLY A 1 368 ? -34.751 30.264 37.201 1.00 30.55 368 GLY A N 1
ATOM 2765 C CA . GLY A 1 368 ? -35.137 31.687 37.225 1.00 30.55 368 GLY A CA 1
ATOM 2766 C C . GLY A 1 368 ? -33.965 32.673 36.993 1.00 30.55 368 GLY A C 1
ATOM 2767 O O . GLY A 1 368 ? -32.843 32.387 37.392 1.00 30.55 368 GLY A O 1
ATOM 2768 N N . ARG A 1 369 ? -34.282 33.863 36.445 1.00 32.91 369 ARG A N 1
ATOM 2769 C CA . ARG A 1 369 ? -33.443 35.080 36.239 1.00 32.91 369 ARG A CA 1
ATOM 2770 C C . ARG A 1 369 ? -32.421 35.133 35.079 1.00 32.91 369 ARG A C 1
ATOM 2772 O O . ARG A 1 369 ? -31.313 34.624 35.154 1.00 32.91 369 ARG A O 1
ATOM 2779 N N . ASP A 1 370 ? -32.799 35.935 34.080 1.00 33.22 370 ASP A N 1
ATOM 2780 C CA . ASP A 1 370 ? -32.081 37.122 33.575 1.00 33.22 370 ASP A CA 1
ATOM 2781 C C . ASP A 1 370 ? -30.609 37.042 33.107 1.00 33.22 370 ASP A C 1
ATOM 2783 O O . ASP A 1 370 ? -29.685 37.166 33.912 1.00 33.22 370 ASP A O 1
ATOM 2787 N N . SER A 1 371 ? -30.387 37.153 31.782 1.00 37.31 371 SER A N 1
ATOM 2788 C CA . SER A 1 371 ? -29.566 38.257 31.222 1.00 37.31 371 SER A CA 1
ATOM 2789 C C . SER A 1 371 ? -29.610 38.446 29.689 1.00 37.31 371 SER A C 1
ATOM 2791 O O . SER A 1 371 ? -29.126 37.629 28.921 1.00 37.31 371 SER A O 1
ATOM 2793 N N . ARG A 1 372 ? -30.063 39.644 29.287 1.00 35.78 372 ARG A N 1
ATOM 2794 C CA . ARG A 1 372 ? -29.481 40.536 28.250 1.00 35.78 372 ARG A CA 1
ATOM 2795 C C . ARG A 1 372 ? -29.238 40.032 26.803 1.00 35.78 372 ARG A C 1
ATOM 2797 O O . ARG A 1 372 ? -28.119 39.761 26.398 1.00 35.78 372 ARG A O 1
ATOM 2804 N N . ASN A 1 373 ? -30.265 40.253 25.980 1.00 32.78 373 ASN A N 1
ATOM 2805 C CA . ASN A 1 373 ? -30.254 41.228 24.867 1.00 32.78 373 ASN A CA 1
ATOM 2806 C C . ASN A 1 373 ? -29.304 41.069 23.640 1.00 32.78 373 ASN A C 1
ATOM 2808 O O . ASN A 1 373 ? -28.246 41.685 23.576 1.00 32.78 373 ASN A O 1
ATOM 2812 N N . SER A 1 374 ? -29.836 40.424 22.596 1.00 31.69 374 SER A N 1
ATOM 2813 C CA . SER A 1 374 ? -30.035 40.953 21.220 1.00 31.69 374 SER A CA 1
ATOM 2814 C C . SER A 1 374 ? -28.922 41.718 20.460 1.00 31.69 374 SER A C 1
ATOM 2816 O O . SER A 1 374 ? -28.696 42.901 20.726 1.00 31.69 374 SER A O 1
ATOM 2818 N N . ARG A 1 375 ? -28.425 41.117 19.356 1.00 32.53 375 ARG A N 1
ATOM 2819 C CA . ARG A 1 375 ? -28.460 41.588 17.928 1.00 32.53 375 ARG A CA 1
ATOM 2820 C C . ARG A 1 375 ? -27.473 40.745 17.081 1.00 32.53 375 ARG A C 1
ATOM 2822 O O . ARG A 1 375 ? -26.323 40.638 17.481 1.00 32.53 375 ARG A O 1
ATOM 2829 N N . ASN A 1 376 ? -27.877 39.968 16.064 1.00 33.47 376 ASN A N 1
ATOM 2830 C CA . ASN A 1 376 ? -28.462 40.241 14.721 1.00 33.47 376 ASN A CA 1
ATOM 2831 C C . ASN A 1 376 ? -27.423 40.426 13.590 1.00 33.47 376 ASN A C 1
ATOM 2833 O O . ASN A 1 376 ? -26.455 41.156 13.786 1.00 33.47 376 ASN A O 1
ATOM 2837 N N . SER A 1 377 ? -27.734 39.857 12.405 1.00 33.88 377 SER A N 1
ATOM 2838 C CA . SER A 1 377 ? -26.922 39.577 11.180 1.00 33.88 377 SER A CA 1
ATOM 2839 C C . SER A 1 377 ? -26.522 38.085 11.127 1.00 33.88 377 SER A C 1
ATOM 2841 O O . SER A 1 377 ? -25.787 37.653 12.007 1.00 33.88 377 SER A O 1
ATOM 2843 N N . GLU A 1 378 ? -27.002 37.183 10.251 1.00 30.61 378 GLU A N 1
ATOM 2844 C CA . GLU A 1 378 ? -27.563 37.258 8.872 1.00 30.61 378 GLU A CA 1
ATOM 2845 C C . GLU A 1 378 ? -26.576 37.860 7.852 1.00 30.61 378 GLU A C 1
ATOM 2847 O O . GLU A 1 378 ? -26.087 38.958 8.093 1.00 30.61 378 GLU A O 1
ATOM 2852 N N . SER A 1 379 ? -26.235 37.237 6.712 1.00 32.59 379 SER A N 1
ATOM 2853 C CA . SER A 1 379 ? -26.554 35.915 6.096 1.00 32.59 379 SER A CA 1
ATOM 2854 C C . SER A 1 379 ? -25.254 35.330 5.446 1.00 32.59 379 SER A C 1
ATOM 2856 O O . SER A 1 379 ? -24.190 35.876 5.719 1.00 32.59 379 SER A O 1
ATOM 2858 N N . ASP A 1 380 ? -25.113 34.213 4.706 1.00 34.97 380 ASP A N 1
ATOM 2859 C CA . ASP A 1 380 ? -25.939 33.336 3.839 1.00 34.97 380 ASP A CA 1
ATOM 2860 C C . ASP A 1 380 ? -25.610 31.841 4.125 1.00 34.97 380 ASP A C 1
ATOM 2862 O O . ASP A 1 380 ? -24.499 31.515 4.529 1.00 34.97 380 ASP A O 1
ATOM 2866 N N . GLN A 1 381 ? -26.527 30.863 4.109 1.00 34.59 381 GLN A N 1
ATOM 2867 C CA . GLN A 1 381 ? -27.164 30.189 2.955 1.00 34.59 381 GLN A CA 1
ATOM 2868 C C . GLN A 1 381 ? -26.224 29.720 1.820 1.00 34.59 381 GLN A C 1
ATOM 2870 O O . GLN A 1 381 ? -25.768 30.510 1.004 1.00 34.59 381 GLN A O 1
ATOM 2875 N N . GLY A 1 382 ? -26.025 28.397 1.700 1.00 28.94 382 GLY A N 1
ATOM 2876 C CA . GLY A 1 382 ? -25.215 27.797 0.624 1.00 28.94 382 GLY A CA 1
ATOM 2877 C C . GLY A 1 382 ? -25.136 26.262 0.621 1.00 28.94 382 GLY A C 1
ATOM 2878 O O . GLY A 1 382 ? -24.078 25.708 0.346 1.00 28.94 382 GLY A O 1
ATOM 2879 N N . GLY A 1 383 ? -26.212 25.553 0.985 1.00 31.80 383 GLY A N 1
ATOM 2880 C CA . GLY A 1 383 ? -26.188 24.091 1.140 1.00 31.80 383 GLY A CA 1
ATOM 2881 C C . GLY A 1 383 ? -26.562 23.300 -0.121 1.00 31.80 383 GLY A C 1
ATOM 2882 O O . GLY A 1 383 ? -27.618 23.537 -0.703 1.00 31.80 383 GLY A O 1
ATOM 2883 N N . PHE A 1 384 ? -25.757 22.289 -0.466 1.00 30.94 384 PHE A N 1
ATOM 2884 C CA . PHE A 1 384 ? -26.116 21.203 -1.389 1.00 30.94 384 PHE A CA 1
ATOM 2885 C C . PHE A 1 384 ? -25.605 19.860 -0.850 1.00 30.94 384 PHE A C 1
ATOM 2887 O O . PHE A 1 384 ? -24.408 19.593 -0.877 1.00 30.94 384 PHE A O 1
ATOM 2894 N N . GLY A 1 385 ? -26.516 19.006 -0.377 1.00 31.47 385 GLY A N 1
ATOM 2895 C CA . GLY A 1 385 ? -26.216 17.605 -0.073 1.00 31.47 385 GLY A CA 1
ATOM 2896 C C . GLY A 1 385 ? -26.377 16.742 -1.325 1.00 31.47 385 GLY A C 1
ATOM 2897 O O . GLY A 1 385 ? -27.439 16.767 -1.948 1.00 31.47 385 GLY A O 1
ATOM 2898 N N . GLY A 1 386 ? -25.337 15.995 -1.699 1.00 31.14 386 GLY A N 1
ATOM 2899 C CA . GLY A 1 386 ? -25.355 15.067 -2.831 1.00 31.14 386 GLY A CA 1
ATOM 2900 C C . GLY A 1 386 ? -25.297 13.617 -2.359 1.00 31.14 386 GLY A C 1
ATOM 2901 O O . GLY A 1 386 ? -24.280 13.190 -1.830 1.00 31.14 386 GLY A O 1
ATOM 2902 N N . SER A 1 387 ? -26.368 12.850 -2.565 1.00 32.84 387 SER A N 1
ATOM 2903 C CA . SER A 1 387 ? -26.402 11.419 -2.243 1.00 32.84 387 SER A CA 1
ATOM 2904 C C . SER A 1 387 ? -25.730 10.588 -3.343 1.00 32.84 387 SER A C 1
ATOM 2906 O O . SER A 1 387 ? -26.309 10.406 -4.419 1.00 32.84 387 SER A O 1
ATOM 2908 N N . SER A 1 388 ? -24.535 10.058 -3.085 1.00 34.31 388 SER A N 1
ATOM 2909 C CA . SER A 1 388 ? -23.853 9.099 -3.963 1.00 34.31 388 SER A CA 1
ATOM 2910 C C . SER A 1 388 ? -24.289 7.665 -3.650 1.00 34.31 388 SER A C 1
ATOM 2912 O O . SER A 1 388 ? -23.915 7.110 -2.622 1.00 34.31 388 SER A O 1
ATOM 2914 N N . GLY A 1 389 ? -25.080 7.055 -4.535 1.00 28.34 389 GLY A N 1
ATOM 2915 C CA . GLY A 1 389 ? -25.444 5.639 -4.423 1.00 28.34 389 GLY A CA 1
ATOM 2916 C C . GLY A 1 389 ? -24.311 4.710 -4.872 1.00 28.34 389 GLY A C 1
ATOM 2917 O O . GLY A 1 389 ? -23.602 5.015 -5.831 1.00 28.34 389 GLY A O 1
ATOM 2918 N N . PHE A 1 390 ? -24.174 3.557 -4.213 1.00 34.81 390 PHE A N 1
ATOM 2919 C CA . PHE A 1 390 ? -23.204 2.527 -4.588 1.00 34.81 390 PHE A CA 1
ATOM 2920 C C . PHE A 1 390 ? -23.463 1.970 -5.998 1.00 34.81 390 PHE A C 1
ATOM 2922 O O . PHE A 1 390 ? -24.549 1.475 -6.301 1.00 34.81 390 PHE A O 1
ATOM 2929 N N . GLY A 1 391 ? -22.424 1.983 -6.836 1.00 28.22 391 GLY A N 1
ATOM 2930 C CA . GLY A 1 391 ? -22.372 1.296 -8.127 1.00 28.22 391 GLY A CA 1
ATOM 2931 C C . GLY A 1 391 ? -21.042 0.560 -8.262 1.00 28.22 391 GLY A C 1
ATOM 2932 O O . GLY A 1 391 ? -19.990 1.191 -8.292 1.00 28.22 391 GLY A O 1
ATOM 2933 N N . GLY A 1 392 ? -21.084 -0.773 -8.279 1.00 30.45 392 GLY A N 1
ATOM 2934 C CA . GLY A 1 392 ? -19.889 -1.622 -8.325 1.00 30.45 392 GLY A CA 1
ATOM 2935 C C . GLY A 1 392 ? -19.464 -2.046 -9.735 1.00 30.45 392 GLY A C 1
ATOM 2936 O O . GLY A 1 392 ? -20.090 -1.690 -10.729 1.00 30.45 392 GLY A O 1
ATOM 2937 N N . SER A 1 393 ? -18.446 -2.914 -9.776 1.00 32.75 393 SER A N 1
ATOM 2938 C CA . SER A 1 393 ? -17.827 -3.549 -10.957 1.00 32.75 393 SER A CA 1
ATOM 2939 C C . SER A 1 393 ? -17.089 -2.614 -11.931 1.00 32.75 393 SER A C 1
ATOM 2941 O O . SER A 1 393 ? -17.602 -1.598 -12.387 1.00 32.75 393 SER A O 1
ATOM 2943 N N . GLY A 1 394 ? -15.839 -2.973 -12.237 1.00 33.50 394 GLY A N 1
ATOM 2944 C CA . GLY A 1 394 ? -14.983 -2.230 -13.161 1.00 33.50 394 GLY A CA 1
ATOM 2945 C C . GLY A 1 394 ? -15.227 -2.576 -14.631 1.00 33.50 394 GLY A C 1
ATOM 2946 O O . GLY A 1 394 ? -15.825 -3.597 -14.964 1.00 33.50 394 GLY A O 1
ATOM 2947 N N . GLY A 1 395 ? -14.692 -1.735 -15.515 1.00 28.55 395 GLY A N 1
ATOM 2948 C CA . GLY A 1 395 ? -14.728 -1.939 -16.959 1.00 28.55 395 GLY A CA 1
ATOM 2949 C C . GLY A 1 395 ? -13.802 -0.965 -17.677 1.00 28.55 395 GLY A C 1
ATOM 2950 O O . GLY A 1 395 ? -14.224 0.122 -18.063 1.00 28.55 395 GLY A O 1
ATOM 2951 N N . PHE A 1 396 ? -12.540 -1.355 -17.880 1.00 35.41 396 PHE A N 1
ATOM 2952 C CA . PHE A 1 396 ? -11.620 -0.641 -18.773 1.00 35.41 396 PHE A CA 1
ATOM 2953 C C . PHE A 1 396 ? -12.004 -0.909 -20.238 1.00 35.41 396 PHE A C 1
ATOM 2955 O O . PHE A 1 396 ? -11.377 -1.696 -20.942 1.00 35.41 396 PHE A O 1
ATOM 2962 N N . GLY A 1 397 ? -13.080 -0.263 -20.691 1.00 30.70 397 GLY A N 1
ATOM 2963 C CA . GLY A 1 397 ? -13.485 -0.258 -22.094 1.00 30.70 397 GLY A CA 1
ATOM 2964 C C . GLY A 1 397 ? -12.521 0.586 -22.927 1.00 30.70 397 GLY A C 1
ATOM 2965 O O . GLY A 1 397 ? -12.458 1.803 -22.759 1.00 30.70 397 GLY A O 1
ATOM 2966 N N . GLY A 1 398 ? -11.767 -0.054 -23.821 1.00 35.81 398 GLY A N 1
ATOM 2967 C CA . GLY A 1 398 ? -10.844 0.638 -24.719 1.00 35.81 398 GLY A CA 1
ATOM 2968 C C . GLY A 1 398 ? -11.568 1.512 -25.749 1.00 35.81 398 GLY A C 1
ATOM 2969 O O . GLY A 1 398 ? -12.576 1.105 -26.323 1.00 35.81 398 GLY A O 1
ATOM 2970 N N . ALA A 1 399 ? -11.017 2.696 -26.021 1.00 33.41 399 ALA A N 1
ATOM 2971 C CA . ALA A 1 399 ? -11.480 3.602 -27.070 1.00 33.41 399 ALA A CA 1
ATOM 2972 C C . ALA A 1 399 ? -10.304 3.996 -27.978 1.00 33.41 399 ALA A C 1
ATOM 2974 O O . ALA A 1 399 ? -9.593 4.968 -27.726 1.00 33.41 399 ALA A O 1
ATOM 2975 N N . SER A 1 400 ? -10.082 3.219 -29.039 1.00 37.97 400 SER A N 1
ATOM 2976 C CA . SER A 1 400 ? -9.146 3.566 -30.109 1.00 37.97 400 SER A CA 1
ATOM 2977 C C . SER A 1 400 ? -9.713 4.721 -30.947 1.00 37.97 400 SER A C 1
ATOM 2979 O O . SER A 1 400 ? -10.832 4.653 -31.450 1.00 37.97 400 SER A O 1
ATOM 2981 N N . GLY A 1 401 ? -8.942 5.804 -31.085 1.00 30.38 401 GLY A N 1
ATOM 2982 C CA . GLY A 1 401 ? -9.435 7.071 -31.640 1.00 30.38 401 GLY A CA 1
ATOM 2983 C C . GLY A 1 401 ? -8.338 7.942 -32.248 1.00 30.38 401 GLY A C 1
ATOM 2984 O O . GLY A 1 401 ? -8.174 9.096 -31.860 1.00 30.38 401 GLY A O 1
ATOM 2985 N N . PHE A 1 402 ? -7.565 7.396 -33.192 1.00 37.12 402 PHE A N 1
ATOM 2986 C CA . PHE A 1 402 ? -6.543 8.154 -33.921 1.00 37.12 402 PHE A CA 1
ATOM 2987 C C . PHE A 1 402 ? -7.178 9.152 -34.907 1.00 37.12 402 PHE A C 1
ATOM 2989 O O . PHE A 1 402 ? -7.465 8.817 -36.054 1.00 37.12 402 PHE A O 1
ATOM 2996 N N . GLY A 1 403 ? -7.371 10.395 -34.461 1.00 30.28 403 GLY A N 1
ATOM 2997 C CA . GLY A 1 403 ? -7.691 11.538 -35.318 1.00 30.28 403 GLY A CA 1
ATOM 2998 C C . GLY A 1 403 ? -6.432 12.339 -35.655 1.00 30.28 403 GLY A C 1
ATOM 2999 O O . GLY A 1 403 ? -5.892 13.026 -34.792 1.00 30.28 403 GLY A O 1
ATOM 3000 N N . GLY A 1 404 ? -5.955 12.259 -36.899 1.00 35.38 404 GLY A N 1
ATOM 3001 C CA . GLY A 1 404 ? -4.808 13.048 -37.359 1.00 35.38 404 GLY A CA 1
ATOM 3002 C C . GLY A 1 404 ? -5.161 14.527 -37.551 1.00 35.38 404 GLY A C 1
ATOM 3003 O O . GLY A 1 404 ? -6.146 14.844 -38.214 1.00 35.38 404 GLY A O 1
ATOM 3004 N N . GLY A 1 405 ? -4.342 15.432 -37.005 1.00 29.61 405 GLY A N 1
ATOM 3005 C CA . GLY A 1 405 ? -4.518 16.883 -37.122 1.00 29.61 405 GLY A CA 1
ATOM 3006 C C . GLY A 1 405 ? -3.185 17.598 -37.338 1.00 29.61 405 GLY A C 1
ATOM 3007 O O . GLY A 1 405 ? -2.474 17.902 -36.385 1.00 29.61 405 GLY A O 1
ATOM 3008 N N . SER A 1 406 ? -2.831 17.853 -38.597 1.00 34.81 406 SER A N 1
ATOM 3009 C CA . SER A 1 406 ? -1.606 18.566 -38.976 1.00 34.81 406 SER A CA 1
ATOM 3010 C C . SER A 1 406 ? -1.721 20.074 -38.727 1.00 34.81 406 SER A C 1
ATOM 3012 O O . SER A 1 406 ? -2.642 20.704 -39.245 1.00 34.81 406 SER A O 1
ATOM 3014 N N . GLY A 1 407 ? -0.751 20.668 -38.027 1.00 30.88 407 GLY A N 1
ATOM 3015 C CA . GLY A 1 407 ? -0.697 22.114 -37.788 1.00 30.88 407 GLY A CA 1
ATOM 3016 C C . GLY A 1 407 ? 0.726 22.619 -37.554 1.00 30.88 407 GLY A C 1
ATOM 3017 O O . GLY A 1 407 ? 1.188 22.670 -36.419 1.00 30.88 407 GLY A O 1
ATOM 3018 N N . PHE A 1 408 ? 1.424 23.003 -38.626 1.00 38.12 408 PHE A N 1
ATOM 3019 C CA . PHE A 1 408 ? 2.697 23.725 -38.519 1.00 38.12 408 PHE A CA 1
ATOM 3020 C C . PHE A 1 408 ? 2.444 25.187 -38.124 1.00 38.12 408 PHE A C 1
ATOM 3022 O O . PHE A 1 408 ? 1.608 25.856 -38.728 1.00 38.12 408 PHE A O 1
ATOM 3029 N N . GLY A 1 409 ? 3.206 25.697 -37.153 1.00 31.41 409 GLY A N 1
ATOM 3030 C CA . GLY A 1 409 ? 3.134 27.089 -36.701 1.00 31.41 409 GLY A CA 1
ATOM 3031 C C . GLY A 1 409 ? 4.481 27.575 -36.173 1.00 31.41 409 GLY A C 1
ATOM 3032 O O . GLY A 1 409 ? 4.773 27.449 -34.989 1.00 31.41 409 GLY A O 1
ATOM 3033 N N . SER A 1 410 ? 5.323 28.113 -37.056 1.00 35.91 410 SER A N 1
ATOM 3034 C CA . SER A 1 410 ? 6.627 28.677 -36.694 1.00 35.91 410 SER A CA 1
ATOM 3035 C C . SER A 1 410 ? 6.479 30.063 -36.053 1.00 35.91 410 SER A C 1
ATOM 3037 O O . SER A 1 410 ? 6.034 30.995 -36.722 1.00 35.91 410 SER A O 1
ATOM 3039 N N . GLY A 1 411 ? 6.899 30.218 -34.795 1.00 31.56 411 GLY A N 1
ATOM 3040 C CA . GLY A 1 411 ? 6.956 31.506 -34.092 1.00 31.56 411 GLY A CA 1
ATOM 3041 C C . GLY A 1 411 ? 8.360 31.781 -33.555 1.00 31.56 411 GLY A C 1
ATOM 3042 O O . GLY A 1 411 ? 8.818 31.092 -32.649 1.00 31.56 411 GLY A O 1
ATOM 3043 N N . SER A 1 412 ? 9.059 32.766 -34.124 1.00 34.72 412 SER A N 1
ATOM 3044 C CA . SER A 1 412 ? 10.476 33.032 -33.843 1.00 34.72 412 SER A CA 1
ATOM 3045 C C . SER A 1 412 ? 10.704 34.317 -33.039 1.00 34.72 412 SER A C 1
ATOM 3047 O O . SER A 1 412 ? 10.604 35.416 -33.583 1.00 34.72 412 SER A O 1
ATOM 3049 N N . SER A 1 413 ? 11.118 34.177 -31.779 1.00 35.78 413 SER A N 1
ATOM 3050 C CA . SER A 1 413 ? 11.805 35.222 -31.003 1.00 35.78 413 SER A CA 1
ATOM 3051 C C . SER A 1 413 ? 12.532 34.582 -29.807 1.00 35.78 413 SER A C 1
ATOM 3053 O O . SER A 1 413 ? 11.960 33.706 -29.171 1.00 35.78 413 SER A O 1
ATOM 3055 N N . GLY A 1 414 ? 13.754 34.953 -29.418 1.00 33.62 414 GLY A N 1
ATOM 3056 C CA . GLY A 1 414 ? 14.625 35.996 -29.975 1.00 33.62 414 GLY A CA 1
ATOM 3057 C C . GLY A 1 414 ? 15.013 37.068 -28.955 1.00 33.62 414 GLY A C 1
ATOM 3058 O O . GLY A 1 414 ? 14.738 38.237 -29.191 1.00 33.62 414 GLY A O 1
ATOM 3059 N N . PHE A 1 415 ? 15.651 36.684 -27.845 1.00 35.84 415 PHE A N 1
ATOM 3060 C CA . PHE A 1 415 ? 16.307 37.611 -26.911 1.00 35.84 415 PHE A CA 1
ATOM 3061 C C . PHE A 1 415 ? 17.673 37.072 -26.462 1.00 35.84 415 PHE A C 1
ATOM 3063 O O . PHE A 1 415 ? 17.924 35.870 -26.533 1.00 35.84 415 PHE A O 1
ATOM 3070 N N . GLY A 1 416 ? 18.582 37.988 -26.109 1.00 30.81 416 GLY A N 1
ATOM 3071 C CA . GLY A 1 416 ? 20.030 37.753 -26.119 1.00 30.81 416 GLY A CA 1
ATOM 3072 C C . GLY A 1 416 ? 20.739 37.708 -24.760 1.00 30.81 416 GLY A C 1
ATOM 3073 O O . GLY A 1 416 ? 20.132 37.631 -23.698 1.00 30.81 416 GLY A O 1
ATOM 3074 N N . SER A 1 417 ? 22.072 37.743 -24.836 1.00 35.22 417 SER A N 1
ATOM 3075 C CA . SER A 1 417 ? 23.013 37.436 -23.751 1.00 35.22 417 SER A CA 1
ATOM 3076 C C . SER A 1 417 ? 23.251 38.570 -22.744 1.00 35.22 417 SER A C 1
ATOM 3078 O O . SER A 1 417 ? 23.742 39.635 -23.119 1.00 35.22 417 SER A O 1
ATOM 3080 N N . SER A 1 418 ? 23.143 38.240 -21.455 1.00 33.81 418 SER A N 1
ATOM 3081 C CA . SER A 1 418 ? 24.119 38.595 -20.408 1.00 33.81 418 SER A CA 1
ATOM 3082 C C . SER A 1 418 ? 23.950 37.637 -19.208 1.00 33.81 418 SER A C 1
ATOM 3084 O O . SER A 1 418 ? 22.888 37.052 -19.030 1.00 33.81 418 SER A O 1
ATOM 3086 N N . GLY A 1 419 ? 24.946 37.360 -18.362 1.00 31.98 419 GLY A N 1
ATOM 3087 C CA . GLY A 1 419 ? 26.341 37.806 -18.385 1.00 31.98 419 GLY A CA 1
ATOM 3088 C C . GLY A 1 419 ? 26.837 38.211 -16.995 1.00 31.98 419 GLY A C 1
ATOM 3089 O O . GLY A 1 419 ? 26.918 39.401 -16.712 1.00 31.98 419 GLY A O 1
ATOM 3090 N N . SER A 1 420 ? 27.170 37.249 -16.125 1.00 35.28 420 SER A N 1
ATOM 3091 C CA . SER A 1 420 ? 27.836 37.533 -14.842 1.00 35.28 420 SER A CA 1
ATOM 3092 C C . SER A 1 420 ? 28.662 36.345 -14.340 1.00 35.28 420 SER A C 1
ATOM 3094 O O . SER A 1 420 ? 28.192 35.208 -14.331 1.00 35.28 420 SER A O 1
ATOM 3096 N N . SER A 1 421 ? 29.897 36.613 -13.918 1.00 38.62 421 SER A N 1
ATOM 3097 C CA . SER A 1 421 ? 30.848 35.631 -13.391 1.00 38.62 421 SER A CA 1
ATOM 3098 C C . SER A 1 421 ? 30.959 35.735 -11.866 1.00 38.62 421 SER A C 1
ATOM 3100 O O . SER A 1 421 ? 31.540 36.694 -11.357 1.00 38.62 421 SER A O 1
ATOM 3102 N N . GLY A 1 422 ? 30.453 34.740 -11.133 1.00 33.22 422 GLY A N 1
ATOM 3103 C CA . GLY A 1 422 ? 30.583 34.646 -9.673 1.00 33.22 422 GLY A CA 1
ATOM 3104 C C . GLY A 1 422 ? 31.578 33.561 -9.260 1.00 33.22 422 GLY A C 1
ATOM 3105 O O . GLY A 1 422 ? 31.259 32.381 -9.343 1.00 33.22 422 GLY A O 1
ATOM 3106 N N . SER A 1 423 ? 32.776 33.947 -8.811 1.00 41.22 423 SER A N 1
ATOM 3107 C CA . SER A 1 423 ? 33.819 33.011 -8.361 1.00 41.22 423 SER A CA 1
ATOM 3108 C C . SER A 1 423 ? 34.031 33.112 -6.850 1.00 41.22 423 SER A C 1
ATOM 3110 O O . SER A 1 423 ? 34.444 34.158 -6.351 1.00 41.22 423 SER A O 1
ATOM 3112 N N . SER A 1 424 ? 33.773 32.026 -6.117 1.00 39.62 424 SER A N 1
ATOM 3113 C CA . SER A 1 424 ? 33.941 31.952 -4.660 1.00 39.62 424 SER A CA 1
ATOM 3114 C C . SER A 1 424 ? 34.662 30.663 -4.242 1.00 39.62 424 SER A C 1
ATOM 3116 O O . SER A 1 424 ? 34.093 29.577 -4.162 1.00 39.62 424 SER A O 1
ATOM 3118 N N . ARG A 1 425 ? 35.963 30.781 -3.947 1.00 37.56 425 ARG A N 1
ATOM 3119 C CA . ARG A 1 425 ? 36.772 29.690 -3.377 1.00 37.56 425 ARG A CA 1
ATOM 3120 C C . ARG A 1 425 ? 36.480 29.537 -1.880 1.00 37.56 425 ARG A C 1
ATOM 3122 O O . ARG A 1 425 ? 36.933 30.359 -1.089 1.00 37.56 425 ARG A O 1
ATOM 3129 N N . GLY A 1 426 ? 35.792 28.467 -1.486 1.00 35.00 426 GLY A N 1
ATOM 3130 C CA . GLY A 1 426 ? 35.645 28.064 -0.082 1.00 35.00 426 GLY A CA 1
ATOM 3131 C C . GLY A 1 426 ? 36.711 27.046 0.334 1.00 35.00 426 GLY A C 1
ATOM 3132 O O . GLY A 1 426 ? 36.586 25.867 0.020 1.00 35.00 426 GLY A O 1
ATOM 3133 N N . THR A 1 427 ? 37.762 27.474 1.039 1.00 40.00 427 THR A N 1
ATOM 3134 C CA . THR A 1 427 ? 38.819 26.573 1.541 1.00 40.00 427 THR A CA 1
ATOM 3135 C C . THR A 1 427 ? 38.550 26.129 2.980 1.00 40.00 427 THR A C 1
ATOM 3137 O O . THR A 1 427 ? 38.985 26.787 3.929 1.00 40.00 427 THR A O 1
ATOM 3140 N N . SER A 1 428 ? 37.871 24.996 3.157 1.00 40.88 428 SER A N 1
ATOM 3141 C CA . SER A 1 428 ? 37.680 24.378 4.476 1.00 40.88 428 SER A CA 1
ATOM 3142 C C . SER A 1 428 ? 38.985 23.752 4.980 1.00 40.88 428 SER A C 1
ATOM 3144 O O . SER A 1 428 ? 39.460 22.762 4.425 1.00 40.88 428 SER A O 1
ATOM 3146 N N . ARG A 1 429 ? 39.582 24.318 6.038 1.00 39.03 429 ARG A N 1
ATOM 3147 C CA . ARG A 1 429 ? 40.740 23.711 6.715 1.00 39.03 429 ARG A CA 1
ATOM 3148 C C . ARG A 1 429 ? 40.303 22.517 7.564 1.00 39.03 429 ARG A C 1
ATOM 3150 O O . ARG A 1 429 ? 39.412 22.645 8.398 1.00 39.03 429 ARG A O 1
ATOM 3157 N N . ILE A 1 430 ? 41.008 21.400 7.413 1.00 39.28 430 ILE A N 1
ATOM 3158 C CA . ILE A 1 430 ? 41.021 20.313 8.398 1.00 39.28 430 ILE A CA 1
ATOM 3159 C C . ILE A 1 430 ? 41.702 20.843 9.667 1.00 39.28 430 ILE A C 1
ATOM 3161 O O . ILE A 1 430 ? 42.758 21.471 9.572 1.00 39.28 430 ILE A O 1
ATOM 3165 N N . ASN A 1 431 ? 41.119 20.590 10.840 1.00 38.97 431 ASN A N 1
ATOM 3166 C CA . ASN A 1 431 ? 41.711 20.955 12.127 1.00 38.97 431 ASN A CA 1
ATOM 3167 C C . ASN A 1 431 ? 41.767 19.724 13.044 1.00 38.97 431 ASN A C 1
ATOM 3169 O O . ASN A 1 431 ? 40.829 19.439 13.785 1.00 38.97 431 ASN A O 1
ATOM 3173 N N . SER A 1 432 ? 42.856 18.963 12.944 1.00 41.22 432 SER A N 1
ATOM 3174 C CA . SER A 1 432 ? 43.095 17.757 13.743 1.00 41.22 432 SER A CA 1
ATOM 3175 C C . SER A 1 432 ? 43.858 18.121 15.016 1.00 41.22 432 SER A C 1
ATOM 3177 O O . SER A 1 432 ? 45.034 18.473 14.954 1.00 41.22 432 SER A O 1
ATOM 3179 N N . SER A 1 433 ? 43.205 18.035 16.175 1.00 45.28 433 SER A N 1
ATOM 3180 C CA . SER A 1 433 ? 43.829 18.297 17.479 1.00 45.28 433 SER A CA 1
ATOM 3181 C C . SER A 1 433 ? 43.759 17.060 18.369 1.00 45.28 433 S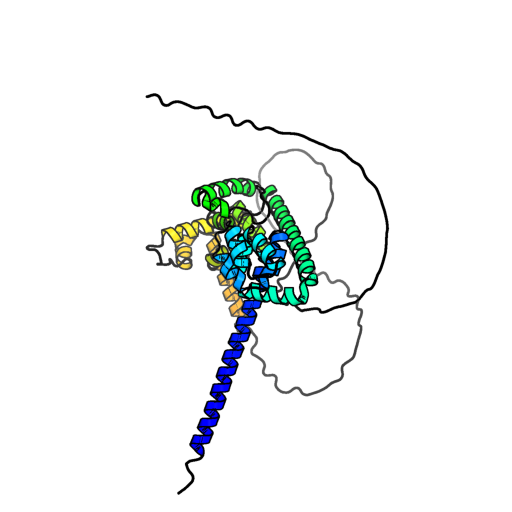ER A C 1
ATOM 3183 O O . SER A 1 433 ? 42.676 16.593 18.708 1.00 45.28 433 SER A O 1
ATOM 3185 N N . ASN A 1 434 ? 44.926 16.537 18.751 1.00 40.03 434 ASN A N 1
ATOM 3186 C CA . ASN A 1 434 ? 45.041 15.417 19.682 1.00 40.03 434 ASN A CA 1
ATOM 3187 C C . ASN A 1 434 ? 44.522 15.801 21.075 1.00 40.03 434 ASN A C 1
ATOM 3189 O O . ASN A 1 434 ? 44.942 16.816 21.629 1.00 40.03 434 ASN A O 1
ATOM 3193 N N . SER A 1 435 ? 43.733 14.924 21.692 1.00 49.16 435 SER A N 1
ATOM 3194 C CA . SER A 1 435 ? 43.554 14.871 23.146 1.00 49.16 435 SER A CA 1
ATOM 3195 C C . SER A 1 435 ? 44.332 13.669 23.687 1.00 49.16 435 SER A C 1
ATOM 3197 O O . SER A 1 435 ? 43.951 12.522 23.455 1.00 49.16 435 SER A O 1
ATOM 3199 N N . SER A 1 436 ? 45.453 13.919 24.360 1.00 49.00 436 SER A N 1
ATOM 3200 C CA . SER A 1 436 ? 46.334 12.877 24.897 1.00 49.00 436 SER A CA 1
ATOM 3201 C C . SER A 1 436 ? 45.733 12.150 26.103 1.00 49.00 436 SER A C 1
ATOM 3203 O O . SER A 1 436 ? 45.271 12.798 27.042 1.00 49.00 436 SER A O 1
ATOM 3205 N N . THR A 1 437 ? 45.848 10.822 26.122 1.00 48.41 437 THR A N 1
ATOM 3206 C CA . THR A 1 437 ? 45.585 9.955 27.281 1.00 48.41 437 THR A CA 1
ATOM 3207 C C . THR A 1 437 ? 46.367 10.408 28.515 1.00 48.41 437 THR A C 1
ATOM 3209 O O . THR A 1 437 ? 47.571 10.648 28.410 1.00 48.41 437 THR A O 1
ATOM 3212 N N . ASN A 1 438 ? 45.738 10.454 29.696 1.00 49.78 438 ASN A N 1
ATOM 3213 C CA . ASN A 1 438 ? 46.480 10.466 30.959 1.00 49.78 438 ASN A CA 1
ATOM 3214 C C . ASN A 1 438 ? 45.615 10.012 32.151 1.00 49.78 438 ASN A C 1
ATOM 3216 O O . ASN A 1 438 ? 44.675 10.717 32.507 1.00 49.78 438 ASN A O 1
ATOM 3220 N N . ARG A 1 439 ? 46.032 8.902 32.781 1.00 51.09 439 ARG A N 1
ATOM 3221 C CA . ARG A 1 439 ? 45.436 8.218 33.952 1.00 51.09 439 ARG A CA 1
ATOM 3222 C C . ARG A 1 439 ? 44.074 7.558 33.724 1.00 51.09 439 ARG A C 1
ATOM 3224 O O . ARG A 1 439 ? 43.052 8.268 33.737 1.00 51.09 439 ARG A O 1
#

Foldseek 3Di:
DPDDPPVVVVVVVVVVVVVVVVVVVVVVVVVVVVVVVLVVLLVVLLVVLLLDDLLLNLLLLLCLCPLVLLVLLVPPDLPPLVSLLVSCVVDDPSNSVSSSSNSPVVVNSVSCSVSSSSSNVSNVCCVVQVVVSSVVSNVVSVVVLVQLVVLQVVQLVLCVVLVLLVVVLVVLVVVQCVVVDPVVVVQQCDSDDPDSRGDTFLVSLLSCLLVLLSNLLNVLSLVVSQVPGDDDPRSNVSVVVSCVVCVQQDAPHQDDDSVSSSVLSSLVSVLVVVQVVPQPDVPRHDPSVVSCVVPCVSRVSSVVRNVVVVVVVVVVVVVVVVPPDPDPPDDDDDDDDDDDDDDDDDDDDDDDDDDDDDDDDDDDDDDDDDDDDDDDDDDDDDDDDDDDDDDDDDDPDDDDDDDDDDDDDDDDDDDDDDDDDDDDDDDDDDDDDDDDDDD